Protein AF-A0AAV8XS12-F1 (afdb_monomer_lite)

InterPro domains:
  IPR008636 Hook, C-terminal [PF05622] (59-241)
  IPR008636 Hook, C-terminal [PF05622] (250-344)
  IPR008636 Hook, C-terminal [PF05622] (399-452)
  IPR036872 CH domain superfamily [G3DSA:1.10.418.10] (7-90)

Organism: NCBI:txid1265417

Foldseek 3Di:
DVLVVLVVVLVVVVVVLVVLQCCCCVVVVHHDDPVLRQPSVCCSPPNDVVSVVSVVVSVVVVVVVVVVVVVVVVVVVVVVVVVVVVVVVVVVVVVVVVVVVVVVVVVVVVVVVVVVVVVVVVVVVVVVVVVVVVVVVVVVVVVVVVVVVVVVVVVVVVVVVVVVVVVVVVVVVVVVVVVVVVVVVVVVVVVVVVVVVVVVVVVVVVVVVVVVVVVVVVVVVVVVVVVVVVVVVVVVVVVVVVVVVDPDDDDDDDDDDDDDDDDPVVVVVVVVVVVVVVVVVVVVVVVVVVVVVVVVVVVVVVVVVVVVVVVVVVVVVVVVVVVVVVVVVCCVVCVPDVVVVVVVVVVVVVVVVVVVVVVVVVVVVVVVVVVVVVVVVVVVVVVVVVPPPDDDDPDVVVVVVVVVVVVVVVVVVVVVVVVVVVVVVVVVVCVVVVDPDDDPVRVVPDDDPDPDPPDPPDD

Secondary structure (DSSP, 8-state):
-HHHHHHHHHHHHHHHHHHHHHIIIIIS--PPPGGGS--HHHHHHH--HHHHHHHHHHHHHHHHHHHHHHHHHHHHHHHHHHHHHHHHHHHHHHHHHHHHHHHHHHHHHHHHHHHHHHHHHHHHHHHHHHHHHHHHHHHHHHHHHHHHHHHHHHHHHHHHHHHHHHHHHHHHHHHHHHHHHHHHHHHHHHHHHHHHHHHHHHHHHHHHHHHHHHHHHHHHHHHHHHHHHHHHHHHHHHHHHHHHH-SS---------------HHHHHHHHHHHHHHHHHHHHHHHHHHHHHHHHHHHHHHHHHHHHHHHHHHHHHHHHHHHHHHHHHHHHHHHTTTHHHHHHHHHHHHHHHHHHHHHHHHHHHHHHHHHHHHHHHHHHHHHHHHTT-SS---HHHHHHHHHHHHHHHHHHHHHHHHHHHHHHHHHHHHHHHHTTTT--HHHHHTSPPPP---------

Radius of gyration: 84.13 Å; chains: 1; bounding box: 182×79×249 Å

Sequence (459 aa):
MLDLIGDLESAILKKIVEAVIEYYQDVLTLQILEIGRPDVNKIGENSDPTADTRVMKLVSDLEAANKAKDSLTQQVQNLEQQIQALIEEKPVLVAQTQAEVMRDDFKAKLIEQEKQMLTYQERIAELQIAANDSSRLKDEIDALTESAGKVVDLELALASYKKRLENYQDIKRSLQKLEEKNIEYLQKNLELEEELSKNHSWKTQCDTYKNQIVELQQRLDEETQKADKAQFNLEKLDAKRRLRELKLGPKNETGAAMSQELTPTEMKERLRFLEKENKSLRSSCQELEAKQAQLDSSLNRVEKLQQKNRTLNQTVLKLEAQLEELNQAQGEYQGTSSNSIVKEYKQKIVTLQEALTAKENELQIAQRKYNRNLEKAREVAQQFESKTNGGIDSSLRRSTMKELEERLLTTAFYKLGLTCQREAIDERLAVLSAGQGQSFLARQRQPTPRKQIQRFKSK

pLDDT: mean 80.41, std 17.88, range [27.81, 98.0]

Structure (mmCIF, N/CA/C/O backbone):
data_AF-A0AAV8XS12-F1
#
_entry.id   AF-A0AAV8XS12-F1
#
loop_
_atom_site.group_PDB
_atom_site.id
_atom_site.type_symbol
_atom_site.label_atom_id
_atom_site.label_alt_id
_atom_site.label_comp_id
_atom_site.label_asym_id
_atom_site.label_entity_id
_atom_site.label_seq_id
_atom_site.pdbx_PDB_ins_code
_atom_site.Cartn_x
_atom_site.Cartn_y
_atom_site.Cartn_z
_atom_site.occupancy
_atom_site.B_iso_or_equiv
_atom_site.auth_seq_id
_atom_site.auth_comp_id
_atom_site.auth_asym_id
_atom_site.auth_atom_id
_atom_site.pdbx_PDB_model_num
ATOM 1 N N . MET A 1 1 ? 78.964 11.087 -125.684 1.00 51.47 1 MET A N 1
ATOM 2 C CA . MET A 1 1 ? 78.490 10.297 -124.523 1.00 51.47 1 MET A CA 1
ATOM 3 C C . MET A 1 1 ? 78.782 11.018 -123.216 1.00 51.47 1 MET A C 1
ATOM 5 O O . MET A 1 1 ? 77.854 11.126 -122.440 1.00 51.47 1 MET A O 1
ATOM 9 N N . LEU A 1 2 ? 79.992 11.554 -123.001 1.00 54.09 2 LEU A N 1
ATOM 10 C CA . LEU A 1 2 ? 80.325 12.355 -121.810 1.00 54.09 2 LEU A CA 1
ATOM 11 C C . LEU A 1 2 ? 79.501 13.657 -121.689 1.00 54.09 2 LEU A C 1
ATOM 13 O O . LEU A 1 2 ? 78.910 13.874 -120.642 1.00 54.09 2 LEU A O 1
ATOM 17 N N . ASP A 1 3 ? 79.340 14.436 -122.765 1.00 59.09 3 ASP A N 1
ATOM 18 C CA . ASP A 1 3 ? 78.540 15.683 -122.710 1.00 59.09 3 ASP A CA 1
ATOM 19 C C . ASP A 1 3 ? 77.054 15.440 -122.396 1.00 59.09 3 ASP A C 1
ATOM 21 O O . ASP A 1 3 ? 76.447 16.147 -121.603 1.00 59.09 3 ASP A O 1
ATOM 25 N N . LEU A 1 4 ? 76.481 14.361 -122.943 1.00 59.78 4 LEU A N 1
ATOM 26 C CA . LEU A 1 4 ? 75.084 13.983 -122.694 1.00 59.78 4 LEU A CA 1
ATOM 27 C C . LEU A 1 4 ? 74.840 13.543 -121.237 1.00 59.78 4 LEU A C 1
ATOM 29 O O . LEU A 1 4 ? 73.711 13.601 -120.758 1.00 59.78 4 LEU A O 1
ATOM 33 N N . ILE A 1 5 ? 75.885 13.048 -120.566 1.00 60.81 5 ILE A N 1
ATOM 34 C CA . ILE A 1 5 ? 75.852 12.657 -119.153 1.00 60.81 5 ILE A CA 1
ATOM 35 C C . ILE A 1 5 ? 75.957 13.910 -118.273 1.00 60.81 5 ILE A C 1
ATOM 37 O O . ILE A 1 5 ? 75.150 14.050 -117.359 1.00 60.81 5 ILE A O 1
ATOM 41 N N . GLY A 1 6 ? 76.848 14.854 -118.602 1.00 65.56 6 GLY A N 1
ATOM 42 C CA . GLY A 1 6 ? 76.978 16.130 -117.884 1.00 65.56 6 GLY A CA 1
ATOM 43 C C . GLY A 1 6 ? 75.714 16.998 -117.948 1.00 65.56 6 GLY A C 1
ATOM 44 O O . GLY A 1 6 ? 75.272 17.530 -116.929 1.00 65.56 6 GLY A O 1
ATOM 45 N N . ASP A 1 7 ? 75.053 17.059 -119.107 1.00 65.88 7 ASP A N 1
ATOM 46 C CA . ASP A 1 7 ? 73.772 17.766 -119.260 1.00 65.88 7 ASP A CA 1
ATOM 47 C C . ASP A 1 7 ? 72.654 17.141 -118.408 1.00 65.88 7 ASP A C 1
ATOM 49 O O . ASP A 1 7 ? 71.822 17.843 -117.821 1.00 65.88 7 ASP A O 1
ATOM 53 N N . LEU A 1 8 ? 72.635 15.808 -118.310 1.00 71.25 8 LEU A N 1
ATOM 54 C CA . LEU A 1 8 ? 71.666 15.079 -117.495 1.00 71.25 8 LEU A CA 1
ATOM 55 C C . LEU A 1 8 ? 71.930 15.295 -115.997 1.00 71.25 8 LEU A C 1
ATOM 57 O O . LEU A 1 8 ? 70.991 15.543 -115.240 1.00 71.25 8 LEU A O 1
ATOM 61 N N . GLU A 1 9 ? 73.194 15.243 -115.577 1.00 69.00 9 GLU A N 1
ATOM 62 C CA . GLU A 1 9 ? 73.631 15.508 -114.203 1.00 69.00 9 GLU A CA 1
ATOM 63 C C . GLU A 1 9 ? 73.296 16.941 -113.776 1.00 69.00 9 GLU A C 1
ATOM 65 O O . GLU A 1 9 ? 72.703 17.138 -112.716 1.00 69.00 9 GLU A O 1
ATOM 70 N N . SER A 1 10 ? 73.556 17.930 -114.635 1.00 71.31 10 SER A N 1
ATOM 71 C CA . SER A 1 10 ? 73.189 19.337 -114.426 1.00 71.31 10 SER A CA 1
ATOM 72 C C . SER A 1 10 ? 71.678 19.527 -114.243 1.00 71.31 10 SER A C 1
ATOM 74 O O . SER A 1 10 ? 71.220 20.166 -113.289 1.00 71.31 10 SER A O 1
ATOM 76 N N . ALA A 1 11 ? 70.870 18.911 -115.113 1.00 74.94 11 ALA A N 1
ATOM 77 C CA . ALA A 1 11 ? 69.413 18.980 -115.030 1.00 74.94 11 ALA A CA 1
ATOM 78 C C . ALA A 1 11 ? 68.861 18.320 -113.752 1.00 74.94 11 ALA A C 1
ATOM 80 O O . ALA A 1 11 ? 67.887 18.810 -113.171 1.00 74.94 11 ALA A O 1
ATOM 81 N N . ILE A 1 12 ? 69.476 17.224 -113.300 1.00 78.38 12 ILE A N 1
ATOM 82 C CA . ILE A 1 12 ? 69.132 16.554 -112.040 1.00 78.38 12 ILE A CA 1
ATOM 83 C C . ILE A 1 12 ? 69.512 17.438 -110.851 1.00 78.38 12 ILE A C 1
ATOM 85 O O . ILE A 1 12 ? 68.689 17.651 -109.961 1.00 78.38 12 ILE A O 1
ATOM 89 N N . LEU A 1 13 ? 70.718 18.006 -110.853 1.00 75.50 13 LEU A N 1
ATOM 90 C CA . LEU A 1 13 ? 71.197 18.858 -109.772 1.00 75.50 13 LEU A CA 1
ATOM 91 C C . LEU A 1 13 ? 70.341 20.117 -109.618 1.00 75.50 13 LEU A C 1
ATOM 93 O O . LEU A 1 13 ? 70.049 20.534 -108.499 1.00 75.50 13 LEU A O 1
ATOM 97 N N . LYS A 1 14 ? 69.873 20.685 -110.736 1.00 76.56 14 LYS A N 1
ATOM 98 C CA . LYS A 1 14 ? 68.968 21.839 -110.734 1.00 76.56 14 LYS A CA 1
ATOM 99 C C . LYS A 1 14 ? 67.669 21.522 -110.013 1.00 76.56 14 LYS A C 1
ATOM 101 O O . LYS A 1 14 ? 67.272 22.274 -109.132 1.00 76.56 14 LYS A O 1
ATOM 106 N N . LYS A 1 15 ? 67.070 20.370 -110.325 1.00 81.44 15 LYS A N 1
ATOM 107 C CA . LYS A 1 15 ? 65.859 19.890 -109.648 1.00 81.44 15 LYS A CA 1
ATOM 108 C C . LYS A 1 15 ? 66.091 19.638 -108.161 1.00 81.44 15 LYS A C 1
ATOM 110 O O . LYS A 1 15 ? 65.220 19.951 -107.362 1.00 81.44 15 LYS A O 1
ATOM 115 N N . ILE A 1 16 ? 67.248 19.090 -107.785 1.00 81.19 16 ILE A N 1
ATOM 116 C CA . ILE A 1 16 ? 67.590 18.841 -106.377 1.00 81.19 16 ILE A CA 1
ATOM 117 C C . ILE A 1 16 ? 67.735 20.161 -105.615 1.00 81.19 16 ILE A C 1
ATOM 119 O O . ILE A 1 16 ? 67.152 20.313 -104.547 1.00 81.19 16 ILE A O 1
ATOM 123 N N . VAL A 1 17 ? 68.482 21.126 -106.156 1.00 78.75 17 VAL A N 1
ATOM 124 C CA . VAL A 1 17 ? 68.683 22.438 -105.521 1.00 78.75 17 VAL A CA 1
ATOM 125 C C . VAL A 1 17 ? 67.366 23.209 -105.424 1.00 78.75 17 VAL A C 1
ATOM 127 O O . VAL A 1 17 ? 67.089 23.797 -104.383 1.00 78.75 17 VAL A O 1
ATOM 130 N N . GLU A 1 18 ? 66.541 23.179 -106.470 1.00 81.69 18 GLU A N 1
ATOM 131 C CA . GLU A 1 18 ? 65.215 23.804 -106.484 1.00 81.69 18 GLU A CA 1
ATOM 132 C C . GLU A 1 18 ? 64.296 23.174 -105.426 1.00 81.69 18 GLU A C 1
ATOM 134 O O . GLU A 1 18 ? 63.780 23.897 -104.579 1.00 81.69 18 GLU A O 1
ATOM 139 N N . ALA A 1 19 ? 64.227 21.840 -105.351 1.00 82.75 19 ALA A N 1
ATOM 140 C CA . ALA A 1 19 ? 63.459 21.130 -104.325 1.00 82.75 19 ALA A CA 1
ATOM 141 C C . ALA A 1 19 ? 63.964 21.392 -102.893 1.00 82.75 19 ALA A C 1
ATOM 143 O O . ALA A 1 19 ? 63.173 21.492 -101.956 1.00 82.75 19 ALA A O 1
ATOM 144 N N . VAL A 1 20 ? 65.281 21.524 -102.699 1.00 81.19 20 VAL A N 1
ATOM 145 C CA . VAL A 1 20 ? 65.873 21.906 -101.407 1.00 81.19 20 VAL A CA 1
ATOM 146 C C . VAL A 1 20 ? 65.452 23.325 -101.029 1.00 81.19 20 VAL A C 1
ATOM 148 O O . VAL A 1 20 ? 65.036 23.553 -99.894 1.00 81.19 20 VAL A O 1
ATOM 151 N N . ILE A 1 21 ? 65.521 24.276 -101.964 1.00 77.56 21 ILE A N 1
ATOM 152 C CA . ILE A 1 21 ? 65.106 25.663 -101.727 1.00 77.56 21 ILE A CA 1
ATOM 153 C C . ILE A 1 21 ? 63.609 25.736 -101.399 1.00 77.56 21 ILE A C 1
ATOM 155 O O . ILE A 1 21 ? 63.247 26.408 -100.433 1.00 77.56 21 ILE A O 1
ATOM 159 N N . GLU A 1 22 ? 62.768 25.023 -102.149 1.00 83.12 22 GLU A N 1
ATOM 160 C CA . GLU A 1 22 ? 61.329 24.903 -101.886 1.00 83.12 22 GLU A CA 1
ATOM 161 C C . GLU A 1 22 ? 61.068 24.307 -100.496 1.00 83.12 22 GLU A C 1
ATOM 163 O O . GLU A 1 22 ? 60.290 24.865 -99.732 1.00 83.12 22 GLU A O 1
ATOM 168 N N . TYR A 1 23 ? 61.783 23.253 -100.082 1.00 82.50 23 TYR A N 1
ATOM 169 C CA . TYR A 1 23 ? 61.638 22.684 -98.735 1.00 82.50 23 TYR A CA 1
ATOM 170 C C . TYR A 1 23 ? 61.994 23.687 -97.624 1.00 82.50 23 TYR A C 1
ATOM 172 O O . TYR A 1 23 ? 61.287 23.784 -96.617 1.00 82.50 23 TYR A O 1
ATOM 180 N N . TYR A 1 24 ? 63.062 24.472 -97.796 1.00 80.19 24 TYR A N 1
ATOM 181 C CA . TYR A 1 24 ? 63.401 25.530 -96.841 1.00 80.19 24 TYR A CA 1
ATOM 182 C C . TYR A 1 24 ? 62.302 26.595 -96.746 1.00 80.19 24 TYR A C 1
ATOM 184 O O . TYR A 1 24 ? 61.979 27.024 -95.641 1.00 80.19 24 TYR A O 1
ATOM 192 N N . GLN A 1 25 ? 61.716 27.004 -97.871 1.00 81.62 25 GLN A N 1
ATOM 193 C CA . GLN A 1 25 ? 60.709 28.066 -97.903 1.00 81.62 25 GLN A CA 1
ATOM 194 C C . GLN A 1 25 ? 59.329 27.587 -97.450 1.00 81.62 25 GLN A C 1
ATOM 196 O O . GLN A 1 25 ? 58.725 28.211 -96.580 1.00 81.62 25 GLN A O 1
ATOM 201 N N . ASP A 1 26 ? 58.853 26.473 -97.991 1.00 82.94 26 ASP A N 1
ATOM 202 C CA . ASP A 1 26 ? 57.473 26.026 -97.817 1.00 82.94 26 ASP A CA 1
ATOM 203 C C . ASP A 1 26 ? 57.291 25.195 -96.545 1.00 82.94 26 ASP A C 1
ATOM 205 O O . ASP A 1 26 ? 56.252 25.281 -95.891 1.00 82.94 26 ASP A O 1
ATOM 209 N N . VAL A 1 27 ? 58.299 24.397 -96.169 1.00 79.12 27 VAL A N 1
ATOM 210 C CA . VAL A 1 27 ? 58.213 23.493 -95.009 1.00 79.12 27 VAL A CA 1
ATOM 211 C C . VAL A 1 27 ? 58.879 24.095 -93.780 1.00 79.12 27 VAL A C 1
ATOM 213 O O . VAL A 1 27 ? 58.311 24.048 -92.691 1.00 79.12 27 VAL A O 1
ATOM 216 N N . LEU A 1 28 ? 60.083 24.654 -93.932 1.00 76.19 28 LEU A N 1
ATOM 217 C CA . LEU A 1 28 ? 60.813 25.249 -92.808 1.00 76.19 28 LEU A CA 1
ATOM 218 C C . LEU A 1 28 ? 60.505 26.737 -92.613 1.00 76.19 28 LEU A C 1
ATOM 220 O O . LEU A 1 28 ? 60.858 27.284 -91.569 1.00 76.19 28 LEU A O 1
ATOM 224 N N . THR A 1 29 ? 59.835 27.402 -93.562 1.00 81.19 29 THR A N 1
ATOM 225 C CA . THR A 1 29 ? 59.570 28.856 -93.533 1.00 81.19 29 THR A CA 1
ATOM 226 C C . THR A 1 29 ? 60.834 29.709 -93.350 1.00 81.19 29 THR A C 1
ATOM 228 O O . THR A 1 29 ? 60.816 30.769 -92.727 1.00 81.19 29 THR A O 1
ATOM 231 N N . LEU A 1 30 ? 61.956 29.247 -93.907 1.00 77.81 30 LEU A N 1
ATOM 232 C CA . LEU A 1 30 ? 63.265 29.895 -93.869 1.00 77.81 30 LEU A CA 1
ATOM 233 C C . LEU A 1 30 ? 63.676 30.373 -95.267 1.00 77.81 30 LEU A C 1
ATOM 235 O O . LEU A 1 30 ? 63.510 29.678 -96.268 1.00 77.81 30 LEU A O 1
ATOM 239 N N . GLN A 1 31 ? 64.270 31.565 -95.342 1.00 77.44 31 GLN A N 1
ATOM 240 C CA . GLN A 1 31 ? 64.721 32.159 -96.600 1.00 77.44 31 GLN A CA 1
ATOM 241 C C . GLN A 1 31 ? 66.222 31.912 -96.803 1.00 77.44 31 GLN A C 1
ATOM 243 O O . GLN A 1 31 ? 67.045 32.326 -95.987 1.00 77.44 31 GLN A O 1
ATOM 248 N N . ILE A 1 32 ? 66.596 31.258 -97.904 1.00 76.25 32 ILE A N 1
ATOM 249 C CA . ILE A 1 32 ? 68.006 31.096 -98.279 1.00 76.25 32 ILE A CA 1
ATOM 250 C C . ILE A 1 32 ? 68.492 32.406 -98.905 1.00 76.25 32 ILE A C 1
ATOM 252 O O . ILE A 1 32 ? 67.971 32.841 -99.932 1.00 76.25 32 ILE A O 1
ATOM 256 N N . LEU A 1 33 ? 69.501 33.025 -98.290 1.00 76.88 33 LEU A N 1
ATOM 257 C CA . LEU A 1 33 ? 70.148 34.232 -98.809 1.00 76.88 33 LEU A CA 1
ATOM 258 C C . LEU A 1 33 ? 70.771 33.965 -100.190 1.00 76.88 33 LEU A C 1
ATOM 260 O O . LEU A 1 33 ? 71.363 32.908 -100.405 1.00 76.88 33 LEU A O 1
ATOM 264 N N . GLU A 1 34 ? 70.716 34.941 -101.105 1.00 68.19 34 GLU A N 1
ATOM 265 C CA . GLU A 1 34 ? 71.254 34.813 -102.476 1.00 68.19 34 GLU A CA 1
ATOM 266 C C . GLU A 1 34 ? 72.732 34.389 -102.515 1.00 68.19 34 GLU A C 1
ATOM 268 O O . GLU A 1 34 ? 73.130 33.615 -103.379 1.00 68.19 34 GLU A O 1
ATOM 273 N N . ILE A 1 35 ? 73.534 34.811 -101.531 1.00 64.69 35 ILE A N 1
ATOM 274 C CA . ILE A 1 35 ? 74.952 34.428 -101.381 1.00 64.69 35 ILE A CA 1
ATOM 275 C C . ILE A 1 35 ? 75.132 32.919 -101.130 1.00 64.69 35 ILE A C 1
ATOM 277 O O . ILE A 1 35 ? 76.151 32.341 -101.510 1.00 64.69 35 ILE A O 1
ATOM 281 N N . GLY A 1 36 ? 74.156 32.278 -100.485 1.00 66.31 36 GLY A N 1
ATOM 282 C CA . GLY A 1 36 ? 74.159 30.849 -100.177 1.00 66.31 36 GLY A CA 1
ATOM 283 C C . GLY A 1 36 ? 73.524 29.976 -101.260 1.00 66.31 36 GLY A C 1
ATOM 284 O O . GLY A 1 36 ? 73.630 28.755 -101.166 1.00 66.31 36 GLY A O 1
ATOM 285 N N . ARG A 1 37 ? 72.886 30.565 -102.286 1.00 74.50 37 ARG A N 1
ATOM 286 C CA . ARG A 1 37 ? 72.276 29.803 -103.384 1.00 74.50 37 ARG A CA 1
ATOM 287 C C . ARG A 1 37 ? 73.364 29.175 -104.276 1.00 74.50 37 ARG A C 1
ATOM 289 O O . ARG A 1 37 ? 74.273 29.887 -104.719 1.00 74.50 37 ARG A O 1
ATOM 296 N N . PRO A 1 38 ? 73.308 27.858 -104.538 1.00 74.69 38 PRO A N 1
ATOM 297 C CA . PRO A 1 38 ? 74.198 27.205 -105.491 1.00 74.69 38 PRO A CA 1
ATOM 298 C C . PRO A 1 38 ? 73.886 27.643 -106.925 1.00 74.69 38 PRO A C 1
ATOM 300 O O . PRO A 1 38 ? 72.723 27.691 -107.323 1.00 74.69 38 PRO A O 1
ATOM 303 N N . ASP A 1 39 ? 74.919 27.950 -107.709 1.00 72.19 39 ASP A N 1
ATOM 304 C CA . ASP A 1 39 ? 74.780 28.293 -109.127 1.00 72.19 39 ASP A CA 1
ATOM 305 C C . ASP A 1 39 ? 74.849 27.013 -109.967 1.00 72.19 39 ASP A C 1
ATOM 307 O O . ASP A 1 39 ? 75.928 26.506 -110.270 1.00 72.19 39 ASP A O 1
ATOM 311 N N . VAL A 1 40 ? 73.681 26.455 -110.290 1.00 66.00 40 VAL A N 1
ATOM 312 C CA . VAL A 1 40 ? 73.572 25.102 -110.856 1.00 66.00 40 VAL A CA 1
ATOM 313 C C . VAL A 1 40 ? 74.155 24.996 -112.271 1.00 66.00 40 VAL A C 1
ATOM 315 O O . VAL A 1 40 ? 74.640 23.937 -112.659 1.00 66.00 40 VAL A O 1
ATOM 318 N N . ASN A 1 41 ? 74.201 26.107 -113.013 1.00 65.56 41 ASN A N 1
ATOM 319 C CA . ASN A 1 41 ? 74.786 26.139 -114.356 1.00 65.56 41 ASN A CA 1
ATOM 320 C C . ASN A 1 41 ? 76.320 25.973 -114.312 1.00 65.56 41 ASN A C 1
ATOM 322 O O . ASN A 1 41 ? 76.902 25.358 -115.197 1.00 65.56 41 ASN A O 1
ATOM 326 N N . LYS A 1 42 ? 76.981 26.458 -113.248 1.00 64.25 42 LYS A N 1
ATOM 327 C CA . LYS A 1 42 ? 78.444 26.346 -113.069 1.00 64.25 42 LYS A CA 1
ATOM 328 C C . LYS A 1 42 ? 78.909 24.976 -112.577 1.00 64.25 42 LYS A C 1
ATOM 330 O O . LYS A 1 42 ? 80.092 24.659 -112.692 1.00 64.25 42 LYS A O 1
ATOM 335 N N . ILE A 1 43 ? 77.993 24.171 -112.043 1.00 61.53 43 ILE A N 1
ATOM 336 C CA . ILE A 1 43 ? 78.292 22.824 -111.549 1.00 61.53 43 ILE A CA 1
ATOM 337 C C . ILE A 1 43 ? 78.339 21.826 -112.713 1.00 61.53 43 ILE A C 1
ATOM 339 O O . ILE A 1 43 ? 79.277 21.039 -112.802 1.00 61.53 43 ILE A O 1
ATOM 343 N N . GLY A 1 44 ? 77.377 21.912 -113.640 1.00 60.22 44 GLY A N 1
ATOM 344 C CA . GLY A 1 44 ? 77.268 21.006 -114.789 1.00 60.22 44 GLY A CA 1
ATOM 345 C C . GLY A 1 44 ? 78.299 21.221 -115.902 1.00 60.22 44 GLY A C 1
ATOM 346 O O . GLY A 1 44 ? 78.666 20.265 -116.573 1.00 60.22 44 GLY A O 1
ATOM 347 N N . GLU A 1 45 ? 78.782 22.455 -116.093 1.00 59.97 45 GLU A N 1
ATOM 348 C CA . GLU A 1 45 ? 79.676 22.794 -117.215 1.00 59.97 45 GLU A CA 1
ATOM 349 C C . GLU A 1 45 ? 81.177 22.753 -116.858 1.00 59.97 45 GLU A C 1
ATOM 351 O O . GLU A 1 45 ? 81.992 22.535 -117.749 1.00 59.97 45 GLU A O 1
ATOM 356 N N . ASN A 1 46 ? 81.566 22.957 -115.585 1.00 59.34 46 ASN A N 1
ATOM 357 C CA . ASN A 1 46 ? 82.976 23.154 -115.185 1.00 59.34 46 ASN A CA 1
ATOM 358 C C . ASN A 1 46 ? 83.398 22.533 -113.833 1.00 59.34 46 ASN A C 1
ATOM 360 O O . ASN A 1 46 ? 84.530 22.767 -113.407 1.00 59.34 46 ASN A O 1
ATOM 364 N N . SER A 1 47 ? 82.535 21.778 -113.139 1.00 60.25 47 SER A N 1
ATOM 365 C CA . SER A 1 47 ? 82.814 21.261 -111.782 1.00 60.25 47 SER A CA 1
ATOM 366 C C . SER A 1 47 ? 83.339 22.348 -110.820 1.00 60.25 47 SER A C 1
ATOM 368 O O . SER A 1 47 ? 84.408 22.197 -110.227 1.00 60.25 47 SER A O 1
ATOM 370 N N . ASP A 1 48 ? 82.623 23.479 -110.695 1.00 69.62 48 ASP A N 1
ATOM 371 C CA . ASP A 1 48 ? 83.008 24.565 -109.778 1.00 69.62 48 ASP A CA 1
ATOM 372 C C . ASP A 1 48 ? 82.947 24.100 -108.305 1.00 69.62 48 ASP A C 1
ATOM 374 O O . ASP A 1 48 ? 81.851 23.939 -107.747 1.00 69.62 48 ASP A O 1
ATOM 378 N N . PRO A 1 49 ? 84.100 23.971 -107.617 1.00 72.44 49 PRO A N 1
ATOM 379 C CA . PRO A 1 49 ? 84.159 23.451 -106.252 1.00 72.44 49 PRO A CA 1
ATOM 380 C C . PRO A 1 49 ? 83.432 24.349 -105.242 1.00 72.44 49 PRO A C 1
ATOM 382 O O . PRO A 1 49 ? 83.023 23.895 -104.170 1.00 72.44 49 PRO A O 1
ATOM 385 N N . THR A 1 50 ? 83.242 25.633 -105.561 1.00 75.06 50 THR A N 1
ATOM 386 C CA . THR A 1 50 ? 82.551 26.589 -104.686 1.00 75.06 50 THR A CA 1
ATOM 387 C C . THR A 1 50 ? 81.051 26.320 -104.647 1.00 75.06 50 THR A C 1
ATOM 389 O O . THR A 1 50 ? 80.426 26.423 -103.589 1.00 75.06 50 THR A O 1
ATOM 392 N N . ALA A 1 51 ? 80.469 25.990 -105.799 1.00 71.31 51 ALA A N 1
ATOM 393 C CA . ALA A 1 51 ? 79.050 25.713 -105.935 1.00 71.31 51 ALA A CA 1
ATOM 394 C C . ALA A 1 51 ? 78.703 24.342 -105.324 1.00 71.31 51 ALA A C 1
ATOM 396 O O . ALA A 1 51 ? 77.749 24.263 -104.547 1.00 71.31 51 ALA A O 1
ATOM 397 N N . ASP A 1 52 ? 79.556 23.328 -105.517 1.00 73.62 52 ASP A N 1
ATOM 398 C CA . ASP A 1 52 ? 79.448 22.021 -104.846 1.00 73.62 52 ASP A CA 1
ATOM 399 C C . ASP A 1 52 ? 79.530 22.137 -103.317 1.00 73.62 52 ASP A C 1
ATOM 401 O O . ASP A 1 52 ? 78.717 21.559 -102.593 1.00 73.62 52 ASP A O 1
ATOM 405 N N . THR A 1 53 ? 80.449 22.960 -102.799 1.00 80.06 53 THR A N 1
ATOM 406 C CA . THR A 1 53 ? 80.576 23.202 -101.349 1.00 80.06 53 THR A CA 1
ATOM 407 C C . THR A 1 53 ? 79.302 23.822 -100.759 1.00 80.06 53 THR A C 1
ATOM 409 O O . THR A 1 53 ? 78.922 23.511 -99.628 1.00 80.06 53 THR A O 1
ATOM 412 N N . ARG A 1 54 ? 78.604 24.684 -101.513 1.00 81.81 54 ARG A N 1
ATOM 413 C CA . ARG A 1 54 ? 77.329 25.283 -101.078 1.00 81.81 54 ARG A CA 1
ATOM 414 C C . ARG A 1 54 ? 76.187 24.271 -101.081 1.00 81.81 54 ARG A C 1
ATOM 416 O O . ARG A 1 54 ? 75.414 24.267 -100.126 1.00 81.81 54 ARG A O 1
ATOM 423 N N . VAL A 1 55 ? 76.101 23.405 -102.097 1.00 80.00 55 VAL A N 1
ATOM 424 C CA . VAL A 1 55 ? 75.126 22.297 -102.122 1.00 80.00 55 VAL A CA 1
ATOM 425 C C . VAL A 1 55 ? 75.354 21.375 -100.925 1.00 80.00 55 VAL A C 1
ATOM 427 O O . VAL A 1 55 ? 74.424 21.125 -100.164 1.00 80.00 55 VAL A O 1
ATOM 430 N N . MET A 1 56 ? 76.599 20.945 -100.693 1.00 82.12 56 MET A N 1
ATOM 431 C CA . MET A 1 56 ? 76.951 20.080 -99.560 1.00 82.12 56 MET A CA 1
ATOM 432 C C . MET A 1 56 ? 76.625 20.720 -98.208 1.00 82.12 56 MET A C 1
ATOM 434 O O . MET A 1 56 ? 76.144 20.039 -97.304 1.00 82.12 56 MET A O 1
ATOM 438 N N . LYS A 1 57 ? 76.835 22.034 -98.067 1.00 83.88 57 LYS A N 1
ATOM 439 C CA . LYS A 1 57 ? 76.467 22.763 -96.850 1.00 83.88 57 LYS A CA 1
ATOM 440 C C . LYS A 1 57 ? 74.954 22.790 -96.629 1.00 83.88 57 LYS A C 1
ATOM 442 O O . LYS A 1 57 ? 74.518 22.495 -95.525 1.00 83.88 57 LYS A O 1
ATOM 447 N N . LEU A 1 58 ? 74.161 23.084 -97.664 1.00 81.81 58 LEU A N 1
ATOM 448 C CA . LEU A 1 58 ? 72.696 23.058 -97.570 1.00 81.81 58 LEU A CA 1
ATOM 449 C C . LEU A 1 58 ? 72.175 21.662 -97.211 1.00 81.81 58 LEU A C 1
ATOM 451 O O . LEU A 1 58 ? 71.289 21.542 -96.373 1.00 81.81 58 LEU A O 1
ATOM 455 N N . VAL A 1 59 ? 72.753 20.603 -97.785 1.00 82.75 59 VAL A N 1
ATOM 456 C CA . VAL A 1 59 ? 72.405 19.217 -97.434 1.00 82.75 59 VAL A CA 1
ATOM 457 C C . VAL A 1 59 ? 72.768 18.906 -95.976 1.00 82.75 59 VAL A C 1
ATOM 459 O O . VAL A 1 59 ? 71.938 18.372 -95.246 1.00 82.75 59 VAL A O 1
ATOM 462 N N . SER A 1 60 ? 73.957 19.298 -95.510 1.00 86.12 60 SER A N 1
ATOM 463 C CA . SER A 1 60 ? 74.371 19.103 -94.111 1.00 86.12 60 SER A CA 1
ATOM 464 C C . SER A 1 60 ? 73.495 19.879 -93.119 1.00 86.12 60 SER A C 1
ATOM 466 O O . SER A 1 60 ? 73.151 19.355 -92.057 1.00 86.12 60 SER A O 1
ATOM 468 N N . ASP A 1 61 ? 73.135 21.122 -93.440 1.00 84.50 61 ASP A N 1
ATOM 469 C CA . ASP A 1 61 ? 72.259 21.951 -92.609 1.00 84.50 61 ASP A CA 1
ATOM 470 C C . ASP A 1 61 ? 70.834 21.362 -92.570 1.00 84.50 61 ASP A C 1
ATOM 472 O O . ASP A 1 61 ? 70.212 21.332 -91.505 1.00 84.50 61 ASP A O 1
ATOM 476 N N . LEU A 1 62 ? 70.340 20.811 -93.690 1.00 83.56 62 LEU A N 1
ATOM 477 C CA . LEU A 1 62 ? 69.083 20.054 -93.744 1.00 83.56 62 LEU A CA 1
ATOM 478 C C . LEU A 1 62 ? 69.124 18.790 -92.887 1.00 83.56 62 LEU A C 1
ATOM 480 O O . LEU A 1 62 ? 68.171 18.514 -92.161 1.00 83.56 62 LEU A O 1
ATOM 484 N N . GLU A 1 63 ? 70.209 18.018 -92.946 1.00 86.12 63 GLU A N 1
ATOM 485 C CA . GLU A 1 63 ? 70.372 16.822 -92.117 1.00 86.12 63 GLU A CA 1
ATOM 486 C C . GLU A 1 63 ? 70.378 17.164 -90.621 1.00 86.12 63 GLU A C 1
ATOM 488 O O . GLU A 1 63 ? 69.733 16.477 -89.824 1.00 86.12 63 GLU A O 1
ATOM 493 N N . ALA A 1 64 ? 71.071 18.237 -90.227 1.00 86.94 64 ALA A N 1
ATOM 494 C CA . ALA A 1 64 ? 71.080 18.720 -88.848 1.00 86.94 64 ALA A CA 1
ATOM 495 C C . ALA A 1 64 ? 69.690 19.209 -88.402 1.00 86.94 64 ALA A C 1
ATOM 497 O O . ALA A 1 64 ? 69.239 18.866 -87.306 1.00 86.94 64 ALA A O 1
ATOM 498 N N . ALA A 1 65 ? 68.987 19.950 -89.264 1.00 84.75 65 ALA A N 1
ATOM 499 C CA . ALA A 1 65 ? 67.626 20.414 -89.009 1.00 84.75 65 ALA A CA 1
ATOM 500 C C . ALA A 1 65 ? 66.629 19.248 -88.882 1.00 84.75 65 ALA A C 1
ATOM 502 O O . ALA A 1 65 ? 65.799 19.253 -87.974 1.00 84.75 65 ALA A O 1
ATOM 503 N N . ASN A 1 66 ? 66.741 18.219 -89.727 1.00 85.19 66 ASN A N 1
ATOM 504 C CA . ASN A 1 66 ? 65.898 17.024 -89.652 1.00 85.19 66 ASN A CA 1
ATOM 505 C C . ASN A 1 66 ? 66.150 16.234 -88.358 1.00 85.19 66 ASN A C 1
ATOM 507 O O . ASN A 1 66 ? 65.194 15.888 -87.673 1.00 85.19 66 ASN A O 1
ATOM 511 N N . LYS A 1 67 ? 67.410 16.050 -87.937 1.00 89.94 67 LYS A N 1
ATOM 512 C CA . LYS A 1 67 ? 67.724 15.420 -86.637 1.00 89.94 67 LYS A CA 1
ATOM 513 C C . LYS A 1 67 ? 67.147 16.203 -85.452 1.00 89.94 67 LYS A C 1
ATOM 515 O O . LYS A 1 67 ? 66.634 15.606 -84.506 1.00 89.94 67 LYS A O 1
ATOM 520 N N . ALA A 1 68 ? 67.220 17.535 -85.492 1.00 88.12 68 ALA A N 1
ATOM 521 C CA . ALA A 1 68 ? 66.623 18.387 -84.465 1.00 88.12 68 ALA A CA 1
ATOM 522 C C . ALA A 1 68 ? 65.089 18.271 -84.453 1.00 88.12 68 ALA A C 1
ATOM 524 O O . ALA A 1 68 ? 64.494 18.140 -83.384 1.00 88.12 68 ALA A O 1
ATOM 525 N N . LYS A 1 69 ? 64.454 18.251 -85.631 1.00 87.75 69 LYS A N 1
ATOM 526 C CA . LYS A 1 69 ? 63.012 18.023 -85.794 1.00 87.75 69 LYS A CA 1
ATOM 527 C C . LYS A 1 69 ? 62.581 16.660 -85.251 1.00 87.75 69 LYS A C 1
ATOM 529 O O . LYS A 1 69 ? 61.574 16.598 -84.550 1.00 87.75 69 LYS A O 1
ATOM 534 N N . ASP A 1 70 ? 63.329 15.595 -85.524 1.00 90.56 70 ASP A N 1
ATOM 535 C CA . ASP A 1 70 ? 63.021 14.250 -85.026 1.00 90.56 70 ASP A CA 1
ATOM 536 C C . ASP A 1 70 ? 63.109 14.195 -83.494 1.00 90.56 70 ASP A C 1
ATOM 538 O O . ASP A 1 70 ? 62.202 13.686 -82.834 1.00 90.56 70 ASP A O 1
ATOM 542 N N . SER A 1 71 ? 64.148 14.808 -82.913 1.00 92.81 71 SER A N 1
ATOM 543 C CA . SER A 1 71 ? 64.298 14.944 -81.458 1.00 92.81 71 SER A CA 1
ATOM 544 C C . SER A 1 71 ? 63.127 15.710 -80.826 1.00 92.81 71 SER A C 1
ATOM 546 O O . SER A 1 71 ? 62.530 15.250 -79.850 1.00 92.81 71 SER A O 1
ATOM 548 N N . LEU A 1 72 ? 62.735 16.843 -81.422 1.00 92.75 72 LEU A N 1
ATOM 549 C CA . LEU A 1 72 ? 61.578 17.623 -80.974 1.00 92.75 72 LEU A CA 1
ATOM 550 C C . LEU A 1 72 ? 60.270 16.838 -81.115 1.00 92.75 72 LEU A C 1
ATOM 552 O O . LEU A 1 72 ? 59.444 16.870 -80.210 1.00 92.75 72 LEU A O 1
ATOM 556 N N . THR A 1 73 ? 60.091 16.092 -82.204 1.00 91.56 73 THR A N 1
ATOM 557 C CA . THR A 1 73 ? 58.905 15.252 -82.425 1.00 91.56 73 THR A CA 1
ATOM 558 C C . THR A 1 73 ? 58.802 14.170 -81.352 1.00 91.56 73 THR A C 1
ATOM 560 O O . THR A 1 73 ? 57.731 13.963 -80.784 1.00 91.56 73 THR A O 1
ATOM 563 N N . GLN A 1 74 ? 59.920 13.530 -81.001 1.00 95.50 74 GLN A N 1
ATOM 564 C CA . GLN A 1 74 ? 59.956 12.538 -79.928 1.00 95.50 74 GLN A CA 1
ATOM 565 C C . GLN A 1 74 ? 59.649 13.156 -78.557 1.00 95.50 74 GLN A C 1
ATOM 567 O O . GLN A 1 74 ? 58.965 12.536 -77.737 1.00 95.50 74 GLN A O 1
ATOM 572 N N . GLN A 1 75 ? 60.133 14.376 -78.305 1.00 96.38 75 GLN A N 1
ATOM 573 C CA . GLN A 1 75 ? 59.825 15.118 -77.086 1.00 96.38 75 GLN A CA 1
ATOM 574 C C . GLN A 1 75 ? 58.337 15.482 -77.012 1.00 96.38 75 GLN A C 1
ATOM 576 O O . GLN A 1 75 ? 57.729 15.300 -75.959 1.00 96.38 75 GLN A O 1
ATOM 581 N N . VAL A 1 76 ? 57.741 15.934 -78.121 1.00 95.69 76 VAL A N 1
ATOM 582 C CA . VAL A 1 76 ? 56.300 16.215 -78.219 1.00 95.69 76 VAL A CA 1
ATOM 583 C C . VAL A 1 76 ? 55.490 14.952 -77.941 1.00 95.69 76 VAL A C 1
ATOM 585 O O . VAL A 1 76 ? 54.633 14.987 -77.068 1.00 95.69 76 VAL A O 1
ATOM 588 N N . GLN A 1 77 ? 55.823 13.817 -78.564 1.00 96.12 77 GLN A N 1
ATOM 589 C CA . GLN A 1 77 ? 55.136 12.544 -78.309 1.00 96.12 77 GLN A CA 1
ATOM 590 C C . GLN A 1 77 ? 55.218 12.107 -76.839 1.00 96.12 77 GLN A C 1
ATOM 592 O O . GLN A 1 77 ? 54.241 11.615 -76.278 1.00 96.12 77 GLN A O 1
ATOM 597 N N . ASN A 1 78 ? 56.372 12.287 -76.189 1.00 96.44 78 ASN A N 1
ATOM 598 C CA . ASN A 1 78 ? 56.521 11.964 -74.769 1.00 96.44 78 ASN A CA 1
ATOM 599 C C . ASN A 1 78 ? 55.661 12.893 -73.891 1.00 96.44 78 ASN A C 1
ATOM 601 O O . ASN A 1 78 ? 54.973 12.432 -72.982 1.00 96.44 78 ASN A O 1
ATOM 605 N N . LEU A 1 79 ? 55.640 14.196 -74.190 1.00 96.62 79 LEU A N 1
ATOM 606 C CA . LEU A 1 79 ? 54.778 15.150 -73.488 1.00 96.62 79 LEU A CA 1
ATOM 607 C C . LEU A 1 79 ? 53.289 14.850 -73.708 1.00 96.62 79 LEU A C 1
ATOM 609 O O . LEU A 1 79 ? 52.516 14.917 -72.757 1.00 96.62 79 LEU A O 1
ATOM 613 N N . GLU A 1 80 ? 52.885 14.465 -74.918 1.00 95.62 80 GLU A N 1
ATOM 614 C CA . GLU A 1 80 ? 51.516 14.036 -75.226 1.00 95.62 80 GLU A CA 1
ATOM 615 C C . GLU A 1 80 ? 51.113 12.806 -74.402 1.00 95.62 80 GLU A C 1
ATOM 617 O O . GLU A 1 80 ? 50.029 12.790 -73.819 1.00 95.62 80 GLU A O 1
ATOM 622 N N . GLN A 1 81 ? 51.997 11.809 -74.274 1.00 96.06 81 GLN A N 1
ATOM 623 C CA . GLN A 1 81 ? 51.757 10.633 -73.428 1.00 96.06 81 GLN A CA 1
ATOM 624 C C . GLN A 1 81 ? 51.625 11.001 -71.944 1.00 96.06 81 GLN A C 1
ATOM 626 O O . GLN A 1 81 ? 50.725 10.503 -71.267 1.00 96.06 81 GLN A O 1
ATOM 631 N N . GLN A 1 82 ? 52.477 11.897 -71.435 1.00 96.44 82 GLN A N 1
ATOM 632 C CA . GLN A 1 82 ? 52.382 12.380 -70.052 1.00 96.44 82 GLN A CA 1
ATOM 633 C C . GLN A 1 82 ? 51.079 13.147 -69.804 1.00 96.44 82 GLN A C 1
ATOM 635 O O . GLN A 1 82 ? 50.422 12.933 -68.786 1.00 96.44 82 GLN A O 1
ATOM 640 N N . ILE A 1 83 ? 50.671 14.009 -70.740 1.00 96.62 83 ILE A N 1
ATOM 641 C CA . ILE A 1 83 ? 49.400 14.737 -70.659 1.00 96.62 83 ILE A CA 1
ATOM 642 C C . ILE A 1 83 ? 48.225 13.757 -70.665 1.00 96.62 83 ILE A C 1
ATOM 644 O O . ILE A 1 83 ? 47.321 13.905 -69.846 1.00 96.62 83 ILE A O 1
ATOM 648 N N . GLN A 1 84 ? 48.244 12.744 -71.533 1.00 93.81 84 GLN A N 1
ATOM 649 C CA . GLN A 1 84 ? 47.181 11.743 -71.597 1.00 93.81 84 GLN A CA 1
ATOM 650 C C . GLN A 1 84 ? 47.060 10.956 -70.283 1.00 93.81 84 GLN A C 1
ATOM 652 O O . GLN A 1 84 ? 45.955 10.804 -69.764 1.00 93.81 84 GLN A O 1
ATOM 657 N N . ALA A 1 85 ? 48.185 10.547 -69.688 1.00 95.50 85 ALA A N 1
ATOM 658 C CA . ALA A 1 85 ? 48.192 9.895 -68.378 1.00 95.50 85 ALA A CA 1
ATOM 659 C C . ALA A 1 85 ? 47.598 10.799 -67.280 1.00 95.50 85 ALA A C 1
ATOM 661 O O . ALA A 1 85 ? 46.763 10.355 -66.494 1.00 95.50 85 ALA A O 1
ATOM 662 N N . LEU A 1 86 ? 47.952 12.091 -67.267 1.00 95.62 86 LEU A N 1
ATOM 663 C CA . LEU A 1 86 ? 47.396 13.062 -66.316 1.00 95.62 86 LEU A CA 1
ATOM 664 C C . LEU A 1 86 ? 45.894 13.316 -66.532 1.00 95.62 86 LEU A C 1
ATOM 666 O O . LEU A 1 86 ? 45.154 13.519 -65.564 1.00 95.62 86 LEU A O 1
ATOM 670 N N . ILE A 1 87 ? 45.427 13.307 -67.786 1.00 95.06 87 ILE A N 1
ATOM 671 C CA . ILE A 1 87 ? 44.002 13.422 -68.129 1.00 95.06 87 ILE A CA 1
ATOM 672 C C . ILE A 1 87 ? 43.215 12.239 -67.557 1.00 95.06 87 ILE A C 1
ATOM 674 O O . ILE A 1 87 ? 42.108 12.442 -67.057 1.00 95.06 87 ILE A O 1
ATOM 678 N N . GLU A 1 88 ? 43.779 11.032 -67.596 1.00 94.62 88 GLU A N 1
ATOM 679 C CA . GLU A 1 88 ? 43.154 9.814 -67.070 1.00 94.62 88 GLU A CA 1
ATOM 680 C C . GLU A 1 88 ? 43.225 9.720 -65.537 1.00 94.62 88 GLU A C 1
ATOM 682 O O . GLU A 1 88 ? 42.261 9.289 -64.902 1.00 94.62 88 GLU A O 1
ATOM 687 N N . GLU A 1 89 ? 44.312 10.183 -64.916 1.00 95.62 89 GLU A N 1
ATOM 688 C CA . GLU A 1 89 ? 44.499 10.147 -63.459 1.00 95.62 89 GLU A CA 1
ATOM 689 C C . GLU A 1 89 ? 43.590 11.146 -62.718 1.00 95.62 89 GLU A C 1
ATOM 691 O O . GLU A 1 89 ? 42.992 10.825 -61.685 1.00 95.62 89 GLU A O 1
ATOM 696 N N . LYS A 1 90 ? 43.421 12.359 -63.262 1.00 95.25 90 LYS A N 1
ATOM 697 C CA . LYS A 1 90 ? 42.632 13.434 -62.637 1.00 95.25 90 LYS A CA 1
ATOM 698 C C . LYS A 1 90 ? 41.203 13.025 -62.222 1.00 95.25 90 LYS A C 1
ATOM 700 O O . LYS A 1 90 ? 40.843 13.290 -61.072 1.00 95.25 90 LYS A O 1
ATOM 705 N N . PRO A 1 91 ? 40.345 12.439 -63.086 1.00 94.69 91 PRO A N 1
ATOM 706 C CA . PRO A 1 91 ? 38.980 12.079 -62.700 1.00 94.69 91 PRO A CA 1
ATOM 707 C C . PRO A 1 91 ? 38.943 10.994 -61.619 1.00 94.69 91 PRO A C 1
ATOM 709 O O . PRO A 1 91 ? 38.054 11.026 -60.768 1.00 94.69 91 PRO A O 1
ATOM 712 N N . VAL A 1 92 ? 39.920 10.080 -61.607 1.00 95.38 92 VAL A N 1
ATOM 713 C CA . VAL A 1 92 ? 40.037 9.037 -60.578 1.00 95.38 92 VAL A CA 1
ATOM 714 C C . VAL A 1 92 ? 40.332 9.667 -59.218 1.00 95.38 92 VAL A C 1
ATOM 716 O O . VAL A 1 92 ? 39.632 9.377 -58.246 1.00 95.38 92 VAL A O 1
ATOM 719 N N . LEU A 1 93 ? 41.291 10.596 -59.157 1.00 95.25 93 LEU A N 1
ATOM 720 C CA . LEU A 1 93 ? 41.637 11.304 -57.921 1.00 95.25 93 LEU A CA 1
ATOM 721 C C . LEU A 1 93 ? 40.455 12.140 -57.388 1.00 95.25 93 LEU A C 1
ATOM 723 O O . LEU A 1 93 ? 40.175 12.161 -56.186 1.00 95.25 93 LEU A O 1
ATOM 727 N N . VAL A 1 94 ? 39.707 12.800 -58.280 1.00 95.62 94 VAL A N 1
ATOM 728 C CA . VAL A 1 94 ? 38.504 13.566 -57.905 1.00 95.62 94 VAL A CA 1
ATOM 729 C C . VAL A 1 94 ? 37.411 12.648 -57.351 1.00 95.62 94 VAL A C 1
ATOM 731 O O . VAL A 1 94 ? 36.820 12.956 -56.318 1.00 95.62 94 VAL A O 1
ATOM 734 N N . ALA A 1 95 ? 37.155 11.503 -57.985 1.00 95.44 95 ALA A N 1
ATOM 735 C CA . ALA A 1 95 ? 36.176 10.540 -57.484 1.00 95.44 95 ALA A CA 1
ATOM 736 C C . ALA A 1 95 ? 36.585 9.965 -56.116 1.00 95.44 95 ALA A C 1
ATOM 738 O O . ALA A 1 95 ? 35.742 9.818 -55.228 1.00 95.44 95 ALA A O 1
ATOM 739 N N . GLN A 1 96 ? 37.878 9.690 -55.917 1.00 94.31 96 GLN A N 1
ATOM 740 C CA . GLN A 1 96 ? 38.397 9.189 -54.647 1.00 94.31 96 GLN A CA 1
ATOM 741 C C . GLN A 1 96 ? 38.225 10.208 -53.516 1.00 94.31 96 GLN A C 1
ATOM 743 O O . GLN A 1 96 ? 37.699 9.860 -52.460 1.00 94.31 96 GLN A O 1
ATOM 748 N N . THR A 1 97 ? 38.603 11.468 -53.740 1.00 95.56 97 THR A N 1
ATOM 749 C CA . THR A 1 97 ? 38.451 12.529 -52.728 1.00 95.56 97 THR A CA 1
ATOM 750 C C . THR A 1 97 ? 36.982 12.777 -52.375 1.00 95.56 97 THR A C 1
ATOM 752 O O . THR A 1 97 ? 36.642 12.922 -51.203 1.00 95.56 97 THR A O 1
ATOM 755 N N . GLN A 1 98 ? 36.074 12.736 -53.355 1.00 96.00 98 GLN A N 1
ATOM 756 C CA . GLN A 1 98 ? 34.633 12.814 -53.092 1.00 96.00 98 GLN A CA 1
ATOM 757 C C . GLN A 1 98 ? 34.128 11.631 -52.255 1.00 96.00 98 GLN A C 1
ATOM 759 O O . GLN A 1 98 ? 33.359 11.824 -51.310 1.00 96.00 98 GLN A O 1
ATOM 764 N N . ALA A 1 99 ? 34.570 10.408 -52.565 1.00 94.81 99 ALA A N 1
ATOM 765 C CA . ALA A 1 99 ? 34.219 9.228 -51.782 1.00 94.81 99 ALA A CA 1
ATOM 766 C C . ALA A 1 99 ? 34.774 9.307 -50.348 1.00 94.81 99 ALA A C 1
ATOM 768 O O . ALA A 1 99 ? 34.097 8.898 -49.405 1.00 94.81 99 ALA A O 1
ATOM 769 N N . GLU A 1 100 ? 35.976 9.855 -50.165 1.00 94.75 100 GLU A N 1
ATOM 770 C CA . GLU A 1 100 ? 36.581 10.098 -48.853 1.00 94.75 100 GLU A CA 1
ATOM 771 C C . GLU A 1 100 ? 35.738 11.049 -48.003 1.00 94.75 100 GLU A C 1
ATOM 773 O O . GLU A 1 100 ? 35.372 10.676 -46.887 1.00 94.75 100 GLU A O 1
ATOM 778 N N . VAL A 1 101 ? 35.320 12.188 -48.564 1.00 96.44 101 VAL A N 1
ATOM 779 C CA . VAL A 1 101 ? 34.426 13.145 -47.887 1.00 96.44 101 VAL A CA 1
ATOM 780 C C . VAL A 1 101 ? 33.114 12.476 -47.471 1.00 96.44 101 VAL A C 1
ATOM 782 O O . VAL A 1 101 ? 32.702 12.584 -46.318 1.00 96.44 101 VAL A O 1
ATOM 785 N N . MET A 1 102 ? 32.482 11.710 -48.368 1.00 95.44 102 MET A N 1
ATOM 786 C CA . MET A 1 102 ? 31.239 11.006 -48.030 1.00 95.44 102 MET A CA 1
ATOM 787 C C . MET A 1 102 ? 31.436 9.969 -46.918 1.00 95.44 102 MET A C 1
ATOM 789 O O . MET A 1 102 ? 30.588 9.848 -46.033 1.00 95.44 102 MET A O 1
ATOM 793 N N . ARG A 1 103 ? 32.541 9.210 -46.934 1.00 96.19 103 ARG A N 1
ATOM 794 C CA . ARG A 1 103 ? 32.844 8.254 -45.855 1.00 96.19 103 ARG A CA 1
ATOM 795 C C . ARG A 1 103 ? 32.996 8.963 -44.518 1.00 96.19 103 ARG A C 1
ATOM 797 O O . ARG A 1 103 ? 32.502 8.444 -43.520 1.00 96.19 103 ARG A O 1
ATOM 804 N N . ASP A 1 104 ? 33.659 10.111 -44.488 1.00 96.50 104 ASP A N 1
ATOM 805 C CA . ASP A 1 104 ? 33.881 10.852 -43.250 1.00 96.50 104 ASP A CA 1
ATOM 806 C C . ASP A 1 104 ? 32.581 11.474 -42.713 1.00 96.50 104 ASP A C 1
ATOM 808 O O . ASP A 1 104 ? 32.310 11.363 -41.515 1.00 96.50 104 ASP A O 1
ATOM 812 N N . ASP A 1 105 ? 31.694 11.958 -43.588 1.00 96.31 105 ASP A N 1
ATOM 813 C CA . ASP A 1 105 ? 30.337 12.382 -43.213 1.00 96.31 105 ASP A CA 1
ATOM 814 C C . ASP A 1 105 ? 29.512 11.237 -42.603 1.00 96.31 105 ASP A C 1
ATOM 816 O O . ASP A 1 105 ? 28.785 11.422 -41.619 1.00 96.31 105 ASP A O 1
ATOM 820 N N . PHE A 1 106 ? 29.600 10.031 -43.175 1.00 95.19 106 PHE A N 1
ATOM 821 C CA . PHE A 1 106 ? 28.905 8.863 -42.632 1.00 95.19 106 PHE A CA 1
ATOM 822 C C . PHE A 1 106 ? 29.501 8.400 -41.303 1.00 95.19 106 PHE A C 1
ATOM 824 O O . PHE A 1 106 ? 28.737 8.077 -40.393 1.00 95.19 106 PHE A O 1
ATOM 831 N N . LYS A 1 107 ? 30.831 8.419 -41.147 1.00 97.81 107 LYS A N 1
ATOM 832 C CA . LYS A 1 107 ? 31.485 8.134 -39.859 1.00 97.81 107 LYS A CA 1
ATOM 833 C C . LYS A 1 107 ? 31.036 9.117 -38.781 1.00 97.81 107 LYS A C 1
ATOM 835 O O . LYS A 1 107 ? 30.698 8.687 -37.684 1.00 97.81 107 LYS A O 1
ATOM 840 N N . ALA A 1 108 ? 30.972 10.413 -39.092 1.00 96.94 108 ALA A N 1
ATOM 841 C CA . ALA A 1 108 ? 30.509 11.429 -38.148 1.00 96.94 108 ALA A CA 1
ATOM 842 C C . ALA A 1 108 ? 29.059 11.173 -37.698 1.00 96.94 108 ALA A C 1
ATOM 844 O O . ALA A 1 108 ? 28.759 11.227 -36.505 1.00 96.94 108 ALA A O 1
ATOM 845 N N . LYS A 1 109 ? 28.167 10.817 -38.634 1.00 97.50 109 LYS A N 1
ATOM 846 C CA . LYS A 1 109 ? 26.776 10.441 -38.318 1.00 97.50 109 LYS A CA 1
ATOM 847 C C . LYS A 1 109 ? 26.686 9.175 -37.470 1.00 97.50 109 LYS A C 1
ATOM 849 O O . LYS A 1 109 ? 25.833 9.108 -36.591 1.00 97.50 109 LYS A O 1
ATOM 854 N N . LEU A 1 110 ? 27.542 8.190 -37.729 1.00 95.31 110 LEU A N 1
ATOM 855 C CA . LEU A 1 110 ? 27.573 6.938 -36.979 1.00 95.31 110 LEU A CA 1
ATOM 856 C C . LEU A 1 110 ? 27.999 7.185 -35.525 1.00 95.31 110 LEU A C 1
ATOM 858 O O . LEU A 1 110 ? 27.293 6.758 -34.618 1.00 95.31 110 LEU A O 1
ATOM 862 N N . ILE A 1 111 ? 29.055 7.976 -35.304 1.00 97.31 111 ILE A N 1
ATOM 863 C CA . ILE A 1 111 ? 29.506 8.377 -33.959 1.00 97.31 111 ILE A CA 1
ATOM 864 C C . ILE A 1 111 ? 28.397 9.123 -33.201 1.00 97.31 111 ILE A C 1
ATOM 866 O O . ILE A 1 111 ? 28.183 8.892 -32.012 1.00 97.31 111 ILE A O 1
ATOM 870 N N . GLU A 1 112 ? 27.672 10.020 -33.870 1.00 96.75 112 GLU A N 1
ATOM 871 C CA . GLU A 1 112 ? 26.565 10.752 -33.245 1.00 96.75 112 GLU A CA 1
ATOM 872 C C . GLU A 1 112 ? 25.396 9.824 -32.874 1.00 96.75 112 GLU A C 1
ATOM 874 O O . GLU A 1 112 ? 24.838 9.923 -31.781 1.00 96.75 112 GLU A O 1
ATOM 879 N N . GLN A 1 113 ? 25.053 8.869 -33.742 1.00 96.06 113 GLN A N 1
ATOM 880 C CA . GLN A 1 113 ? 24.033 7.862 -33.442 1.00 96.06 113 GLN A CA 1
ATOM 881 C C . GLN A 1 113 ? 24.448 6.937 -32.293 1.00 96.06 113 GLN A C 1
ATOM 883 O O . GLN A 1 113 ? 23.612 6.611 -31.453 1.00 96.06 113 GLN A O 1
ATOM 888 N N . GLU A 1 114 ? 25.719 6.544 -32.212 1.00 96.50 114 GLU A N 1
ATOM 889 C CA . GLU A 1 114 ? 26.251 5.755 -31.096 1.00 96.50 114 GLU A CA 1
ATOM 890 C C . GLU A 1 114 ? 26.143 6.510 -29.767 1.00 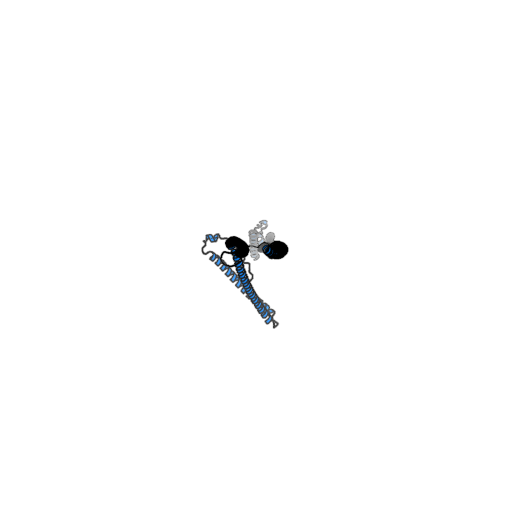96.50 114 GLU A C 1
ATOM 892 O O . GLU A 1 114 ? 25.681 5.941 -28.776 1.00 96.50 114 GLU A O 1
ATOM 897 N N . LYS A 1 115 ? 26.468 7.811 -29.749 1.00 97.81 115 LYS A N 1
ATOM 898 C CA . LYS A 1 115 ? 26.271 8.666 -28.565 1.00 97.81 115 LYS A CA 1
ATOM 899 C C . LYS A 1 115 ? 24.804 8.736 -28.149 1.00 97.81 115 LYS A C 1
ATOM 901 O O . LYS A 1 115 ? 24.495 8.618 -26.966 1.00 97.81 115 LYS A O 1
ATOM 906 N N . GLN A 1 116 ? 23.890 8.897 -29.103 1.00 97.25 116 GLN A N 1
ATOM 907 C CA . GLN A 1 116 ? 22.452 8.899 -28.818 1.00 97.25 116 GLN A CA 1
ATOM 908 C C . GLN A 1 116 ? 21.971 7.541 -28.296 1.00 97.25 116 GLN A C 1
ATOM 910 O O . GLN A 1 116 ? 21.161 7.487 -27.375 1.00 97.25 116 GLN A O 1
ATOM 915 N N . MET A 1 117 ? 22.484 6.430 -28.831 1.00 95.31 117 MET A N 1
ATOM 916 C CA . MET A 1 117 ? 22.162 5.108 -28.293 1.00 95.31 117 MET A CA 1
ATOM 917 C C . MET A 1 117 ? 22.625 4.954 -26.844 1.00 95.31 117 MET A C 1
ATOM 919 O O . MET A 1 117 ? 21.862 4.424 -26.038 1.00 95.31 117 MET A O 1
ATOM 923 N N . LEU A 1 118 ? 23.823 5.439 -26.505 1.00 97.69 118 LEU A N 1
ATOM 924 C CA . LEU A 1 118 ? 24.341 5.375 -25.139 1.00 97.69 118 LEU A CA 1
ATOM 925 C C . LEU A 1 118 ? 23.472 6.188 -24.168 1.00 97.69 118 LEU A C 1
ATOM 927 O O . LEU A 1 118 ? 23.054 5.663 -23.141 1.00 97.69 118 LEU A O 1
ATOM 931 N N . THR A 1 119 ? 23.098 7.420 -24.531 1.00 97.19 119 THR A N 1
ATOM 932 C CA . THR A 1 119 ? 22.231 8.253 -23.675 1.00 97.19 119 THR A CA 1
ATOM 933 C C . THR A 1 119 ? 20.838 7.649 -23.499 1.00 97.19 119 THR A C 1
ATOM 935 O O . THR A 1 119 ? 20.270 7.692 -22.406 1.00 97.19 119 THR A O 1
ATOM 938 N N . TYR A 1 120 ? 20.275 7.019 -24.536 1.00 96.81 120 TYR A N 1
ATOM 939 C CA . TYR A 1 120 ? 19.014 6.289 -24.394 1.00 96.81 120 TYR A CA 1
ATOM 940 C C . TYR A 1 120 ? 19.147 5.045 -23.509 1.00 96.81 120 TYR A C 1
ATOM 942 O O . TYR A 1 120 ? 18.211 4.739 -22.771 1.00 96.81 120 TYR A O 1
ATOM 950 N N . GLN A 1 121 ? 20.277 4.336 -23.547 1.00 97.44 121 GLN A N 1
ATOM 951 C CA . GLN A 1 121 ? 20.534 3.199 -22.657 1.00 97.44 121 GLN A CA 1
ATOM 952 C C . GLN A 1 121 ? 20.642 3.637 -21.192 1.00 97.44 121 GLN A C 1
ATOM 954 O O . GLN A 1 121 ? 19.995 3.032 -20.337 1.00 97.44 121 GLN A O 1
ATOM 959 N N . GLU A 1 122 ? 21.378 4.716 -20.912 1.00 97.75 122 GLU A N 1
ATOM 960 C CA . GLU A 1 122 ? 21.458 5.325 -19.577 1.00 97.75 122 GLU A CA 1
ATOM 961 C C . GLU A 1 122 ? 20.067 5.734 -19.082 1.00 97.75 122 GLU A C 1
ATOM 963 O O . GLU A 1 122 ? 19.658 5.371 -17.978 1.00 97.75 122 GLU A O 1
ATOM 968 N N . ARG A 1 123 ? 19.274 6.381 -19.945 1.00 97.69 123 ARG A N 1
ATOM 969 C CA . ARG A 1 123 ? 17.912 6.791 -19.597 1.00 97.69 123 ARG A CA 1
ATOM 970 C C . ARG A 1 123 ? 16.989 5.611 -19.295 1.00 97.69 123 ARG A C 1
ATOM 972 O O . ARG A 1 123 ? 16.145 5.704 -18.406 1.00 97.69 123 ARG A O 1
ATOM 979 N N . ILE A 1 124 ? 17.122 4.506 -20.027 1.00 95.12 124 ILE A N 1
ATOM 980 C CA . ILE A 1 124 ? 16.366 3.277 -19.754 1.00 95.12 124 ILE A CA 1
ATOM 981 C C . ILE A 1 124 ? 16.773 2.692 -18.398 1.00 95.12 124 ILE A C 1
ATOM 983 O O . ILE A 1 124 ? 15.896 2.292 -17.635 1.00 95.12 124 ILE A O 1
ATOM 987 N N . ALA A 1 125 ? 18.069 2.672 -18.073 1.00 97.19 125 ALA A N 1
ATOM 988 C CA . ALA A 1 125 ? 18.553 2.171 -16.789 1.00 97.19 125 ALA A CA 1
ATOM 989 C C . ALA A 1 125 ? 18.018 3.001 -15.608 1.00 97.19 125 ALA A C 1
ATOM 991 O O . ALA A 1 125 ? 17.512 2.429 -14.643 1.00 97.19 125 ALA A O 1
ATOM 992 N N . GLU A 1 126 ? 18.041 4.333 -15.708 1.00 97.81 126 GLU A N 1
ATOM 993 C CA . GLU A 1 126 ? 17.447 5.230 -14.704 1.00 97.81 126 GLU A CA 1
ATOM 994 C C . GLU A 1 126 ? 15.952 4.967 -14.502 1.00 97.81 126 GLU A C 1
ATOM 996 O O . GLU A 1 126 ? 15.478 4.852 -13.371 1.00 97.81 126 GLU A O 1
ATOM 1001 N N . LEU A 1 127 ? 15.198 4.850 -15.601 1.00 96.88 127 LEU A N 1
ATOM 1002 C CA . LEU A 1 127 ? 13.763 4.575 -15.545 1.00 96.88 127 LEU A CA 1
ATOM 1003 C C . LEU A 1 127 ? 13.471 3.202 -14.932 1.00 96.88 127 LEU A C 1
ATOM 1005 O O . LEU A 1 127 ? 12.488 3.061 -14.208 1.00 96.88 127 LEU A O 1
ATOM 1009 N N . GLN A 1 128 ? 14.328 2.208 -15.174 1.00 97.31 128 GLN A N 1
ATOM 1010 C CA . GLN A 1 128 ? 14.206 0.886 -14.566 1.00 97.31 128 GLN A CA 1
ATOM 1011 C C . GLN A 1 128 ? 14.435 0.939 -13.048 1.00 97.31 128 GLN A C 1
ATOM 1013 O O . GLN A 1 128 ? 13.683 0.316 -12.300 1.00 97.31 128 GLN A O 1
ATOM 1018 N N . ILE A 1 129 ? 15.433 1.702 -12.586 1.00 97.38 129 ILE A N 1
ATOM 1019 C CA . ILE A 1 129 ? 15.684 1.920 -11.151 1.00 97.38 129 ILE A CA 1
ATOM 1020 C C . ILE A 1 129 ? 14.475 2.609 -10.510 1.00 97.38 129 ILE A C 1
ATOM 1022 O O . ILE A 1 129 ? 13.932 2.100 -9.532 1.00 97.38 129 ILE A O 1
ATOM 1026 N N . ALA A 1 130 ? 13.984 3.695 -11.111 1.00 96.25 130 ALA A N 1
ATOM 1027 C CA . ALA A 1 130 ? 12.817 4.418 -10.610 1.00 96.25 130 ALA A CA 1
ATOM 1028 C C . ALA A 1 130 ? 11.547 3.544 -10.570 1.00 96.25 130 ALA A C 1
ATOM 1030 O O . ALA A 1 130 ? 10.754 3.641 -9.633 1.00 96.25 130 ALA A O 1
ATOM 1031 N N . ALA A 1 131 ? 11.351 2.664 -11.559 1.00 96.25 131 ALA A N 1
ATOM 1032 C CA . ALA A 1 131 ? 10.237 1.718 -11.573 1.00 96.25 131 ALA A CA 1
ATOM 1033 C C . ALA A 1 131 ? 10.337 0.691 -10.432 1.00 96.25 131 ALA A C 1
ATOM 1035 O O . ALA A 1 131 ? 9.338 0.415 -9.766 1.00 96.25 131 ALA A O 1
ATOM 1036 N N . ASN A 1 132 ? 11.538 0.164 -10.173 1.00 96.06 132 ASN A N 1
ATOM 1037 C CA . ASN A 1 132 ? 11.778 -0.760 -9.065 1.00 96.06 132 ASN A CA 1
ATOM 1038 C C . ASN A 1 132 ? 11.542 -0.081 -7.707 1.00 96.06 132 ASN A C 1
ATOM 1040 O O . ASN A 1 132 ? 10.862 -0.651 -6.853 1.00 96.06 132 ASN A O 1
ATOM 1044 N N . ASP A 1 133 ? 12.032 1.148 -7.524 1.00 96.94 133 ASP A N 1
ATOM 1045 C CA . ASP A 1 133 ? 11.808 1.927 -6.301 1.00 96.94 133 ASP A CA 1
ATOM 1046 C C . ASP A 1 133 ? 10.322 2.242 -6.096 1.00 96.94 133 ASP A C 1
ATOM 1048 O O . ASP A 1 133 ? 9.807 2.100 -4.988 1.00 96.94 133 ASP A O 1
ATOM 1052 N N . SER A 1 134 ? 9.598 2.595 -7.163 1.00 96.25 134 SER A N 1
ATOM 1053 C CA . SER A 1 134 ? 8.149 2.802 -7.095 1.00 96.25 134 SER A CA 1
ATOM 1054 C C . SER A 1 134 ? 7.396 1.524 -6.722 1.00 96.25 134 SER A C 1
ATOM 1056 O O . SER A 1 134 ? 6.389 1.614 -6.021 1.00 96.25 134 SER A O 1
ATOM 1058 N N . SER A 1 135 ? 7.851 0.351 -7.177 1.00 96.38 135 SER A N 1
ATOM 1059 C CA . SER A 1 135 ? 7.270 -0.931 -6.764 1.00 96.38 135 SER A CA 1
ATOM 1060 C C . SER A 1 135 ? 7.535 -1.197 -5.283 1.00 96.38 135 SER A C 1
ATOM 1062 O O . SER A 1 135 ? 6.605 -1.514 -4.552 1.00 96.38 135 SER A O 1
ATOM 1064 N N . ARG A 1 136 ? 8.773 -0.985 -4.817 1.00 97.00 136 ARG A N 1
ATOM 1065 C CA . ARG A 1 136 ? 9.146 -1.185 -3.409 1.00 97.00 136 ARG A CA 1
ATOM 1066 C C . ARG A 1 136 ? 8.369 -0.263 -2.468 1.00 97.00 136 ARG A C 1
ATOM 1068 O O . ARG A 1 136 ? 7.882 -0.713 -1.439 1.00 97.00 136 ARG A O 1
ATOM 1075 N N . LEU A 1 137 ? 8.241 1.016 -2.824 1.00 96.94 137 LEU A N 1
ATOM 1076 C CA . LEU A 1 137 ? 7.461 1.984 -2.047 1.00 96.94 137 LEU A CA 1
ATOM 1077 C C . LEU A 1 137 ? 5.977 1.618 -2.011 1.00 96.94 137 LEU A C 1
ATOM 1079 O O . LEU A 1 137 ? 5.316 1.846 -1.004 1.00 96.94 137 LEU A O 1
ATOM 1083 N N . LYS A 1 138 ? 5.444 1.041 -3.092 1.00 97.94 138 LYS A N 1
ATOM 1084 C CA . LYS A 1 138 ? 4.067 0.553 -3.107 1.00 97.94 138 LYS A CA 1
ATOM 1085 C C . LYS A 1 138 ? 3.877 -0.611 -2.130 1.00 97.94 138 LYS A C 1
ATOM 1087 O O . LYS A 1 138 ? 2.931 -0.570 -1.353 1.00 97.94 138 LYS A O 1
ATOM 1092 N N . ASP A 1 139 ? 4.795 -1.576 -2.115 1.00 97.19 139 ASP A N 1
ATOM 1093 C CA . ASP A 1 139 ? 4.753 -2.694 -1.162 1.00 97.19 139 ASP A CA 1
ATOM 1094 C C . ASP A 1 139 ? 4.846 -2.196 0.296 1.00 97.19 139 ASP A C 1
ATOM 1096 O O . ASP A 1 139 ? 4.149 -2.695 1.180 1.00 97.19 139 ASP A O 1
ATOM 1100 N N . GLU A 1 140 ? 5.664 -1.168 0.553 1.00 97.94 140 GLU A N 1
ATOM 1101 C CA . GLU A 1 140 ? 5.762 -0.520 1.867 1.00 97.94 140 GLU A CA 1
ATOM 1102 C C . GLU A 1 140 ? 4.457 0.192 2.262 1.00 97.94 140 GLU A C 1
ATOM 1104 O O . GLU A 1 140 ? 3.998 0.053 3.397 1.00 97.94 140 GLU A O 1
ATOM 1109 N N . ILE A 1 141 ? 3.815 0.902 1.328 1.00 97.31 141 ILE A N 1
ATOM 1110 C CA . ILE A 1 141 ? 2.503 1.529 1.549 1.00 97.31 141 ILE A CA 1
ATOM 1111 C C . ILE A 1 141 ? 1.437 0.471 1.853 1.00 97.31 141 ILE A C 1
ATOM 1113 O O . ILE A 1 141 ? 0.633 0.674 2.766 1.00 97.31 141 ILE A O 1
ATOM 1117 N N . ASP A 1 142 ? 1.428 -0.652 1.135 1.00 97.62 142 ASP A N 1
ATOM 1118 C CA . ASP A 1 142 ? 0.466 -1.735 1.358 1.00 97.62 142 ASP A CA 1
ATOM 1119 C C . ASP A 1 142 ? 0.660 -2.356 2.757 1.00 97.62 142 ASP A C 1
ATOM 1121 O O . ASP A 1 142 ? -0.309 -2.517 3.507 1.00 97.62 142 ASP A O 1
ATOM 1125 N N . ALA A 1 143 ? 1.910 -2.595 3.174 1.00 97.69 143 ALA A N 1
ATOM 1126 C CA . ALA A 1 143 ? 2.232 -3.086 4.517 1.00 97.69 143 ALA A CA 1
ATOM 1127 C C . ALA A 1 143 ? 1.826 -2.097 5.628 1.00 97.69 143 ALA A C 1
ATOM 1129 O O . ALA A 1 143 ? 1.235 -2.487 6.642 1.00 97.69 143 ALA A O 1
ATOM 1130 N N . LEU A 1 144 ? 2.105 -0.802 5.439 1.00 97.06 144 LEU A N 1
ATOM 1131 C CA . LEU A 1 144 ? 1.694 0.246 6.375 1.00 97.06 144 LEU A CA 1
ATOM 1132 C C . LEU A 1 144 ? 0.169 0.361 6.454 1.00 97.06 144 LEU A C 1
ATOM 1134 O O . LEU A 1 144 ? -0.371 0.492 7.553 1.00 97.06 144 LEU A O 1
ATOM 1138 N N . THR A 1 145 ? -0.533 0.241 5.329 1.00 97.69 145 THR A N 1
ATOM 1139 C CA . THR A 1 145 ? -2.002 0.257 5.280 1.00 97.69 145 THR A CA 1
ATOM 1140 C C . THR A 1 145 ? -2.600 -0.916 6.061 1.00 97.69 145 THR A C 1
ATOM 1142 O O . THR A 1 145 ? -3.538 -0.718 6.835 1.00 97.69 145 THR A O 1
ATOM 1145 N N . GLU A 1 146 ? -2.031 -2.121 5.947 1.00 97.31 146 GLU A N 1
ATOM 1146 C CA . GLU A 1 146 ? -2.454 -3.272 6.757 1.00 97.31 146 GLU A CA 1
ATOM 1147 C C . GLU A 1 146 ? -2.233 -3.011 8.258 1.00 97.31 146 GLU A C 1
ATOM 1149 O O . GLU A 1 146 ? -3.109 -3.282 9.084 1.00 97.31 146 GLU A O 1
ATOM 1154 N N . SER A 1 147 ? -1.078 -2.443 8.626 1.00 96.38 147 SER A N 1
ATOM 1155 C CA . SER A 1 147 ? -0.787 -2.092 10.021 1.00 96.38 147 SER A CA 1
ATOM 1156 C C . SER A 1 147 ? -1.747 -1.036 10.577 1.00 96.38 147 SER A C 1
ATOM 1158 O O . SER A 1 147 ? -2.209 -1.167 11.710 1.00 96.38 147 SER A O 1
ATOM 1160 N N . ALA A 1 148 ? -2.114 -0.039 9.769 1.00 96.06 148 ALA A N 1
ATOM 1161 C CA . ALA A 1 148 ? -3.079 0.986 10.139 1.00 96.06 148 ALA A CA 1
ATOM 1162 C C . ALA A 1 148 ? -4.475 0.378 10.346 1.00 96.06 148 ALA A C 1
ATOM 1164 O O . ALA A 1 148 ? -5.151 0.717 11.314 1.00 96.06 148 ALA A O 1
ATOM 1165 N N . GLY A 1 149 ? -4.869 -0.589 9.509 1.00 96.88 149 GLY A N 1
ATOM 1166 C CA . GLY A 1 149 ? -6.094 -1.369 9.705 1.00 96.88 149 GLY A CA 1
ATOM 1167 C C . GLY A 1 149 ? -6.125 -2.084 11.061 1.00 96.88 149 GLY A C 1
ATOM 1168 O O . GLY A 1 149 ? -7.100 -1.964 11.799 1.00 96.88 149 GLY A O 1
ATOM 1169 N N . LYS A 1 150 ? -5.018 -2.731 11.454 1.00 97.81 150 LYS A N 1
ATOM 1170 C CA . LYS A 1 150 ? -4.897 -3.378 12.776 1.00 97.81 150 LYS A CA 1
ATOM 1171 C C . LYS A 1 150 ? -5.035 -2.385 13.932 1.00 97.81 150 LYS A C 1
ATOM 1173 O O . LYS A 1 150 ? -5.598 -2.733 14.967 1.00 97.81 150 LYS A O 1
ATOM 1178 N N . VAL A 1 151 ? -4.532 -1.158 13.778 1.00 97.44 151 VAL A N 1
ATOM 1179 C CA . VAL A 1 151 ? -4.698 -0.103 14.792 1.00 97.44 151 VAL A CA 1
ATOM 1180 C C . VAL A 1 151 ? -6.173 0.261 14.952 1.00 97.44 151 VAL A C 1
ATOM 1182 O O . VAL A 1 151 ? -6.646 0.316 16.083 1.00 97.44 151 VAL A O 1
ATOM 1185 N N . VAL A 1 152 ? -6.918 0.416 13.854 1.00 98.00 152 VAL A N 1
ATOM 1186 C CA . VAL A 1 152 ? -8.363 0.700 13.904 1.00 98.00 152 VAL A CA 1
ATOM 1187 C C . VAL A 1 152 ? -9.127 -0.417 14.625 1.00 98.00 152 VAL A C 1
ATOM 1189 O O . VAL A 1 152 ? -9.960 -0.139 15.490 1.00 98.00 152 VAL A O 1
ATOM 1192 N N . ASP A 1 153 ? -8.813 -1.685 14.348 1.00 97.69 153 ASP A N 1
ATOM 1193 C CA . ASP A 1 153 ? -9.434 -2.821 15.045 1.00 97.69 153 ASP A CA 1
ATOM 1194 C C . ASP A 1 153 ? -9.143 -2.800 16.556 1.00 97.69 153 ASP A C 1
ATOM 1196 O O . ASP A 1 153 ? -10.033 -3.038 17.382 1.00 97.69 153 ASP A O 1
ATOM 1200 N N . LEU A 1 154 ? -7.904 -2.471 16.940 1.00 97.38 154 LEU A N 1
ATOM 1201 C CA . LEU A 1 154 ? -7.513 -2.313 18.342 1.00 97.38 154 LEU A CA 1
ATOM 1202 C C . LEU A 1 154 ? -8.222 -1.126 19.009 1.00 97.38 154 LEU A C 1
ATOM 1204 O O . LEU A 1 154 ? -8.637 -1.237 20.164 1.00 97.38 154 LEU A O 1
ATOM 1208 N N . GLU A 1 155 ? -8.413 -0.014 18.302 1.00 97.25 155 GLU A N 1
ATOM 1209 C CA . GLU A 1 155 ? -9.169 1.144 18.792 1.00 97.25 155 GLU A CA 1
ATOM 1210 C C . GLU A 1 155 ? -10.641 0.795 19.046 1.00 97.25 155 GLU A C 1
ATOM 1212 O O . GLU A 1 155 ? -11.184 1.137 20.104 1.00 97.25 155 GLU A O 1
ATOM 1217 N N . LEU A 1 156 ? -11.274 0.046 18.138 1.00 97.31 156 LEU A N 1
ATOM 1218 C CA . LEU A 1 156 ? -12.639 -0.458 18.317 1.00 97.31 156 LEU A CA 1
ATOM 1219 C C . LEU A 1 156 ? -12.738 -1.408 19.517 1.00 97.31 156 LEU A C 1
ATOM 1221 O O . LEU A 1 156 ? -13.659 -1.293 20.338 1.00 97.31 156 LEU A O 1
ATOM 1225 N N . ALA A 1 157 ? -11.768 -2.312 19.673 1.00 97.56 157 ALA A N 1
ATOM 1226 C CA . ALA A 1 157 ? -11.699 -3.197 20.830 1.00 97.56 157 ALA A CA 1
ATOM 1227 C C . ALA A 1 157 ? -11.565 -2.397 22.138 1.00 97.56 157 ALA A C 1
ATOM 1229 O O . ALA A 1 157 ? -12.319 -2.637 23.086 1.00 97.56 157 ALA A O 1
ATOM 1230 N N . LEU A 1 158 ? -10.678 -1.398 22.185 1.00 97.50 158 LEU A N 1
ATOM 1231 C CA . LEU A 1 158 ? -10.507 -0.511 23.339 1.00 97.50 158 LEU A CA 1
ATOM 1232 C C . LEU A 1 158 ? -11.780 0.275 23.668 1.00 97.50 158 LEU A C 1
ATOM 1234 O O . LEU A 1 158 ? -12.135 0.386 24.844 1.00 97.50 158 LEU A O 1
ATOM 1238 N N . ALA A 1 159 ? -12.499 0.781 22.665 1.00 97.19 159 ALA A N 1
ATOM 1239 C CA . ALA A 1 159 ? -13.784 1.447 22.871 1.00 97.19 159 ALA A CA 1
ATOM 1240 C C . ALA A 1 159 ? -14.815 0.499 23.511 1.00 97.19 159 ALA A C 1
ATOM 1242 O O . ALA A 1 159 ? -15.509 0.874 24.461 1.00 97.19 159 ALA A O 1
ATOM 1243 N N . SER A 1 160 ? -14.864 -0.761 23.062 1.00 96.75 160 SER A N 1
ATOM 1244 C CA . SER A 1 160 ? -15.744 -1.777 23.652 1.00 96.75 160 SER A CA 1
ATOM 1245 C C . SER A 1 160 ? -15.390 -2.082 25.116 1.00 96.75 160 SER A C 1
ATOM 1247 O O . SER A 1 160 ? -16.284 -2.193 25.961 1.00 96.75 160 SER A O 1
ATOM 1249 N N . TYR A 1 161 ? -14.096 -2.152 25.449 1.00 97.00 161 TYR A N 1
ATOM 1250 C CA . TYR A 1 161 ? -13.632 -2.367 26.820 1.00 97.00 161 TYR A CA 1
ATOM 1251 C C . TYR A 1 161 ? -13.932 -1.173 27.726 1.00 97.00 161 TYR A C 1
ATOM 1253 O O . TYR A 1 161 ? -14.375 -1.379 28.857 1.00 97.00 161 TYR A O 1
ATOM 1261 N N . LYS A 1 162 ? -13.780 0.063 27.233 1.00 97.69 162 LYS A N 1
ATOM 1262 C CA . LYS A 1 162 ? -14.174 1.274 27.972 1.00 97.69 162 LYS A CA 1
ATOM 1263 C C . LYS A 1 162 ? -15.659 1.253 28.332 1.00 97.69 162 LYS A C 1
ATOM 1265 O O . LYS A 1 162 ? -15.996 1.409 29.502 1.00 97.69 162 LYS A O 1
ATOM 1270 N N . LYS A 1 163 ? -16.534 0.931 27.374 1.00 97.25 163 LYS A N 1
ATOM 1271 C CA . LYS A 1 163 ? -17.979 0.810 27.626 1.00 97.25 163 LYS A CA 1
ATOM 1272 C C . LYS A 1 163 ? -18.309 -0.278 28.655 1.00 97.25 163 LYS A C 1
ATOM 1274 O O . LYS A 1 163 ? -19.169 -0.095 29.513 1.00 97.25 163 LYS A O 1
ATOM 1279 N N . ARG A 1 164 ? -17.618 -1.425 28.608 1.00 96.25 164 ARG A N 1
ATOM 1280 C CA . ARG A 1 164 ? -17.774 -2.479 29.629 1.00 96.25 164 ARG A CA 1
ATOM 1281 C C . ARG A 1 164 ? -17.346 -2.000 31.017 1.00 96.25 164 ARG A C 1
ATOM 1283 O O . ARG A 1 164 ? -18.002 -2.346 31.996 1.00 96.25 164 ARG A O 1
ATOM 1290 N N . LEU A 1 165 ? -16.276 -1.211 31.104 1.00 96.12 165 LEU A N 1
ATOM 1291 C CA . LEU A 1 165 ? -15.802 -0.650 32.366 1.00 96.12 165 LEU A CA 1
ATOM 1292 C C . LEU A 1 165 ? -16.806 0.352 32.953 1.00 96.12 165 LEU A C 1
ATOM 1294 O O . LEU A 1 165 ? -17.060 0.312 34.153 1.00 96.12 165 LEU A O 1
ATOM 1298 N N . GLU A 1 166 ? -17.411 1.200 32.121 1.00 95.81 166 GLU A N 1
ATOM 1299 C CA . GLU A 1 166 ? -18.493 2.107 32.533 1.00 95.81 166 GLU A CA 1
ATOM 1300 C C . GLU A 1 166 ? -19.686 1.327 33.104 1.00 95.81 166 GLU A C 1
ATOM 1302 O O . GLU A 1 166 ? -20.098 1.578 34.237 1.00 95.81 166 GLU A O 1
ATOM 1307 N N . ASN A 1 167 ? -20.152 0.293 32.393 1.00 95.81 167 ASN A N 1
ATOM 1308 C CA . ASN A 1 167 ? -21.228 -0.580 32.876 1.00 95.81 167 ASN A CA 1
ATOM 1309 C C . ASN A 1 167 ? -20.885 -1.238 34.223 1.00 95.81 167 ASN A C 1
ATOM 1311 O O . ASN A 1 167 ? -21.741 -1.351 35.100 1.00 95.81 167 ASN A O 1
ATOM 1315 N N . TYR A 1 168 ? -19.634 -1.671 34.410 1.00 96.19 168 TYR A N 1
ATOM 1316 C CA . TYR A 1 168 ? -19.178 -2.228 35.683 1.00 96.19 168 TYR A CA 1
ATOM 1317 C C . TYR A 1 168 ? -19.260 -1.200 36.822 1.00 96.19 168 TYR A C 1
ATOM 1319 O O . TYR A 1 168 ? -19.698 -1.543 37.921 1.00 96.19 168 TYR A O 1
ATOM 1327 N N . GLN A 1 169 ? -18.890 0.061 36.573 1.00 96.06 169 GLN A N 1
ATOM 1328 C CA . GLN A 1 169 ? -19.013 1.123 37.578 1.00 96.06 169 GLN A CA 1
ATOM 1329 C C . GLN A 1 169 ? -20.474 1.388 37.956 1.00 96.06 169 GLN A C 1
ATOM 1331 O O . GLN A 1 169 ? -20.774 1.579 39.135 1.00 96.06 169 GLN A O 1
ATOM 1336 N N . ASP A 1 170 ? -21.395 1.346 36.994 1.00 96.44 170 ASP A N 1
ATOM 1337 C CA . ASP A 1 170 ? -22.823 1.517 37.271 1.00 96.44 170 ASP A CA 1
ATOM 1338 C C . ASP A 1 170 ? -23.406 0.352 38.078 1.00 96.44 170 ASP A C 1
ATOM 1340 O O . ASP A 1 170 ? -24.127 0.579 39.055 1.00 96.44 170 ASP A O 1
ATOM 1344 N N . ILE A 1 171 ? -23.031 -0.890 37.746 1.00 96.50 171 ILE A N 1
ATOM 1345 C CA . ILE A 1 171 ? -23.392 -2.073 38.541 1.00 96.50 171 ILE A CA 1
ATOM 1346 C C . ILE A 1 171 ? -22.842 -1.939 39.963 1.00 96.50 171 ILE A C 1
ATOM 1348 O O . ILE A 1 171 ? -23.580 -2.150 40.924 1.00 96.50 171 ILE A O 1
ATOM 1352 N N . LYS A 1 172 ? -21.579 -1.526 40.119 1.00 97.75 172 LYS A N 1
ATOM 1353 C CA . LYS A 1 172 ? -20.948 -1.326 41.430 1.00 97.75 172 LYS A CA 1
ATOM 1354 C C . LYS A 1 172 ? -21.692 -0.287 42.277 1.00 97.75 172 LYS A C 1
ATOM 1356 O O . LYS A 1 172 ? -21.958 -0.539 43.448 1.00 97.75 172 LYS A O 1
ATOM 1361 N N . ARG A 1 173 ? -22.084 0.852 41.695 1.00 97.50 173 ARG A N 1
ATOM 1362 C CA . ARG A 1 173 ? -22.902 1.868 42.388 1.00 97.50 173 ARG A CA 1
ATOM 1363 C C . ARG A 1 173 ? -24.281 1.330 42.767 1.00 97.50 173 ARG A C 1
ATOM 1365 O O . ARG A 1 173 ? -24.793 1.647 43.836 1.00 97.50 173 ARG A O 1
ATOM 1372 N N . SER A 1 174 ? -24.904 0.538 41.894 1.00 96.06 174 SER A N 1
ATOM 1373 C CA . SER A 1 174 ? -26.188 -0.102 42.196 1.00 96.06 174 SER A CA 1
ATOM 1374 C C . SER A 1 174 ? -26.067 -1.111 43.339 1.00 96.06 174 SER A C 1
ATOM 1376 O O . SER A 1 174 ? -26.982 -1.200 44.155 1.00 96.06 174 SER A O 1
ATOM 1378 N N . LEU A 1 175 ? -24.959 -1.855 43.401 1.00 97.12 175 LEU A N 1
ATOM 1379 C CA . LEU A 1 175 ? -24.678 -2.807 44.471 1.00 97.12 175 LEU A CA 1
ATOM 1380 C C . LEU A 1 175 ? -24.531 -2.090 45.818 1.00 97.12 175 LEU A C 1
ATOM 1382 O O . LEU A 1 175 ? -25.221 -2.460 46.757 1.00 97.12 175 LEU A O 1
ATOM 1386 N N . GLN A 1 176 ? -23.753 -1.004 45.879 1.00 97.69 176 GLN A N 1
ATOM 1387 C CA . GLN A 1 176 ? -23.602 -0.200 47.102 1.00 97.69 176 GLN A CA 1
ATOM 1388 C C . GLN A 1 176 ? -24.947 0.307 47.638 1.00 97.69 176 GLN A C 1
ATOM 1390 O O . GLN A 1 176 ? -25.241 0.163 48.818 1.00 97.69 176 GLN A O 1
ATOM 1395 N N . LYS A 1 177 ? -25.827 0.808 46.760 1.00 97.12 177 LYS A N 1
ATOM 1396 C CA . LYS A 1 177 ? -27.180 1.236 47.162 1.00 97.12 177 LYS A CA 1
ATOM 1397 C C . LYS A 1 177 ? -28.042 0.093 47.699 1.00 97.12 177 LYS A C 1
ATOM 1399 O O . LYS A 1 177 ? -28.949 0.328 48.493 1.00 97.12 177 LYS A O 1
ATOM 1404 N N . LEU A 1 178 ? -27.850 -1.131 47.203 1.00 95.50 178 LEU A N 1
ATOM 1405 C CA . LEU A 1 178 ? -28.554 -2.307 47.717 1.00 95.50 178 LEU A CA 1
ATOM 1406 C C . LEU A 1 178 ? -27.982 -2.750 49.066 1.00 95.50 178 LEU A C 1
ATOM 1408 O O . LEU A 1 178 ? -28.757 -3.131 49.937 1.00 95.50 178 LEU A O 1
ATOM 1412 N N . GLU A 1 179 ? -26.666 -2.664 49.249 1.00 96.69 179 GLU A N 1
ATOM 1413 C CA . GLU A 1 179 ? -25.995 -2.932 50.524 1.00 96.69 179 GLU A CA 1
ATOM 1414 C C . GLU A 1 179 ? -26.442 -1.943 51.608 1.00 96.69 179 GLU A C 1
ATOM 1416 O O . GLU A 1 179 ? -26.843 -2.378 52.684 1.00 96.69 179 GLU A O 1
ATOM 1421 N N . GLU A 1 180 ? -26.484 -0.641 51.305 1.00 97.62 180 GLU A N 1
ATOM 1422 C CA . GLU A 1 180 ? -27.012 0.404 52.199 1.00 97.62 180 GLU A CA 1
ATOM 1423 C C . GLU A 1 180 ? -28.451 0.094 52.635 1.00 97.62 180 GLU A C 1
ATOM 1425 O O . GLU A 1 180 ? -28.748 0.053 53.827 1.00 97.62 180 GLU A O 1
ATOM 1430 N N . LYS A 1 181 ? -29.334 -0.238 51.683 1.00 97.56 181 LYS A N 1
ATOM 1431 C CA . LYS A 1 181 ? -30.717 -0.640 51.993 1.00 97.56 181 LYS A CA 1
ATOM 1432 C C . LYS A 1 181 ? -30.799 -1.903 52.839 1.00 97.56 181 LYS A C 1
ATOM 1434 O O . LYS A 1 181 ? -31.698 -2.030 53.662 1.00 97.56 181 LYS A O 1
ATOM 1439 N N . ASN A 1 182 ? -29.906 -2.863 52.618 1.00 96.75 182 ASN A N 1
ATOM 1440 C CA . ASN A 1 182 ? -29.883 -4.089 53.407 1.00 96.75 182 ASN A CA 1
ATOM 1441 C C . ASN A 1 182 ? -29.489 -3.789 54.860 1.00 96.75 182 ASN A C 1
ATOM 1443 O O . ASN A 1 182 ? -30.112 -4.309 55.781 1.00 96.75 182 ASN A O 1
ATOM 1447 N N . ILE A 1 183 ? -28.523 -2.887 55.065 1.00 97.69 183 ILE A N 1
ATOM 1448 C CA . ILE A 1 183 ? -28.154 -2.389 56.396 1.00 97.69 183 ILE A CA 1
ATOM 1449 C C . ILE A 1 183 ? -29.343 -1.673 57.052 1.00 97.69 183 ILE A C 1
ATOM 1451 O O . ILE A 1 183 ? -29.656 -1.971 58.203 1.00 97.69 183 ILE A O 1
ATOM 1455 N N . GLU A 1 184 ? -30.049 -0.799 56.327 1.00 97.38 184 GLU A N 1
ATOM 1456 C CA . GLU A 1 184 ? -31.262 -0.131 56.828 1.00 97.38 184 GLU A CA 1
ATOM 1457 C C . GLU A 1 184 ? -32.351 -1.138 57.235 1.00 97.38 184 GLU A C 1
ATOM 1459 O O . GLU A 1 184 ? -32.964 -1.007 58.295 1.00 97.38 184 GLU A O 1
ATOM 1464 N N . TYR A 1 185 ? -32.591 -2.178 56.426 1.00 97.31 185 TYR A N 1
ATOM 1465 C CA . TYR A 1 185 ? -33.544 -3.235 56.776 1.00 97.31 185 TYR A CA 1
ATOM 1466 C C . TYR A 1 185 ? -33.124 -4.008 58.025 1.00 97.31 185 TYR A C 1
ATOM 1468 O O . TYR A 1 185 ? -33.975 -4.358 58.840 1.00 97.31 185 TYR A O 1
ATOM 1476 N N . LEU A 1 186 ? -31.827 -4.258 58.191 1.00 97.25 186 LEU A N 1
ATOM 1477 C CA . LEU A 1 186 ? -31.293 -4.979 59.339 1.00 97.25 186 LEU A CA 1
ATOM 1478 C C . LEU A 1 186 ? -31.423 -4.150 60.626 1.00 97.25 186 LEU A C 1
ATOM 1480 O O . LEU A 1 186 ? -31.859 -4.682 61.644 1.00 97.25 186 LEU A O 1
ATOM 1484 N N . GLN A 1 187 ? -31.153 -2.843 60.558 1.00 96.62 187 GLN A N 1
ATOM 1485 C CA . GLN A 1 187 ? -31.409 -1.902 61.657 1.00 96.62 187 GLN A CA 1
ATOM 1486 C C . GLN A 1 187 ? -32.892 -1.868 62.030 1.00 96.62 187 GLN A C 1
ATOM 1488 O O . GLN A 1 187 ? -33.238 -2.008 63.199 1.00 96.62 187 GLN A O 1
ATOM 1493 N N . LYS A 1 188 ? -33.779 -1.775 61.035 1.00 97.50 188 LYS A N 1
ATOM 1494 C CA . LYS A 1 188 ? -35.224 -1.772 61.274 1.00 97.50 188 LYS A CA 1
ATOM 1495 C C . LYS A 1 188 ? -35.722 -3.077 61.900 1.00 97.50 188 LYS A C 1
ATOM 1497 O O . LYS A 1 188 ? -36.605 -3.046 62.750 1.00 97.50 188 LYS A O 1
ATOM 1502 N N . ASN A 1 189 ? -35.178 -4.223 61.494 1.00 94.69 189 ASN A N 1
ATOM 1503 C CA . ASN A 1 189 ? -35.503 -5.500 62.131 1.00 94.69 189 ASN A CA 1
ATOM 1504 C C . ASN A 1 189 ? -35.048 -5.529 63.592 1.00 94.69 189 ASN A C 1
ATOM 1506 O O . ASN A 1 189 ? -35.819 -5.970 64.437 1.00 94.69 189 ASN A O 1
ATOM 1510 N N . LEU A 1 190 ? -33.853 -5.013 63.891 1.00 96.62 190 LEU A N 1
ATOM 1511 C CA . LEU A 1 190 ? -33.361 -4.920 65.264 1.00 96.62 190 LEU A CA 1
ATOM 1512 C C . LEU A 1 190 ? -34.275 -4.038 66.132 1.00 96.62 190 LEU A C 1
ATOM 1514 O O . LEU A 1 190 ? -34.668 -4.450 67.217 1.00 96.62 190 LEU A O 1
ATOM 1518 N N . GLU A 1 191 ? -34.694 -2.873 65.629 1.00 96.50 191 GLU A N 1
ATOM 1519 C CA . GLU A 1 191 ? -35.663 -2.002 66.315 1.00 96.50 191 GLU A CA 1
ATOM 1520 C C . GLU A 1 191 ? -36.992 -2.727 66.583 1.00 96.50 191 GLU A C 1
ATOM 1522 O O . GLU A 1 191 ? -37.551 -2.644 67.677 1.00 96.50 191 GLU A O 1
ATOM 1527 N N . LEU A 1 192 ? -37.501 -3.476 65.599 1.00 95.00 192 LEU A N 1
ATOM 1528 C CA . LEU A 1 192 ? -38.727 -4.261 65.759 1.00 95.00 192 LEU A CA 1
ATOM 1529 C C . LEU A 1 192 ? -38.564 -5.394 66.783 1.00 95.00 192 LEU A C 1
ATOM 1531 O O . LEU A 1 192 ? -39.503 -5.669 67.531 1.00 95.00 192 LEU A O 1
ATOM 1535 N N . GLU A 1 193 ? -37.401 -6.042 66.846 1.00 95.69 193 GLU A N 1
ATOM 1536 C CA . GLU A 1 193 ? -37.081 -7.048 67.866 1.00 95.69 193 GLU A CA 1
ATOM 1537 C C . GLU A 1 193 ? -37.013 -6.434 69.273 1.00 95.69 193 GLU A C 1
ATOM 1539 O O . GLU A 1 193 ? -37.556 -7.004 70.226 1.00 95.69 193 GLU A O 1
ATOM 1544 N N . GLU A 1 194 ? -36.425 -5.244 69.414 1.00 95.94 194 GLU A N 1
ATOM 1545 C CA . GLU A 1 194 ? -36.413 -4.497 70.676 1.00 95.94 194 GLU A CA 1
ATOM 1546 C C . GLU A 1 194 ? -37.833 -4.121 71.126 1.00 95.94 194 GLU A C 1
ATOM 1548 O O . GLU A 1 194 ? -38.193 -4.324 72.291 1.00 95.94 194 GLU A O 1
ATOM 1553 N N . GLU A 1 195 ? -38.672 -3.628 70.212 1.00 95.25 195 GLU A N 1
ATOM 1554 C CA . GLU A 1 195 ? -40.082 -3.331 70.492 1.00 95.25 195 GLU A CA 1
ATOM 1555 C C . GLU A 1 195 ? -40.887 -4.592 70.836 1.00 95.25 195 GLU A C 1
ATOM 1557 O O . GLU A 1 195 ? -41.746 -4.566 71.723 1.00 95.25 195 GLU A O 1
ATOM 1562 N N . LEU A 1 196 ? -40.597 -5.732 70.202 1.00 94.75 196 LEU A N 1
ATOM 1563 C CA . LEU A 1 196 ? -41.193 -7.019 70.568 1.00 94.75 196 LEU A CA 1
ATOM 1564 C C . LEU A 1 196 ? -40.800 -7.450 71.986 1.00 94.75 196 LEU A C 1
ATOM 1566 O O . LEU A 1 196 ? -41.660 -7.919 72.735 1.00 94.75 196 LEU A O 1
ATOM 1570 N N . SER A 1 197 ? -39.543 -7.250 72.385 1.00 96.00 197 SER A N 1
ATOM 1571 C CA . SER A 1 197 ? -39.069 -7.536 73.745 1.00 96.00 197 SER A CA 1
ATOM 1572 C C . SER A 1 197 ? -39.764 -6.653 74.790 1.00 96.00 197 SER A C 1
ATOM 1574 O O . SER A 1 197 ? -40.258 -7.155 75.805 1.00 96.00 197 SER A O 1
ATOM 1576 N N . LYS A 1 198 ? -39.916 -5.350 74.507 1.00 95.94 198 LYS A N 1
ATOM 1577 C CA . LYS A 1 198 ? -40.705 -4.429 75.347 1.00 95.94 198 LYS A CA 1
ATOM 1578 C C . LYS A 1 198 ? -42.165 -4.869 75.433 1.00 95.94 198 LYS A C 1
ATOM 1580 O O . LYS A 1 198 ? -42.732 -4.936 76.516 1.00 95.94 198 LYS A O 1
ATOM 1585 N N . ASN A 1 199 ? -42.789 -5.230 74.313 1.00 93.69 199 ASN A N 1
ATOM 1586 C CA . ASN A 1 199 ? -44.155 -5.757 74.324 1.00 93.69 199 ASN A CA 1
ATOM 1587 C C . ASN A 1 199 ? -44.277 -7.034 75.163 1.00 93.69 199 ASN A C 1
ATOM 1589 O O . ASN A 1 199 ? -45.272 -7.218 75.866 1.00 93.69 199 ASN A O 1
ATOM 1593 N N . HIS A 1 200 ? -43.270 -7.908 75.131 1.00 95.38 200 HIS A N 1
ATOM 1594 C CA . HIS A 1 200 ? -43.240 -9.104 75.964 1.00 95.38 200 HIS A CA 1
ATOM 1595 C C . HIS A 1 200 ? -43.154 -8.772 77.464 1.00 95.38 200 HIS A C 1
ATOM 1597 O O . HIS A 1 200 ? -43.859 -9.391 78.269 1.00 95.38 200 HIS A O 1
ATOM 1603 N N . SER A 1 201 ? -42.359 -7.768 77.853 1.00 95.19 201 SER A N 1
ATOM 1604 C CA . SER A 1 201 ? -42.282 -7.323 79.250 1.00 95.19 201 SER A CA 1
ATOM 1605 C C . SER A 1 201 ? -43.588 -6.672 79.716 1.00 95.19 201 SER A C 1
ATOM 1607 O O . SER A 1 201 ? -44.104 -7.052 80.768 1.00 95.19 201 SER A O 1
ATOM 1609 N N . TRP A 1 202 ? -44.197 -5.800 78.901 1.00 94.25 202 TRP A N 1
ATOM 1610 C CA . TRP A 1 202 ? -45.515 -5.220 79.182 1.00 94.25 202 TRP A CA 1
ATOM 1611 C C . TRP A 1 202 ? -46.592 -6.287 79.321 1.00 94.25 202 TRP A C 1
ATOM 1613 O O . TRP A 1 202 ? -47.407 -6.222 80.237 1.00 94.25 202 TRP A O 1
ATOM 1623 N N . LYS A 1 203 ? -46.578 -7.306 78.457 1.00 96.62 203 LYS A N 1
ATOM 1624 C CA . LYS A 1 203 ? -47.497 -8.442 78.552 1.00 96.62 203 LYS A CA 1
ATOM 1625 C C . LYS A 1 203 ? -47.329 -9.192 79.870 1.00 96.62 203 LYS A C 1
ATOM 1627 O O . LYS A 1 203 ? -48.317 -9.411 80.564 1.00 96.62 203 LYS A O 1
ATOM 1632 N N . THR A 1 204 ? -46.091 -9.515 80.238 1.00 95.75 204 THR A N 1
ATOM 1633 C CA . THR A 1 204 ? -45.778 -10.164 81.520 1.00 95.75 204 THR A CA 1
ATOM 1634 C C . THR A 1 204 ? -46.278 -9.321 82.696 1.00 95.75 204 THR A C 1
ATOM 1636 O O . THR A 1 204 ? -46.883 -9.846 83.627 1.00 95.75 204 THR A O 1
ATOM 1639 N N . GLN A 1 205 ? -46.099 -8.000 82.635 1.00 95.69 205 GLN A N 1
ATOM 1640 C CA . GLN A 1 205 ? -46.574 -7.076 83.662 1.00 95.69 205 GLN A CA 1
ATOM 1641 C C . GLN A 1 205 ? -48.110 -6.959 83.697 1.00 95.69 205 GLN A C 1
ATOM 1643 O O . GLN A 1 205 ? -48.711 -6.889 84.766 1.00 95.69 205 GLN A O 1
ATOM 1648 N N . CYS A 1 206 ? -48.785 -6.991 82.548 1.00 93.25 206 CYS A N 1
ATOM 1649 C CA . CYS A 1 206 ? -50.243 -7.075 82.500 1.00 93.25 206 CYS A CA 1
ATOM 1650 C C . CYS A 1 206 ? -50.758 -8.383 83.116 1.00 93.25 206 CYS A C 1
ATOM 1652 O O . CYS A 1 206 ? -51.761 -8.355 83.828 1.00 93.25 206 CYS A O 1
ATOM 1654 N N . ASP A 1 207 ? -50.084 -9.510 82.874 1.00 95.44 207 ASP A N 1
ATOM 1655 C CA . ASP A 1 207 ? -50.459 -10.807 83.442 1.00 95.44 207 ASP A CA 1
ATOM 1656 C C . ASP A 1 207 ? -50.274 -10.833 84.971 1.00 95.44 207 ASP A C 1
ATOM 1658 O O . ASP A 1 207 ? -51.135 -11.359 85.680 1.00 95.44 207 ASP A O 1
ATOM 1662 N N . THR A 1 208 ? -49.230 -10.191 85.514 1.00 95.75 208 THR A N 1
ATOM 1663 C CA . THR A 1 208 ? -49.076 -10.054 86.975 1.00 95.75 208 THR A CA 1
ATOM 1664 C C . THR A 1 208 ? -50.161 -9.174 87.588 1.00 95.75 208 THR A C 1
ATOM 1666 O O . THR A 1 208 ? -50.769 -9.582 88.578 1.00 95.75 208 THR A O 1
ATOM 1669 N N . TYR A 1 209 ? -50.478 -8.017 86.994 1.00 94.94 209 TYR A N 1
ATOM 1670 C CA . TYR A 1 209 ? -51.594 -7.184 87.462 1.00 94.94 209 TYR A CA 1
ATOM 1671 C C . TYR A 1 209 ? -52.934 -7.916 87.371 1.00 94.94 209 TYR A C 1
ATOM 1673 O O . TYR A 1 209 ? -53.762 -7.809 88.272 1.00 94.94 209 TYR A O 1
ATOM 1681 N N . LYS A 1 210 ? -53.146 -8.708 86.317 1.00 96.69 210 LYS A N 1
ATOM 1682 C CA . LYS A 1 210 ? -54.342 -9.541 86.174 1.00 96.69 210 LYS A CA 1
ATOM 1683 C C . LYS A 1 210 ? -54.445 -10.577 87.296 1.00 96.69 210 LYS A C 1
ATOM 1685 O O . LYS A 1 210 ? -55.527 -10.733 87.854 1.00 96.69 210 LYS A O 1
ATOM 1690 N N . ASN A 1 211 ? -53.343 -11.231 87.666 1.00 95.38 211 ASN A N 1
ATOM 1691 C CA . ASN A 1 211 ? -53.315 -12.163 88.797 1.00 95.38 211 ASN A CA 1
ATOM 1692 C C . ASN A 1 211 ? -53.581 -11.450 90.132 1.00 95.38 211 ASN A C 1
ATOM 1694 O O . ASN A 1 211 ? -54.392 -11.931 90.917 1.00 95.38 211 ASN A O 1
ATOM 1698 N N . GLN A 1 212 ? -52.994 -10.268 90.357 1.00 95.75 212 GLN A N 1
ATOM 1699 C CA . GLN A 1 212 ? -53.270 -9.452 91.549 1.00 95.75 212 GLN A CA 1
ATOM 1700 C C . GLN A 1 212 ? -54.750 -9.061 91.657 1.00 95.75 212 GLN A C 1
ATOM 1702 O O . GLN A 1 212 ? -55.322 -9.102 92.743 1.00 95.75 212 GLN A O 1
ATOM 1707 N N . ILE A 1 213 ? -55.389 -8.701 90.538 1.00 93.56 213 ILE A N 1
ATOM 1708 C CA . ILE A 1 213 ? -56.828 -8.403 90.499 1.00 93.56 213 ILE A CA 1
ATOM 1709 C C . ILE A 1 213 ? -57.644 -9.633 90.909 1.00 93.56 213 ILE A C 1
ATOM 1711 O O . ILE A 1 213 ? -58.557 -9.499 91.722 1.00 93.56 213 ILE A O 1
ATOM 1715 N N . VAL A 1 214 ? -57.299 -10.818 90.392 1.00 95.06 214 VAL A N 1
ATOM 1716 C CA . VAL A 1 214 ? -57.975 -12.077 90.746 1.00 95.06 214 VAL A CA 1
ATOM 1717 C C . VAL A 1 214 ? -57.802 -12.401 92.233 1.00 95.06 214 VAL A C 1
ATOM 1719 O O . VAL A 1 214 ? -58.782 -12.736 92.892 1.00 95.06 214 VAL A O 1
ATOM 1722 N N . GLU A 1 215 ? -56.600 -12.246 92.793 1.00 94.62 215 GLU A N 1
ATOM 1723 C CA . GLU A 1 215 ? -56.349 -12.453 94.227 1.00 94.62 215 GLU A CA 1
ATOM 1724 C C . GLU A 1 215 ? -57.142 -11.478 95.106 1.00 94.62 215 GLU A C 1
ATOM 1726 O O . GLU A 1 215 ? -57.726 -11.875 96.115 1.00 94.62 215 GLU A O 1
ATOM 1731 N N . LEU A 1 216 ? -57.185 -10.195 94.733 1.00 92.94 216 LEU A N 1
ATOM 1732 C CA . LEU A 1 216 ? -57.974 -9.192 95.448 1.00 92.94 216 LEU A CA 1
ATOM 1733 C C . LEU A 1 216 ? -59.473 -9.481 95.356 1.00 92.94 216 LEU A C 1
ATOM 1735 O O . LEU A 1 216 ? -60.174 -9.303 96.348 1.00 92.94 216 LEU A O 1
ATOM 1739 N N . GLN A 1 217 ? -59.957 -9.951 94.205 1.00 93.75 217 GLN A N 1
ATOM 1740 C CA . GLN A 1 217 ? -61.337 -10.410 94.049 1.00 93.75 217 GLN A CA 1
ATOM 1741 C C . GLN A 1 217 ? -61.631 -11.612 94.941 1.00 93.75 217 GLN A C 1
ATOM 1743 O O . GLN A 1 217 ? -62.628 -11.590 95.650 1.00 93.75 217 GLN A O 1
ATOM 1748 N N . GLN A 1 218 ? -60.731 -12.593 95.014 1.00 94.50 218 GLN A N 1
ATOM 1749 C CA . GLN A 1 218 ? -60.894 -13.733 95.913 1.00 94.50 218 GLN A CA 1
ATOM 1750 C C . GLN A 1 218 ? -60.927 -13.304 97.389 1.00 94.50 218 GLN A C 1
ATOM 1752 O O . GLN A 1 218 ? -61.787 -13.755 98.140 1.00 94.50 218 GLN A O 1
ATOM 1757 N N . ARG A 1 219 ? -60.046 -12.385 97.813 1.00 93.69 219 ARG A N 1
ATOM 1758 C CA . ARG A 1 219 ? -60.083 -11.818 99.175 1.00 93.69 219 ARG A CA 1
ATOM 1759 C C . ARG A 1 219 ? -61.369 -11.046 99.447 1.00 93.69 219 ARG A C 1
ATOM 1761 O O . ARG A 1 219 ? -61.910 -11.133 100.546 1.00 93.69 219 ARG A O 1
ATOM 1768 N N . LEU A 1 220 ? -61.841 -10.279 98.466 1.00 90.94 220 LEU A N 1
ATOM 1769 C CA . LEU A 1 220 ? -63.109 -9.568 98.565 1.00 90.94 220 LEU A CA 1
ATOM 1770 C C . LEU A 1 220 ? -64.269 -10.556 98.719 1.00 90.94 220 LEU A C 1
ATOM 1772 O O . LEU A 1 220 ? -65.114 -10.342 99.581 1.00 90.94 220 LEU A O 1
ATOM 1776 N N . ASP A 1 221 ? -64.288 -11.645 97.953 1.00 91.88 221 ASP A N 1
ATOM 1777 C CA . ASP A 1 221 ? -65.298 -12.701 98.062 1.00 91.88 221 ASP A CA 1
ATOM 1778 C C . ASP A 1 221 ? -65.237 -13.397 99.432 1.00 91.88 221 ASP A C 1
ATOM 1780 O O . ASP A 1 221 ? -66.273 -13.657 100.039 1.00 91.88 221 ASP A O 1
ATOM 1784 N N . GLU A 1 222 ? -64.042 -13.654 99.971 1.00 93.56 222 GLU A N 1
ATOM 1785 C CA . GLU A 1 222 ? -63.860 -14.213 101.317 1.00 93.56 222 GLU A CA 1
ATOM 1786 C C . GLU A 1 222 ? -64.374 -13.277 102.418 1.00 93.56 222 GLU A C 1
ATOM 1788 O O . GLU A 1 222 ? -65.077 -13.725 103.326 1.00 93.56 222 GLU A O 1
ATOM 1793 N N . GLU A 1 223 ? -64.042 -11.984 102.359 1.00 86.62 223 GLU A N 1
ATOM 1794 C CA . GLU A 1 223 ? -64.562 -10.987 103.302 1.00 86.62 223 GLU A CA 1
ATOM 1795 C C . GLU A 1 223 ? -66.068 -10.791 103.140 1.00 86.62 223 GLU A C 1
ATOM 1797 O O . GLU A 1 223 ? -66.771 -10.681 104.141 1.00 86.62 223 GLU A O 1
ATOM 1802 N N . THR A 1 224 ? -66.583 -10.840 101.911 1.00 89.81 224 THR A N 1
ATOM 1803 C CA . THR A 1 224 ? -68.027 -10.823 101.643 1.00 89.81 224 THR A CA 1
ATOM 1804 C C . THR A 1 224 ? -68.691 -12.035 102.293 1.00 89.81 224 THR A C 1
ATOM 1806 O O . THR A 1 224 ? -69.607 -11.869 103.085 1.00 89.81 224 THR A O 1
ATOM 1809 N N . GLN A 1 225 ? -68.153 -13.246 102.116 1.00 91.38 225 GLN A N 1
ATOM 1810 C CA . GLN A 1 225 ? -68.663 -14.446 102.789 1.00 91.38 225 GLN A CA 1
ATOM 1811 C C . GLN A 1 225 ? -68.569 -14.368 104.320 1.00 91.38 225 GLN A C 1
ATOM 1813 O O . GLN A 1 225 ? -69.434 -14.899 105.023 1.00 91.38 225 GLN A O 1
ATOM 1818 N N . LYS A 1 226 ? -67.512 -13.765 104.879 1.00 91.38 226 LYS A N 1
ATOM 1819 C CA . LYS A 1 226 ? -67.405 -13.531 106.330 1.00 91.38 226 LYS A CA 1
ATOM 1820 C C . LYS A 1 226 ? -68.449 -12.525 106.800 1.00 91.38 226 LYS A C 1
ATOM 1822 O O . LYS A 1 226 ? -69.072 -12.768 107.833 1.00 91.38 226 LYS A O 1
ATOM 1827 N N . ALA A 1 227 ? -68.645 -11.438 106.058 1.00 86.25 227 ALA A N 1
ATOM 1828 C CA . ALA A 1 227 ? -69.667 -10.438 106.324 1.00 86.25 227 ALA A CA 1
ATOM 1829 C C . ALA A 1 227 ? -71.064 -11.063 106.260 1.00 86.25 227 ALA A C 1
ATOM 1831 O O . ALA A 1 227 ? -71.824 -10.888 107.204 1.00 86.25 227 ALA A O 1
ATOM 1832 N N . ASP A 1 228 ? -71.358 -11.885 105.253 1.00 88.12 228 ASP A N 1
ATOM 1833 C CA . ASP A 1 228 ? -72.616 -12.626 105.120 1.00 88.12 228 ASP A CA 1
ATOM 1834 C C . ASP A 1 228 ? -72.825 -13.595 106.294 1.00 88.12 228 ASP A C 1
ATOM 1836 O O . ASP A 1 228 ? -73.897 -13.644 106.895 1.00 88.12 228 ASP A O 1
ATOM 1840 N N . LYS A 1 229 ? -71.786 -14.337 106.706 1.00 90.56 229 LYS A N 1
ATOM 1841 C CA . LYS A 1 229 ? -71.837 -15.191 107.911 1.00 90.56 229 LYS A CA 1
ATOM 1842 C C . LYS A 1 229 ? -72.085 -14.375 109.179 1.00 90.56 229 LYS A C 1
ATOM 1844 O O . LYS A 1 229 ? -72.821 -14.817 110.062 1.00 90.56 229 LYS A O 1
ATOM 1849 N N . ALA A 1 230 ? -71.444 -13.216 109.310 1.00 82.12 230 ALA A N 1
ATOM 1850 C CA . ALA A 1 230 ? -71.626 -12.322 110.444 1.00 82.12 230 ALA A CA 1
ATOM 1851 C C . ALA A 1 230 ? -73.038 -11.728 110.454 1.00 82.12 230 ALA A C 1
ATOM 1853 O O . ALA A 1 230 ? -73.672 -11.756 111.505 1.00 82.12 230 ALA A O 1
ATOM 1854 N N . GLN A 1 231 ? -73.549 -11.283 109.303 1.00 85.38 231 GLN A N 1
ATOM 1855 C CA . GLN A 1 231 ? -74.928 -10.838 109.112 1.00 85.38 231 GLN A CA 1
ATOM 1856 C C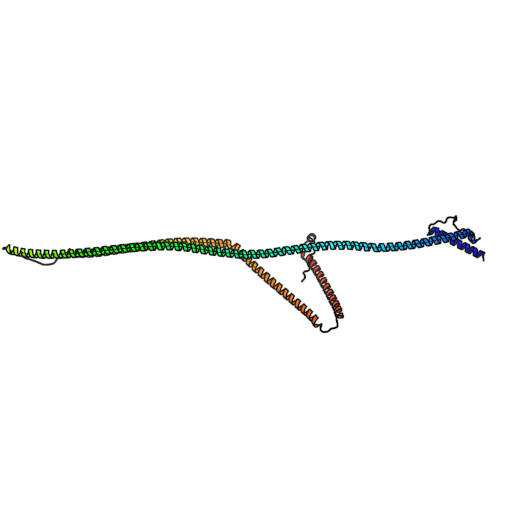 . GLN A 1 231 ? -75.910 -11.941 109.486 1.00 85.38 231 GLN A C 1
ATOM 1858 O O . GLN A 1 231 ? -76.775 -11.696 110.312 1.00 85.38 231 GLN A O 1
ATOM 1863 N N . PHE A 1 232 ? -75.727 -13.170 109.003 1.00 84.81 232 PHE A N 1
ATOM 1864 C CA . PHE A 1 232 ? -76.566 -14.308 109.382 1.00 84.81 232 PHE A CA 1
ATOM 1865 C C . PHE A 1 232 ? -76.544 -14.576 110.895 1.00 84.81 232 PHE A C 1
ATOM 1867 O O . PHE A 1 232 ? -77.571 -14.855 111.514 1.00 84.81 232 PHE A O 1
ATOM 1874 N N . ASN A 1 233 ? -75.375 -14.477 111.534 1.00 81.56 233 ASN A N 1
ATOM 1875 C CA . ASN A 1 233 ? -75.269 -14.603 112.987 1.00 81.56 233 ASN A CA 1
ATOM 1876 C C . ASN A 1 233 ? -75.954 -13.443 113.726 1.00 81.56 233 ASN A C 1
ATOM 1878 O O . ASN A 1 233 ? -76.550 -13.678 114.779 1.00 81.56 233 ASN A O 1
ATOM 1882 N N . LEU A 1 234 ? -75.883 -12.224 113.186 1.00 76.31 234 LEU A N 1
ATOM 1883 C CA . LEU A 1 234 ? -76.577 -11.038 113.686 1.00 76.31 234 LEU A CA 1
ATOM 1884 C C . LEU A 1 234 ? -78.085 -11.200 113.533 1.00 76.31 234 LEU A C 1
ATOM 1886 O O . LEU A 1 234 ? -78.775 -11.082 114.529 1.00 76.31 234 LEU A O 1
ATOM 1890 N N . GLU A 1 235 ? -78.585 -11.605 112.367 1.00 80.19 235 GLU A N 1
ATOM 1891 C CA . GLU A 1 235 ? -79.991 -11.951 112.136 1.00 80.19 235 GLU A CA 1
ATOM 1892 C C . GLU A 1 235 ? -80.458 -13.068 113.069 1.00 80.19 235 GLU A C 1
ATOM 1894 O O . GLU A 1 235 ? -81.555 -13.003 113.610 1.00 80.19 235 GLU A O 1
ATOM 1899 N N . LYS A 1 236 ? -79.626 -14.080 113.337 1.00 79.38 236 LYS A N 1
ATOM 1900 C CA . LYS A 1 236 ? -79.925 -15.147 114.303 1.00 79.38 236 LYS A CA 1
ATOM 1901 C C . LYS A 1 236 ? -79.960 -14.637 115.746 1.00 79.38 236 LYS A C 1
ATOM 1903 O O . LYS A 1 236 ? -80.758 -15.119 116.554 1.00 79.38 236 LYS A O 1
ATOM 1908 N N . LEU A 1 237 ? -79.081 -13.704 116.108 1.00 71.56 237 LEU A N 1
ATOM 1909 C CA . LEU A 1 237 ? -79.060 -13.061 117.423 1.00 71.56 237 LEU A CA 1
ATOM 1910 C C . LEU A 1 237 ? -80.208 -12.067 117.582 1.00 71.56 237 LEU A C 1
ATOM 1912 O O . LEU A 1 237 ? -80.826 -12.072 118.637 1.00 71.56 237 LEU A O 1
ATOM 1916 N N . ASP A 1 238 ? -80.540 -11.301 116.550 1.00 72.75 238 ASP A N 1
ATOM 1917 C CA . ASP A 1 238 ? -81.717 -10.445 116.452 1.00 72.75 238 ASP A CA 1
ATOM 1918 C C . ASP A 1 238 ? -82.991 -11.279 116.442 1.00 72.75 238 ASP A C 1
ATOM 1920 O O . ASP A 1 238 ? -83.955 -10.891 117.079 1.00 72.75 238 ASP A O 1
ATOM 1924 N N . ALA A 1 239 ? -83.007 -12.475 115.851 1.00 67.94 239 ALA A N 1
ATOM 1925 C CA . ALA A 1 239 ? -84.101 -13.430 115.998 1.00 67.94 239 ALA A CA 1
ATOM 1926 C C . ALA A 1 239 ? -84.209 -13.932 117.449 1.00 67.94 239 ALA A C 1
ATOM 1928 O O . ALA A 1 239 ? -85.310 -14.018 117.984 1.00 67.94 239 ALA A O 1
ATOM 1929 N N . LYS A 1 240 ? -83.086 -14.186 118.142 1.00 65.75 240 LYS A N 1
ATOM 1930 C CA . LYS A 1 240 ? -83.063 -14.494 119.590 1.00 65.75 240 LYS A CA 1
ATOM 1931 C C . LYS A 1 240 ? -83.426 -13.290 120.474 1.00 65.75 240 LYS A C 1
ATOM 1933 O O . LYS A 1 240 ? -83.974 -13.490 121.557 1.00 65.75 240 LYS A O 1
ATOM 1938 N N . ARG A 1 241 ? -83.118 -12.061 120.050 1.00 55.59 241 ARG A N 1
ATOM 1939 C CA . ARG A 1 241 ? -83.489 -10.805 120.718 1.00 55.59 241 ARG A CA 1
ATOM 1940 C C . ARG A 1 241 ? -84.963 -10.502 120.500 1.00 55.59 241 ARG A C 1
ATOM 1942 O O . ARG A 1 241 ? -85.646 -10.289 121.483 1.00 55.59 241 ARG A O 1
ATOM 1949 N N . ARG A 1 242 ? -85.489 -10.657 119.284 1.00 56.41 242 ARG A N 1
ATOM 1950 C CA . ARG A 1 242 ? -86.924 -10.676 118.953 1.00 56.41 242 ARG A CA 1
ATOM 1951 C C . ARG A 1 242 ? -87.674 -11.760 119.732 1.00 56.41 242 ARG A C 1
ATOM 1953 O O . ARG A 1 242 ? -88.769 -11.495 120.207 1.00 56.41 242 ARG A O 1
ATOM 1960 N N . LEU A 1 243 ? -87.061 -12.927 119.967 1.00 51.25 243 LEU A N 1
ATOM 1961 C CA . LEU A 1 243 ? -87.598 -13.972 120.856 1.00 51.25 243 LEU A CA 1
ATOM 1962 C C . LEU A 1 243 ? -87.637 -13.537 122.339 1.00 51.25 243 LEU A C 1
ATOM 1964 O O . LEU A 1 243 ? -88.419 -14.081 123.114 1.00 51.25 243 LEU A O 1
ATOM 1968 N N . ARG A 1 244 ? -86.817 -12.556 122.750 1.00 44.56 244 ARG A N 1
ATOM 1969 C CA . ARG A 1 244 ? -86.883 -11.900 124.072 1.00 44.56 244 ARG A CA 1
ATOM 1970 C C . ARG A 1 244 ? -87.737 -10.623 124.085 1.00 44.56 244 ARG A C 1
ATOM 1972 O O . ARG A 1 244 ? -88.244 -10.276 125.146 1.00 44.56 244 ARG A O 1
ATOM 1979 N N . GLU A 1 245 ? -87.910 -9.947 122.953 1.00 38.66 245 GLU A N 1
ATOM 1980 C CA . GLU A 1 245 ? -88.578 -8.643 122.831 1.00 38.66 245 GLU A CA 1
ATOM 1981 C C . GLU A 1 245 ? -90.054 -8.723 122.403 1.00 38.66 245 GLU A C 1
ATOM 1983 O O . GLU A 1 245 ? -90.738 -7.710 122.459 1.00 38.66 245 GLU A O 1
ATOM 1988 N N . LEU A 1 246 ? -90.605 -9.900 122.079 1.00 35.78 246 LEU A N 1
ATOM 1989 C CA . LEU A 1 246 ? -92.051 -10.100 121.881 1.00 35.78 246 LEU A CA 1
ATOM 1990 C C . LEU A 1 246 ? -92.455 -11.521 122.349 1.00 35.78 246 LEU A C 1
ATOM 1992 O O . LEU A 1 246 ? -91.932 -12.491 121.821 1.00 35.78 246 LEU A O 1
ATOM 1996 N N . LYS A 1 247 ? -93.396 -11.827 123.264 1.00 38.12 247 LYS A N 1
ATOM 1997 C CA . LYS A 1 247 ? -94.446 -11.091 124.007 1.00 38.12 247 LYS A CA 1
ATOM 1998 C C . LYS A 1 247 ? -95.114 -9.921 123.268 1.00 38.12 247 LYS A C 1
ATOM 2000 O O . LYS A 1 247 ? -95.304 -8.869 123.855 1.00 38.12 247 LYS A O 1
ATOM 2005 N N . LEU A 1 248 ? -95.499 -10.151 122.004 1.00 2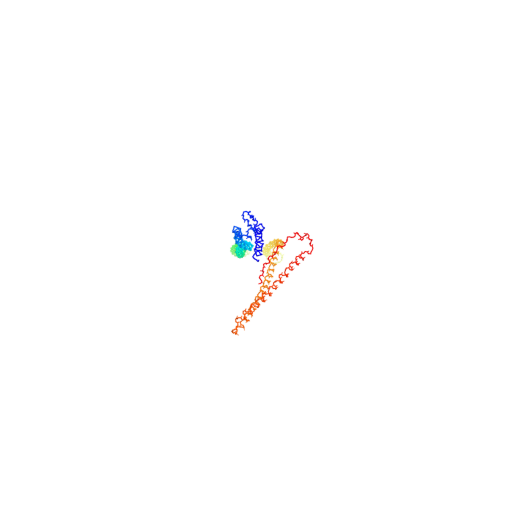9.17 248 LEU A N 1
ATOM 2006 C CA . LEU A 1 248 ? -96.809 -9.820 121.394 1.00 29.17 248 LEU A CA 1
ATOM 2007 C C . LEU A 1 248 ? -96.760 -9.876 119.850 1.00 29.17 248 LEU A C 1
ATOM 2009 O O . LEU A 1 248 ? -96.447 -8.891 119.206 1.00 29.17 248 LEU A O 1
ATOM 2013 N N . GLY A 1 249 ? -97.217 -10.984 119.256 1.00 27.81 249 GLY A N 1
ATOM 2014 C CA . GLY A 1 249 ? -97.895 -10.946 117.944 1.00 27.81 249 GLY A CA 1
ATOM 2015 C C . GLY A 1 249 ? -97.032 -11.129 116.670 1.00 27.81 249 GLY A C 1
ATOM 2016 O O . GLY A 1 249 ? -96.109 -10.351 116.462 1.00 27.81 249 GLY A O 1
ATOM 2017 N N . PRO A 1 250 ? -97.339 -12.109 115.782 1.00 40.47 250 PRO A N 1
ATOM 2018 C CA . PRO A 1 250 ? -96.535 -12.467 114.596 1.00 40.47 250 PRO A CA 1
ATOM 2019 C C . PRO A 1 250 ? -97.203 -12.140 113.234 1.00 40.47 250 PRO A C 1
ATOM 2021 O O . PRO A 1 250 ? -98.410 -11.892 113.204 1.00 40.47 250 PRO A O 1
ATOM 2024 N N . LYS A 1 251 ? -96.445 -12.235 112.114 1.00 28.25 251 LYS A N 1
ATOM 2025 C CA . LYS A 1 251 ? -96.771 -13.021 110.881 1.00 28.25 251 LYS A CA 1
ATOM 2026 C C . LYS A 1 251 ? -95.736 -12.882 109.721 1.00 28.25 251 LYS A C 1
ATOM 2028 O O . LYS A 1 251 ? -95.538 -11.783 109.223 1.00 28.25 251 LYS A O 1
ATOM 2033 N N . ASN A 1 252 ? -95.155 -14.039 109.341 1.00 29.33 252 ASN A N 1
ATOM 2034 C CA . ASN A 1 252 ? -94.836 -14.673 108.025 1.00 29.33 252 ASN A CA 1
ATOM 2035 C C . ASN A 1 252 ? -94.248 -13.842 106.845 1.00 29.33 252 ASN A C 1
ATOM 2037 O O . ASN A 1 252 ? -94.835 -12.833 106.482 1.00 29.33 252 ASN A O 1
ATOM 2041 N N . GLU A 1 253 ? -93.103 -14.142 106.192 1.00 30.05 253 GLU A N 1
ATOM 2042 C CA . GLU A 1 253 ? -92.618 -15.347 105.440 1.00 30.05 253 GLU A CA 1
ATOM 2043 C C . GLU A 1 253 ? -93.576 -15.839 104.332 1.00 30.05 253 GLU A C 1
ATOM 2045 O O . GLU A 1 253 ? -94.763 -15.977 104.589 1.00 30.05 253 GLU A O 1
ATOM 2050 N N . THR A 1 254 ? -93.209 -16.221 103.103 1.00 33.06 254 THR A N 1
ATOM 2051 C CA . THR A 1 254 ? -92.082 -16.046 102.160 1.00 33.06 254 THR A CA 1
ATOM 2052 C C . THR A 1 254 ? -92.592 -16.633 100.828 1.00 33.06 254 THR A C 1
ATOM 2054 O O . THR A 1 254 ? -93.355 -17.593 100.837 1.00 33.06 254 THR A O 1
ATOM 2057 N N . GLY A 1 255 ? -92.107 -16.117 99.692 1.00 32.78 255 GLY A N 1
ATOM 2058 C CA . GLY A 1 255 ? -91.963 -16.882 98.442 1.00 32.78 255 GLY A CA 1
ATOM 2059 C C . GLY A 1 255 ? -93.165 -16.986 97.489 1.00 32.78 255 GLY A C 1
ATOM 2060 O O . GLY A 1 255 ? -94.177 -17.592 97.811 1.00 32.78 255 GLY A O 1
ATOM 2061 N N . ALA A 1 256 ? -92.987 -16.487 96.259 1.00 27.84 256 ALA A N 1
ATOM 2062 C CA . ALA A 1 256 ? -92.927 -17.302 95.032 1.00 27.84 256 ALA A CA 1
ATOM 2063 C C . ALA A 1 256 ? -93.058 -16.435 93.760 1.00 27.84 256 ALA A C 1
ATOM 2065 O O . ALA A 1 256 ? -94.069 -15.783 93.539 1.00 27.84 256 ALA A O 1
ATOM 2066 N N . ALA A 1 257 ? -91.993 -16.486 92.955 1.00 37.16 257 ALA A N 1
ATOM 2067 C CA . ALA A 1 257 ? -91.922 -16.562 91.493 1.00 37.16 257 ALA A CA 1
ATOM 2068 C C . ALA A 1 257 ? -92.879 -15.771 90.565 1.00 37.16 257 ALA A C 1
ATOM 2070 O O . ALA A 1 257 ? -94.096 -15.906 90.599 1.00 37.16 257 ALA A O 1
ATOM 2071 N N . MET A 1 258 ? -92.213 -15.203 89.547 1.00 34.97 258 MET A N 1
ATOM 2072 C CA . MET A 1 258 ? -92.630 -15.057 88.144 1.00 34.97 258 MET A CA 1
ATOM 2073 C C . MET A 1 258 ? -93.285 -13.729 87.738 1.00 34.97 258 MET A C 1
ATOM 2075 O O . MET A 1 258 ? -94.459 -13.502 88.003 1.00 34.97 258 MET A O 1
ATOM 2079 N N . SER A 1 259 ? -92.499 -12.898 87.034 1.00 30.81 259 SER A N 1
ATOM 2080 C CA . SER A 1 259 ? -92.844 -11.972 85.926 1.00 30.81 259 SER A CA 1
ATOM 2081 C C . SER A 1 259 ? -91.567 -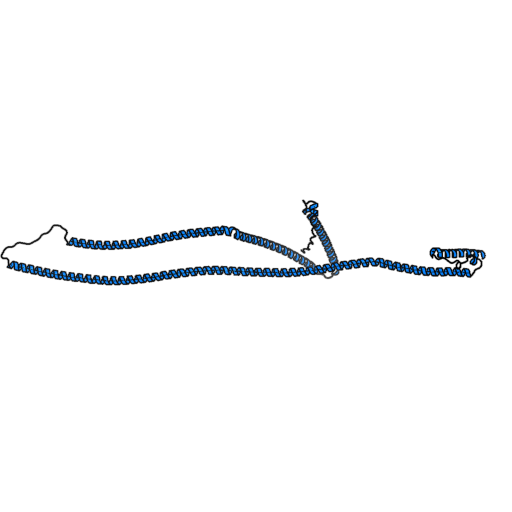11.164 85.611 1.00 30.81 259 SER A C 1
ATOM 2083 O O . SER A 1 259 ? -91.159 -10.326 86.400 1.00 30.81 259 SER A O 1
ATOM 2085 N N . GLN A 1 260 ? -90.714 -11.621 84.692 1.00 45.34 260 GLN A N 1
ATOM 2086 C CA . GLN A 1 260 ? -90.698 -11.179 83.293 1.00 45.34 260 GLN A CA 1
ATOM 2087 C C . GLN A 1 260 ? -90.340 -9.690 83.144 1.00 45.34 260 GLN A C 1
ATOM 2089 O O . GLN A 1 260 ? -91.200 -8.884 82.840 1.00 45.34 260 GLN A O 1
ATOM 2094 N N . GLU A 1 261 ? -89.061 -9.354 83.336 1.00 44.19 261 GLU A N 1
ATOM 2095 C CA . GLU A 1 261 ? -88.398 -8.154 82.803 1.00 44.19 261 GLU A CA 1
ATOM 2096 C C . GLU A 1 261 ? -86.873 -8.357 82.930 1.00 44.19 261 GLU A C 1
ATOM 2098 O O . GLU A 1 261 ? -86.408 -8.899 83.934 1.00 44.19 261 GLU A O 1
ATOM 2103 N N . LEU A 1 262 ? -86.112 -8.034 81.873 1.00 45.66 262 LEU A N 1
ATOM 2104 C CA . LEU A 1 262 ? -84.667 -8.303 81.731 1.00 45.66 262 LEU A CA 1
ATOM 2105 C C . LEU A 1 262 ? -83.882 -7.997 83.020 1.00 45.66 262 LEU A C 1
ATOM 2107 O O . LEU A 1 262 ? -83.882 -6.859 83.491 1.00 45.66 262 LEU A O 1
ATOM 2111 N N . THR A 1 263 ? -83.146 -8.976 83.555 1.00 51.88 263 THR A N 1
ATOM 2112 C CA . THR A 1 263 ? -82.347 -8.750 84.767 1.00 51.88 263 THR A CA 1
ATOM 2113 C C . THR A 1 263 ? -81.074 -7.935 84.457 1.00 51.88 263 THR A C 1
ATOM 2115 O O . THR A 1 263 ? -80.449 -8.128 83.407 1.00 51.88 263 THR A O 1
ATOM 2118 N N . PRO A 1 264 ? -80.611 -7.042 85.361 1.00 58.72 264 PRO A N 1
ATOM 2119 C CA . PRO A 1 264 ? -79.386 -6.251 85.164 1.00 58.72 264 PRO A CA 1
ATOM 2120 C C . PRO A 1 264 ? -78.126 -7.099 84.925 1.00 58.72 264 PRO A C 1
ATOM 2122 O O . PRO A 1 264 ? -77.147 -6.628 84.347 1.00 58.72 264 PRO A O 1
ATOM 2125 N N . THR A 1 265 ? -78.136 -8.349 85.380 1.00 60.25 265 THR A N 1
ATOM 2126 C CA . THR A 1 265 ? -77.079 -9.347 85.192 1.00 60.25 265 THR A CA 1
ATOM 2127 C C . THR A 1 265 ? -77.012 -9.859 83.753 1.00 60.25 265 THR A C 1
ATOM 2129 O O . THR A 1 265 ? -75.928 -9.860 83.173 1.00 60.25 265 THR A O 1
ATOM 2132 N N . GLU A 1 266 ? -78.148 -10.174 83.127 1.00 62.22 266 GLU A N 1
ATOM 2133 C CA . GLU A 1 266 ? -78.205 -10.605 81.720 1.00 62.22 266 GLU A CA 1
ATOM 2134 C C . GLU A 1 266 ? -77.867 -9.453 80.757 1.00 62.22 266 GLU A C 1
ATOM 2136 O O . GLU A 1 266 ? -77.177 -9.657 79.756 1.00 62.22 266 GLU A O 1
ATOM 2141 N N . MET A 1 267 ? -78.255 -8.211 81.087 1.00 64.06 267 MET A N 1
ATOM 2142 C CA . MET A 1 267 ? -77.804 -7.021 80.347 1.00 64.06 267 MET A CA 1
ATOM 2143 C C . MET A 1 267 ? -76.288 -6.817 80.441 1.00 64.06 267 MET A C 1
ATOM 2145 O O . MET A 1 267 ? -75.663 -6.472 79.440 1.00 64.06 267 MET A O 1
ATOM 2149 N N . LYS A 1 268 ? -75.677 -7.047 81.612 1.00 72.50 268 LYS A N 1
ATOM 2150 C CA . LYS A 1 268 ? -74.218 -6.948 81.798 1.00 72.50 268 LYS A CA 1
ATOM 2151 C C . LYS A 1 268 ? -73.462 -8.022 81.021 1.00 72.50 268 LYS A C 1
ATOM 2153 O O . LYS A 1 268 ? -72.413 -7.729 80.449 1.00 72.50 268 LYS A O 1
ATOM 2158 N N . GLU A 1 269 ? -73.977 -9.246 80.969 1.00 76.50 269 GLU A N 1
ATOM 2159 C CA . GLU A 1 269 ? -73.379 -10.314 80.164 1.00 76.50 269 GLU A CA 1
ATOM 2160 C C . GLU A 1 269 ? -73.518 -10.036 78.666 1.00 76.50 269 GLU A C 1
ATOM 2162 O O . GLU A 1 269 ? -72.532 -10.137 77.932 1.00 76.50 269 GLU A O 1
ATOM 2167 N N . ARG A 1 270 ? -74.695 -9.582 78.212 1.00 75.94 270 ARG A N 1
ATOM 2168 C CA . ARG A 1 270 ? -74.903 -9.155 76.821 1.00 75.94 270 ARG A CA 1
ATOM 2169 C C . ARG A 1 270 ? -73.997 -7.980 76.445 1.00 75.94 270 ARG A C 1
ATOM 2171 O O . ARG A 1 270 ? -73.425 -8.001 75.359 1.00 75.94 270 ARG A O 1
ATOM 2178 N N . LEU A 1 271 ? -73.802 -7.011 77.344 1.00 77.31 271 LEU A N 1
ATOM 2179 C CA . LEU A 1 271 ? -72.842 -5.914 77.178 1.00 77.31 271 LEU A CA 1
ATOM 2180 C C . LEU A 1 271 ? -71.409 -6.427 77.046 1.00 77.31 271 LEU A C 1
ATOM 2182 O O . LEU A 1 271 ? -70.724 -6.028 76.115 1.00 77.31 271 LEU A O 1
ATOM 2186 N N . ARG A 1 272 ? -70.965 -7.370 77.889 1.00 79.44 272 ARG A N 1
ATOM 2187 C CA . ARG A 1 272 ? -69.618 -7.960 77.768 1.00 79.44 272 ARG A CA 1
ATOM 2188 C C . ARG A 1 272 ? -69.416 -8.722 76.459 1.00 79.44 272 ARG A C 1
ATOM 2190 O O . ARG A 1 272 ? -68.322 -8.679 75.895 1.00 79.44 272 ARG A O 1
ATOM 2197 N N . PHE A 1 273 ? -70.433 -9.438 75.978 1.00 82.25 273 PHE A N 1
ATOM 2198 C CA . PHE A 1 273 ? -70.373 -10.095 74.670 1.00 82.25 273 PHE A CA 1
ATOM 2199 C C . PHE A 1 273 ? -70.300 -9.072 73.535 1.00 82.25 273 PHE A C 1
ATOM 2201 O O . PHE A 1 273 ? -69.408 -9.179 72.697 1.00 82.25 273 PHE A O 1
ATOM 2208 N N . LEU A 1 274 ? -71.150 -8.043 73.561 1.00 81.44 274 LEU A N 1
ATOM 2209 C CA . LEU A 1 274 ? -71.141 -6.955 72.579 1.00 81.44 274 LEU A CA 1
ATOM 2210 C C . LEU A 1 274 ? -69.856 -6.117 72.627 1.00 81.44 274 LEU A C 1
ATOM 2212 O O . LEU A 1 274 ? -69.418 -5.622 71.594 1.00 81.44 274 LEU A O 1
ATOM 2216 N N . GLU A 1 275 ? -69.221 -5.959 73.787 1.00 80.62 275 GLU A N 1
ATOM 2217 C CA . GLU A 1 275 ? -67.922 -5.292 73.936 1.00 80.62 275 GLU A CA 1
ATOM 2218 C C . GLU A 1 275 ? -66.785 -6.125 73.341 1.00 80.62 275 GLU A C 1
ATOM 2220 O O . GLU A 1 275 ? -65.921 -5.585 72.647 1.00 80.62 275 GLU A O 1
ATOM 2225 N N . LYS A 1 276 ? -66.783 -7.446 73.566 1.00 85.38 276 LYS A N 1
ATOM 2226 C CA . LYS A 1 276 ? -65.821 -8.360 72.930 1.00 85.38 276 LYS A CA 1
ATOM 2227 C C . LYS A 1 276 ? -66.011 -8.407 71.418 1.00 85.38 276 LYS A C 1
ATOM 2229 O O . LYS A 1 276 ? -65.026 -8.355 70.687 1.00 85.38 276 LYS A O 1
ATOM 2234 N N . GLU A 1 277 ? -67.256 -8.464 70.962 1.00 86.25 277 GLU A N 1
ATOM 2235 C CA . GLU A 1 277 ? -67.609 -8.416 69.546 1.00 86.25 277 GLU A CA 1
ATOM 2236 C C . GLU A 1 277 ? -67.191 -7.081 68.919 1.00 86.25 277 GLU A C 1
ATOM 2238 O O . GLU A 1 277 ? -66.471 -7.083 67.927 1.00 86.25 277 GLU A O 1
ATOM 2243 N N . ASN A 1 278 ? -67.498 -5.941 69.549 1.00 83.50 278 ASN A N 1
ATOM 2244 C CA . ASN A 1 278 ? -67.029 -4.628 69.094 1.00 83.50 278 ASN A CA 1
ATOM 2245 C C . ASN A 1 278 ? -65.504 -4.530 69.052 1.00 83.50 278 ASN A C 1
ATOM 2247 O O . ASN A 1 278 ? -64.946 -3.918 68.142 1.00 83.50 278 ASN A O 1
ATOM 2251 N N . LYS A 1 279 ? -64.810 -5.124 70.025 1.00 90.75 279 LYS A N 1
ATOM 2252 C CA . LYS A 1 279 ? -63.347 -5.155 70.033 1.00 90.75 279 LYS A CA 1
ATOM 2253 C C . LYS A 1 279 ? -62.813 -5.983 68.864 1.00 90.75 279 LYS A C 1
ATOM 2255 O O . LYS A 1 279 ? -61.901 -5.531 68.179 1.00 90.75 279 LYS A O 1
ATOM 2260 N N . SER A 1 280 ? -63.415 -7.141 68.601 1.00 88.81 280 SER A N 1
ATOM 2261 C CA . SER A 1 280 ? -63.067 -7.991 67.459 1.00 88.81 280 SER A CA 1
ATOM 2262 C C . SER A 1 280 ? -63.334 -7.291 66.123 1.00 88.81 280 SER A C 1
ATOM 2264 O O . SER A 1 280 ? -62.497 -7.340 65.224 1.00 88.81 280 SER A O 1
ATOM 2266 N N . LEU A 1 281 ? -64.465 -6.589 66.003 1.00 88.31 281 LEU A N 1
ATOM 2267 C CA . LEU A 1 281 ? -64.822 -5.810 64.817 1.00 88.31 281 LEU A CA 1
ATOM 2268 C C . LEU A 1 281 ? -63.853 -4.643 64.587 1.00 88.31 281 LEU A C 1
ATOM 2270 O O . LEU A 1 281 ? -63.441 -4.418 63.454 1.00 88.31 281 LEU A O 1
ATOM 2274 N N . ARG A 1 282 ? -63.415 -3.945 65.644 1.00 89.75 282 ARG A N 1
ATOM 2275 C CA . ARG A 1 282 ? -62.403 -2.878 65.534 1.00 89.75 282 ARG A CA 1
ATOM 2276 C C . ARG A 1 282 ? -61.059 -3.402 65.035 1.00 89.75 282 ARG A C 1
ATOM 2278 O O . ARG A 1 282 ? -60.467 -2.777 64.163 1.00 89.75 282 ARG A O 1
ATOM 2285 N N . SER A 1 283 ? -60.599 -4.546 65.544 1.00 85.88 283 SER A N 1
ATOM 2286 C CA . SER A 1 283 ? -59.366 -5.179 65.057 1.00 85.88 283 SER A CA 1
ATOM 2287 C C . SER A 1 283 ? -59.487 -5.613 63.595 1.00 85.88 283 SER A C 1
ATOM 2289 O O . SER A 1 283 ? -58.587 -5.347 62.806 1.00 85.88 283 SER A O 1
ATOM 2291 N N . SER A 1 284 ? -60.625 -6.191 63.200 1.00 87.31 284 SER A N 1
ATOM 2292 C CA . SER A 1 284 ? -60.878 -6.551 61.799 1.00 87.31 284 SER A CA 1
ATOM 2293 C C . SER A 1 284 ? -60.932 -5.322 60.876 1.00 87.31 284 SER A C 1
ATOM 2295 O O . SER A 1 284 ? -60.413 -5.367 59.763 1.00 87.31 284 SER A O 1
ATOM 2297 N N . CYS A 1 285 ? -61.485 -4.201 61.351 1.00 89.88 285 CYS A N 1
ATOM 2298 C CA . CYS A 1 285 ? -61.508 -2.935 60.617 1.00 89.88 285 CYS A CA 1
ATOM 2299 C C . CYS A 1 285 ? -60.093 -2.357 60.424 1.00 89.88 285 CYS A C 1
ATOM 2301 O O . CYS A 1 285 ? -59.752 -1.942 59.321 1.00 89.88 285 CYS A O 1
ATOM 2303 N N . GLN A 1 286 ? -59.238 -2.416 61.453 1.00 89.31 286 GLN A N 1
ATOM 2304 C CA . GLN A 1 286 ? -57.830 -2.004 61.355 1.00 89.31 286 GLN A CA 1
ATOM 2305 C C . GLN A 1 286 ? -57.023 -2.882 60.384 1.00 89.31 286 GLN A C 1
ATOM 2307 O O . GLN A 1 286 ? -56.201 -2.372 59.624 1.00 89.31 286 GLN A O 1
ATOM 2312 N N . GLU A 1 287 ? -57.261 -4.197 60.366 1.00 90.62 287 GLU A N 1
ATOM 2313 C CA . GLU A 1 287 ? -56.633 -5.095 59.387 1.00 90.62 287 GLU A CA 1
ATOM 2314 C C . GLU A 1 287 ? -57.081 -4.798 57.950 1.00 90.62 287 GLU A C 1
ATOM 2316 O O . GLU A 1 287 ? -56.267 -4.849 57.025 1.00 90.62 287 GLU A O 1
ATOM 2321 N N . LEU A 1 288 ? -58.363 -4.475 57.753 1.00 90.75 288 LEU A N 1
ATOM 2322 C CA . LEU A 1 288 ? -58.891 -4.043 56.459 1.00 90.75 288 LEU A CA 1
ATOM 2323 C C . LEU A 1 288 ? -58.257 -2.727 56.000 1.00 90.75 288 LEU A C 1
ATOM 2325 O O . LEU A 1 288 ? -57.831 -2.645 54.852 1.00 90.75 288 LEU A O 1
ATOM 2329 N N . GLU A 1 289 ? -58.119 -1.740 56.886 1.00 91.75 289 GLU A N 1
ATOM 2330 C CA . GLU A 1 289 ? -57.435 -0.473 56.589 1.00 91.75 289 GLU A CA 1
ATOM 2331 C C . GLU A 1 289 ? -55.961 -0.688 56.216 1.00 91.75 289 GLU A C 1
ATOM 2333 O O . GLU A 1 289 ? -55.479 -0.122 55.234 1.00 91.75 289 GLU A O 1
ATOM 2338 N N . ALA A 1 290 ? -55.246 -1.561 56.934 1.00 90.94 290 ALA A N 1
ATOM 2339 C CA . ALA A 1 290 ? -53.858 -1.894 56.617 1.00 90.94 290 ALA A CA 1
ATOM 2340 C C . ALA A 1 290 ? -53.725 -2.575 55.242 1.00 90.94 290 ALA A C 1
ATOM 2342 O O . ALA A 1 290 ? -52.832 -2.237 54.459 1.00 90.94 290 ALA A O 1
ATOM 2343 N N . LYS A 1 291 ? -54.634 -3.505 54.915 1.00 89.44 291 LYS A N 1
ATOM 2344 C CA . LYS A 1 291 ? -54.685 -4.142 53.590 1.00 89.44 291 LYS A CA 1
ATOM 2345 C C . LYS A 1 291 ? -55.059 -3.150 52.492 1.00 89.44 291 LYS A C 1
ATOM 2347 O O . LYS A 1 291 ? -54.472 -3.211 51.413 1.00 89.44 291 LYS A O 1
ATOM 2352 N N . GLN A 1 292 ? -55.971 -2.218 52.765 1.00 89.38 292 GLN A N 1
ATOM 2353 C CA . GLN A 1 292 ? -56.341 -1.158 51.831 1.00 89.38 292 GLN A CA 1
ATOM 2354 C C . GLN A 1 292 ? -55.144 -0.242 51.539 1.00 89.38 292 GLN A C 1
ATOM 2356 O O . GLN A 1 292 ? -54.822 -0.016 50.378 1.00 89.38 292 GLN A O 1
ATOM 2361 N N . ALA A 1 293 ? -54.390 0.169 52.562 1.00 91.56 293 ALA A N 1
ATOM 2362 C CA . ALA A 1 293 ? -53.175 0.965 52.383 1.00 91.56 293 ALA A CA 1
ATOM 2363 C C . ALA A 1 293 ? -52.086 0.225 51.574 1.00 91.56 293 ALA A C 1
ATOM 2365 O O . ALA A 1 293 ? -51.387 0.824 50.751 1.00 91.56 293 ALA A O 1
ATOM 2366 N N . GLN A 1 294 ? -51.940 -1.092 51.769 1.00 92.06 294 GLN A N 1
ATOM 2367 C CA . GLN A 1 294 ? -51.033 -1.917 50.960 1.00 92.06 294 GLN A CA 1
ATOM 2368 C C . GLN A 1 294 ? -51.490 -2.038 49.500 1.00 92.06 294 GLN A C 1
ATOM 2370 O O . GLN A 1 294 ? -50.653 -1.994 48.589 1.00 92.06 294 GLN A O 1
ATOM 2375 N N . LEU A 1 295 ? -52.798 -2.168 49.267 1.00 90.31 295 LEU A N 1
ATOM 2376 C CA . LEU A 1 295 ? -53.381 -2.180 47.929 1.00 90.31 295 LEU A CA 1
ATOM 2377 C C . LEU A 1 295 ? -53.142 -0.840 47.224 1.00 90.31 295 LEU A C 1
ATOM 2379 O O . LEU A 1 295 ? -52.638 -0.832 46.103 1.00 90.31 295 LEU A O 1
ATOM 2383 N N . ASP A 1 296 ? -53.384 0.279 47.905 1.00 93.25 296 ASP A N 1
ATOM 2384 C CA . ASP A 1 296 ? -53.181 1.626 47.364 1.00 93.25 296 ASP A CA 1
ATOM 2385 C C . ASP A 1 296 ? -51.700 1.892 47.034 1.00 93.25 296 ASP A C 1
ATOM 2387 O O . ASP A 1 296 ? -51.372 2.475 45.997 1.00 93.25 296 ASP A O 1
ATOM 2391 N N . SER A 1 297 ? -50.771 1.410 47.866 1.00 92.00 297 SER A N 1
ATOM 2392 C CA . SER A 1 297 ? -49.326 1.469 47.591 1.00 92.00 297 SER A CA 1
ATOM 2393 C C . SER A 1 297 ? -48.935 0.632 46.363 1.00 92.00 297 SER A C 1
ATOM 2395 O O . SER A 1 297 ? -48.143 1.067 45.517 1.00 92.00 297 SER A O 1
ATOM 2397 N N . SER A 1 298 ? -49.537 -0.551 46.215 1.00 86.50 298 SER A N 1
ATOM 2398 C CA . SER A 1 298 ? -49.320 -1.436 45.066 1.00 86.50 298 SER A CA 1
ATOM 2399 C C . SER A 1 298 ? -49.876 -0.835 43.773 1.00 86.50 298 SER A C 1
ATOM 2401 O O . SER A 1 298 ? -49.186 -0.846 42.753 1.00 86.50 298 SER A O 1
ATOM 2403 N N . LEU A 1 299 ? -51.072 -0.241 43.818 1.00 91.50 299 LEU A N 1
ATOM 2404 C CA . LEU A 1 299 ? -51.686 0.462 42.690 1.00 91.50 299 LEU A CA 1
ATOM 2405 C C . LEU A 1 299 ? -50.845 1.669 42.257 1.00 91.50 299 LEU A C 1
ATOM 2407 O O . LEU A 1 299 ? -50.520 1.786 41.076 1.00 91.50 299 LEU A O 1
ATOM 2411 N N . ASN A 1 300 ? -50.369 2.484 43.203 1.00 93.00 300 ASN A N 1
ATOM 2412 C CA . ASN A 1 300 ? -49.448 3.590 42.920 1.00 93.00 300 ASN A CA 1
ATOM 2413 C C . ASN A 1 300 ? -48.143 3.118 42.254 1.00 93.00 300 ASN A C 1
ATOM 2415 O O . ASN A 1 300 ? -47.595 3.782 41.370 1.00 93.00 300 ASN A O 1
ATOM 2419 N N . ARG A 1 301 ? -47.606 1.963 42.669 1.00 91.44 301 ARG A N 1
ATOM 2420 C CA . ARG A 1 301 ? -46.419 1.370 42.035 1.00 91.44 301 ARG A CA 1
ATOM 2421 C C . ARG A 1 301 ? -46.712 0.927 40.601 1.00 91.44 301 ARG A C 1
ATOM 2423 O O . ARG A 1 301 ? -45.875 1.156 39.727 1.00 91.44 301 ARG A O 1
ATOM 2430 N N . VAL A 1 302 ? -47.866 0.308 40.358 1.00 89.00 302 VAL A N 1
ATOM 2431 C CA . VAL A 1 302 ? -48.300 -0.095 39.012 1.00 89.00 302 VAL A CA 1
ATOM 2432 C C . VAL A 1 302 ? -48.471 1.127 38.115 1.00 89.00 302 VAL A C 1
ATOM 2434 O O . VAL A 1 302 ? -47.951 1.125 37.002 1.00 89.00 302 VAL A O 1
ATOM 2437 N N . GLU A 1 303 ? -49.101 2.193 38.603 1.00 92.25 303 GLU A N 1
ATOM 2438 C CA . GLU A 1 303 ? -49.286 3.434 37.848 1.00 92.25 303 GLU A CA 1
ATOM 2439 C C . GLU A 1 303 ? -47.942 4.077 37.467 1.00 92.25 303 GLU A C 1
ATOM 2441 O O . GLU A 1 303 ? -47.711 4.397 36.299 1.00 92.25 303 GLU A O 1
ATOM 2446 N N . LYS A 1 304 ? -46.988 4.153 38.406 1.00 92.12 304 LYS A N 1
ATOM 2447 C CA . LYS A 1 304 ? -45.619 4.627 38.125 1.00 92.12 304 LYS A CA 1
ATOM 2448 C C . LYS A 1 304 ? -44.908 3.773 37.075 1.00 92.12 304 LYS A C 1
ATOM 2450 O O . LYS A 1 304 ? -44.219 4.307 36.204 1.00 92.12 304 LYS A O 1
ATOM 2455 N N . LEU A 1 305 ? -45.055 2.448 37.144 1.00 89.19 305 LEU A N 1
ATOM 2456 C CA . LEU A 1 305 ? -44.474 1.537 36.155 1.00 89.19 305 LEU A CA 1
ATOM 2457 C C . LEU A 1 305 ? -45.135 1.695 34.783 1.00 89.19 305 LEU A C 1
ATOM 2459 O O . LEU A 1 305 ? -44.424 1.710 33.781 1.00 89.19 305 LEU A O 1
ATOM 2463 N N . GLN A 1 306 ? -46.454 1.880 34.722 1.00 87.94 306 GLN A N 1
ATOM 2464 C CA . GLN A 1 306 ? -47.169 2.164 33.478 1.00 87.94 306 GLN A CA 1
ATOM 2465 C C . GLN A 1 306 ? -46.734 3.499 32.868 1.00 87.94 306 GLN A C 1
ATOM 2467 O O . GLN A 1 306 ? -46.482 3.564 31.665 1.00 87.94 306 GLN A O 1
ATOM 2472 N N . GLN A 1 307 ? -46.575 4.549 33.677 1.00 91.81 307 GLN A N 1
ATOM 2473 C CA . GLN A 1 307 ? -46.078 5.840 33.206 1.00 91.81 307 GLN A CA 1
ATOM 2474 C C . GLN A 1 307 ? -44.647 5.723 32.665 1.00 91.81 307 GLN A C 1
ATOM 2476 O O . GLN A 1 307 ? -44.366 6.215 31.574 1.00 91.81 307 GLN A O 1
ATOM 2481 N N . LYS A 1 308 ? -43.764 5.005 33.372 1.00 91.75 308 LYS A N 1
ATOM 2482 C CA . LYS A 1 308 ? -42.392 4.739 32.914 1.00 91.75 308 LYS A CA 1
ATOM 2483 C C . LYS A 1 308 ? -42.355 3.899 31.634 1.00 91.75 308 LYS A C 1
ATOM 2485 O O . LYS A 1 308 ? -41.505 4.119 30.780 1.00 91.75 308 LYS A O 1
ATOM 2490 N N . ASN A 1 309 ? -43.271 2.945 31.481 1.00 86.44 309 ASN A N 1
ATOM 2491 C CA . ASN A 1 309 ? -43.384 2.145 30.265 1.00 86.44 309 ASN A CA 1
ATOM 2492 C C . ASN A 1 309 ? -43.838 3.014 29.079 1.00 86.44 309 ASN A C 1
ATOM 2494 O O . ASN A 1 309 ? -43.233 2.957 28.015 1.00 86.44 309 ASN A O 1
ATOM 2498 N N . ARG A 1 310 ? -44.814 3.913 29.282 1.00 91.19 310 ARG A N 1
ATOM 2499 C CA . ARG A 1 310 ? -45.235 4.890 28.262 1.00 91.19 310 ARG A CA 1
ATOM 2500 C C . ARG A 1 310 ? -44.094 5.814 27.838 1.00 91.19 310 ARG A C 1
ATOM 2502 O O . ARG A 1 310 ? -43.919 6.027 26.642 1.00 91.19 310 ARG A O 1
ATOM 2509 N N . THR A 1 311 ? -43.310 6.344 28.779 1.00 90.50 311 THR A N 1
ATOM 2510 C CA . THR A 1 311 ? -42.170 7.211 28.437 1.00 90.50 311 THR A CA 1
ATOM 2511 C C . THR A 1 311 ? -41.066 6.442 27.721 1.00 90.50 311 THR A C 1
ATOM 2513 O O . THR A 1 311 ? -40.548 6.938 26.725 1.00 90.50 311 THR A O 1
ATOM 2516 N N . LEU A 1 312 ? -40.751 5.217 28.155 1.00 86.94 312 LEU A N 1
ATOM 2517 C CA . LEU A 1 312 ? -39.797 4.354 27.457 1.00 86.94 312 LEU A CA 1
ATOM 2518 C C . LEU A 1 312 ? -40.257 4.047 26.030 1.00 86.94 312 LEU A C 1
ATOM 2520 O O . LEU A 1 312 ? -39.478 4.225 25.101 1.00 86.94 312 LEU A O 1
ATOM 2524 N N . ASN A 1 313 ? -41.525 3.695 25.826 1.00 87.56 313 ASN A N 1
ATOM 2525 C CA . ASN A 1 313 ? -42.054 3.446 24.485 1.00 87.56 313 ASN A CA 1
ATOM 2526 C C . ASN A 1 313 ? -4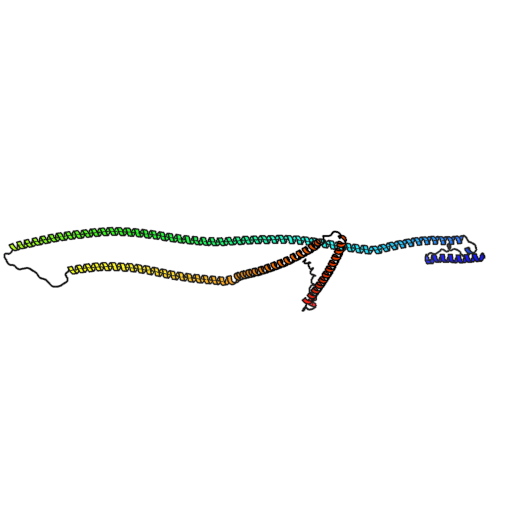1.995 4.702 23.605 1.00 87.56 313 ASN A C 1
ATOM 2528 O O . ASN A 1 313 ? -41.641 4.607 22.437 1.00 87.56 313 ASN A O 1
ATOM 2532 N N . GLN A 1 314 ? -42.251 5.895 24.156 1.00 91.19 314 GLN A N 1
ATOM 2533 C CA . GLN A 1 314 ? -42.052 7.151 23.420 1.00 91.19 314 GLN A CA 1
ATOM 2534 C C . GLN A 1 314 ? -40.580 7.390 23.056 1.00 91.19 314 GLN A C 1
ATOM 2536 O O . GLN A 1 314 ? -40.299 7.910 21.979 1.00 91.19 314 GLN A O 1
ATOM 2541 N N . THR A 1 315 ? -39.631 7.035 23.930 1.00 91.44 315 THR A N 1
ATOM 2542 C CA . THR A 1 315 ? -38.197 7.138 23.606 1.00 91.44 315 THR A CA 1
ATOM 2543 C C . THR A 1 315 ? -37.767 6.118 22.563 1.00 91.44 315 THR A C 1
ATOM 2545 O O . THR A 1 315 ? -37.003 6.477 21.677 1.00 91.44 315 THR A O 1
ATOM 2548 N N . VAL A 1 316 ? -38.291 4.892 22.626 1.00 88.12 316 VAL A N 1
ATOM 2549 C CA . VAL A 1 316 ? -38.054 3.854 21.617 1.00 88.12 316 VAL A CA 1
ATOM 2550 C C . VAL A 1 316 ? -38.562 4.336 20.267 1.00 88.12 316 VAL A C 1
ATOM 2552 O O . VAL A 1 316 ? -37.776 4.378 19.338 1.00 88.12 316 VAL A O 1
ATOM 2555 N N . LEU A 1 317 ? -39.792 4.850 20.192 1.00 91.38 317 LEU A N 1
ATOM 2556 C CA . LEU A 1 317 ? -40.355 5.375 18.945 1.00 91.38 317 LEU A CA 1
ATOM 2557 C C . LEU A 1 317 ? -39.511 6.520 18.350 1.00 91.38 317 LEU A C 1
ATOM 2559 O O . LEU A 1 317 ? -39.317 6.598 17.142 1.00 91.38 317 LEU A O 1
ATOM 2563 N N . LYS A 1 318 ? -38.981 7.415 19.197 1.00 89.75 318 LYS A N 1
ATOM 2564 C CA . LYS A 1 318 ? -38.079 8.497 18.760 1.00 89.75 318 LYS A CA 1
ATOM 2565 C C . LYS A 1 318 ? -36.734 7.970 18.267 1.00 89.75 318 LYS A C 1
ATOM 2567 O O . LYS A 1 318 ? -36.222 8.478 17.279 1.00 89.75 318 LYS A O 1
ATOM 2572 N N . LEU A 1 319 ? -36.158 6.989 18.960 1.00 85.19 319 LEU A N 1
ATOM 2573 C CA . LEU A 1 319 ? -34.900 6.360 18.560 1.00 85.19 319 LEU A CA 1
ATOM 2574 C C . LEU A 1 319 ? -35.074 5.542 17.278 1.00 85.19 319 LEU A C 1
ATOM 2576 O O . LEU A 1 319 ? -34.197 5.577 16.429 1.00 85.19 319 LEU A O 1
ATOM 2580 N N . GLU A 1 320 ? -36.203 4.857 17.112 1.00 84.38 320 GLU A N 1
ATOM 2581 C CA . GLU A 1 320 ? -36.572 4.147 15.886 1.00 84.38 320 GLU A CA 1
ATOM 2582 C C . GLU A 1 320 ? -36.714 5.121 14.715 1.00 84.38 320 GLU A C 1
ATOM 2584 O O . GLU A 1 320 ? -36.102 4.891 13.679 1.00 84.38 320 GLU A O 1
ATOM 2589 N N . ALA A 1 321 ? -37.399 6.255 14.899 1.00 86.62 321 ALA A N 1
ATOM 2590 C CA . ALA A 1 321 ? -37.488 7.299 13.876 1.00 86.62 321 ALA A CA 1
ATOM 2591 C C . ALA A 1 321 ? -36.114 7.905 13.529 1.00 86.62 321 ALA A C 1
ATOM 2593 O O . ALA A 1 321 ? -35.801 8.088 12.358 1.00 86.62 321 ALA A O 1
ATOM 2594 N N . GLN A 1 322 ? -35.258 8.164 14.525 1.00 86.75 322 GLN A N 1
ATOM 2595 C CA . GLN A 1 322 ? -33.886 8.642 14.295 1.00 86.75 322 GLN A CA 1
ATOM 2596 C C . GLN A 1 322 ? -33.012 7.602 13.586 1.00 86.75 322 GLN A C 1
ATOM 2598 O O . GLN A 1 322 ? -32.169 7.961 12.766 1.00 86.75 322 GLN A O 1
ATOM 2603 N N . LEU A 1 323 ? -33.189 6.316 13.897 1.00 77.44 323 LEU A N 1
ATOM 2604 C CA . LEU A 1 323 ? -32.515 5.226 13.197 1.00 77.44 323 LEU A CA 1
ATOM 2605 C C . LEU A 1 323 ? -33.020 5.105 11.762 1.00 77.44 323 LEU A C 1
ATOM 2607 O O . LEU A 1 323 ? -32.215 4.867 10.872 1.00 77.44 323 LEU A O 1
ATOM 2611 N N . GLU A 1 324 ? -34.313 5.297 11.523 1.00 84.25 324 GLU A N 1
ATOM 2612 C CA . GLU A 1 324 ? -34.899 5.279 10.187 1.00 84.25 324 GLU A CA 1
ATOM 2613 C C . GLU A 1 324 ? -34.439 6.485 9.353 1.00 84.25 324 GLU A C 1
ATOM 2615 O O . GLU A 1 324 ? -34.045 6.298 8.206 1.00 84.25 324 GLU A O 1
ATOM 2620 N N . GLU A 1 325 ? -34.345 7.683 9.941 1.00 82.56 325 GLU A N 1
ATOM 2621 C CA . GLU A 1 325 ? -33.731 8.866 9.318 1.00 82.56 325 GLU A CA 1
ATOM 2622 C C . GLU A 1 325 ? -32.239 8.660 9.027 1.00 82.56 325 GLU A C 1
ATOM 2624 O O . GLU A 1 325 ? -31.782 8.986 7.936 1.00 82.56 325 GLU A O 1
ATOM 2629 N N . LEU A 1 326 ? -31.466 8.084 9.956 1.00 73.25 326 LEU A N 1
ATOM 2630 C CA . LEU A 1 326 ? -30.051 7.759 9.727 1.00 73.25 326 LEU A CA 1
ATOM 2631 C C . LEU A 1 326 ? -29.874 6.682 8.656 1.00 73.25 326 LEU A C 1
ATOM 2633 O O . LEU A 1 326 ? -28.926 6.749 7.879 1.00 73.25 326 LEU A O 1
ATOM 2637 N N . ASN A 1 327 ? -30.773 5.702 8.597 1.00 70.38 327 ASN A N 1
ATOM 2638 C CA . ASN A 1 327 ? -30.740 4.632 7.607 1.00 70.38 327 ASN A CA 1
ATOM 2639 C C . ASN A 1 327 ? -31.184 5.136 6.221 1.00 70.38 327 ASN A C 1
ATOM 2641 O O . ASN A 1 327 ? -30.604 4.743 5.213 1.00 70.38 327 ASN A O 1
ATOM 2645 N N . GLN A 1 328 ? -32.142 6.067 6.150 1.00 67.75 328 GLN A N 1
ATOM 2646 C CA . GLN A 1 328 ? -32.494 6.787 4.919 1.00 67.75 328 GLN A CA 1
ATOM 2647 C C . GLN A 1 328 ? -31.365 7.730 4.479 1.00 67.75 328 GLN A C 1
ATOM 2649 O O . GLN A 1 328 ? -30.980 7.714 3.311 1.00 67.75 328 GLN A O 1
ATOM 2654 N N . ALA A 1 329 ? -30.744 8.460 5.410 1.00 62.47 329 ALA A N 1
ATOM 2655 C CA . ALA A 1 329 ? -29.574 9.292 5.140 1.00 62.47 329 ALA A CA 1
ATOM 2656 C C . ALA A 1 329 ? -28.365 8.451 4.689 1.00 62.47 329 ALA A C 1
ATOM 2658 O O . ALA A 1 329 ? -27.641 8.863 3.786 1.00 62.47 329 ALA A O 1
ATOM 2659 N N . GLN A 1 330 ? -28.161 7.248 5.239 1.00 52.97 330 GLN A N 1
ATOM 2660 C CA . GLN A 1 330 ? -27.185 6.279 4.724 1.00 52.97 330 GLN A CA 1
ATOM 2661 C C . GLN A 1 330 ? -27.596 5.716 3.357 1.00 52.97 330 GLN A C 1
ATOM 2663 O O . GLN A 1 330 ? -26.734 5.556 2.497 1.00 52.97 330 GLN A O 1
ATOM 2668 N N . GLY A 1 331 ? -28.884 5.479 3.106 1.00 50.66 331 GLY A N 1
ATOM 2669 C CA . GLY A 1 331 ? -29.404 5.073 1.798 1.00 50.66 331 GLY A CA 1
ATOM 2670 C C . GLY A 1 331 ? -29.137 6.105 0.695 1.00 50.66 331 GLY A C 1
ATOM 2671 O O . GLY A 1 331 ? -28.747 5.730 -0.412 1.00 50.66 331 GLY A O 1
ATOM 2672 N N . GLU A 1 332 ? -29.246 7.398 1.006 1.00 49.88 332 GLU A N 1
ATOM 2673 C CA . GLU A 1 332 ? -28.994 8.487 0.054 1.00 49.88 332 GLU A CA 1
ATOM 2674 C C . GLU A 1 332 ? -27.507 8.890 -0.048 1.00 49.88 332 GLU A C 1
ATOM 2676 O O . GLU A 1 332 ? -27.055 9.234 -1.141 1.00 49.88 332 GLU A O 1
ATOM 2681 N N . TYR A 1 333 ? -26.698 8.758 1.018 1.00 46.94 333 TYR A N 1
ATOM 2682 C CA . TYR A 1 333 ? -25.253 9.073 0.985 1.00 46.94 333 TYR A CA 1
ATOM 2683 C C . TYR A 1 333 ? -24.319 7.885 0.665 1.00 46.94 333 TYR A C 1
ATOM 2685 O O . TYR A 1 333 ? -23.202 8.107 0.194 1.00 46.94 333 TYR A O 1
ATOM 2693 N N . GLN A 1 334 ? -24.731 6.625 0.861 1.00 43.47 334 GLN A N 1
ATOM 2694 C CA . GLN A 1 334 ? -23.952 5.432 0.462 1.00 43.47 334 GLN A CA 1
ATOM 2695 C C . GLN A 1 334 ? -24.459 4.772 -0.829 1.00 43.47 334 GLN A C 1
ATOM 2697 O O . GLN A 1 334 ? -23.726 3.983 -1.435 1.00 43.47 334 GLN A O 1
ATOM 2702 N N . GLY A 1 335 ? -25.660 5.125 -1.301 1.00 44.09 335 GLY A N 1
ATOM 2703 C CA . GLY A 1 335 ? -26.256 4.573 -2.521 1.00 44.09 335 GLY A CA 1
ATOM 2704 C C . GLY A 1 335 ? -25.535 4.947 -3.822 1.00 44.09 335 GLY A C 1
ATOM 2705 O O . GLY A 1 335 ? -25.591 4.185 -4.786 1.00 44.09 335 GLY A O 1
ATOM 2706 N N . THR A 1 336 ? -24.805 6.064 -3.861 1.00 48.75 336 THR A N 1
ATOM 2707 C CA . THR A 1 336 ? -24.169 6.565 -5.095 1.00 48.75 336 THR A CA 1
ATOM 2708 C C . THR A 1 336 ? -22.647 6.435 -5.113 1.00 48.75 336 THR A C 1
ATOM 2710 O O . THR A 1 336 ? -22.096 6.122 -6.163 1.00 48.75 336 THR A O 1
ATOM 2713 N N . SER A 1 337 ? -21.949 6.598 -3.983 1.00 48.88 337 SER A N 1
ATOM 2714 C CA . SER A 1 337 ? -20.474 6.652 -3.988 1.00 48.88 337 SER A CA 1
ATOM 2715 C C . SER A 1 337 ? -19.805 5.313 -3.641 1.00 48.88 337 SER A C 1
ATOM 2717 O O . SER A 1 337 ? -19.012 4.797 -4.428 1.00 48.88 337 SER A O 1
ATOM 2719 N N . SER A 1 338 ? -20.189 4.659 -2.535 1.00 47.84 338 SER A N 1
ATOM 2720 C CA . SER A 1 338 ? -19.611 3.354 -2.153 1.00 47.84 338 SER A CA 1
ATOM 2721 C C . SER A 1 338 ? -20.013 2.223 -3.100 1.00 47.84 338 SER A C 1
ATOM 2723 O O . SER A 1 338 ? -19.180 1.392 -3.455 1.00 47.84 338 SER A O 1
ATOM 2725 N N . ASN A 1 339 ? -21.263 2.201 -3.573 1.00 53.66 339 ASN A N 1
ATOM 2726 C CA . ASN A 1 339 ? -21.706 1.193 -4.542 1.00 53.66 339 ASN A CA 1
ATOM 2727 C C . ASN A 1 339 ? -21.086 1.397 -5.935 1.00 53.66 339 ASN A C 1
ATOM 2729 O O . ASN A 1 339 ? -20.824 0.414 -6.625 1.00 53.66 339 ASN A O 1
ATOM 2733 N N . SER A 1 340 ? -20.806 2.645 -6.335 1.00 60.47 340 SER A N 1
ATOM 2734 C CA . SER A 1 340 ? -20.093 2.956 -7.582 1.00 60.47 340 SER A CA 1
ATOM 2735 C C . SER A 1 340 ? -18.656 2.445 -7.530 1.00 60.47 340 SER A C 1
ATOM 2737 O O . SER A 1 340 ? -18.256 1.648 -8.374 1.00 60.47 340 SER A O 1
ATOM 2739 N N . ILE A 1 341 ? -17.924 2.793 -6.470 1.00 68.31 341 ILE A N 1
ATOM 2740 C CA . ILE A 1 341 ? -16.522 2.407 -6.291 1.00 68.31 341 ILE A CA 1
ATOM 2741 C C . ILE A 1 341 ? -16.388 0.882 -6.174 1.00 68.31 341 ILE A C 1
ATOM 2743 O O . ILE A 1 341 ? -15.554 0.275 -6.841 1.00 68.31 341 ILE A O 1
ATOM 2747 N N . VAL A 1 342 ? -17.255 0.219 -5.401 1.00 71.88 342 VAL A N 1
ATOM 2748 C CA . VAL A 1 342 ? -17.250 -1.250 -5.289 1.00 71.88 342 VAL A CA 1
ATOM 2749 C C . VAL A 1 342 ? -17.597 -1.918 -6.623 1.00 71.88 342 VAL A C 1
ATOM 2751 O O . VAL A 1 342 ? -17.009 -2.946 -6.960 1.00 71.88 342 VAL A O 1
ATOM 2754 N N . LYS A 1 343 ? -18.517 -1.354 -7.413 1.00 75.75 343 LYS A N 1
ATOM 2755 C CA . LYS A 1 343 ? -18.856 -1.873 -8.747 1.00 75.75 343 LYS A CA 1
ATOM 2756 C C . LYS A 1 343 ? -17.715 -1.660 -9.744 1.00 75.75 343 LYS A C 1
ATOM 2758 O O . LYS A 1 343 ? -17.443 -2.551 -10.542 1.00 75.75 343 LYS A O 1
ATOM 2763 N N . GLU A 1 344 ? -17.013 -0.539 -9.652 1.00 77.00 344 GLU A N 1
ATOM 2764 C CA . GLU A 1 344 ? -15.863 -0.202 -10.487 1.00 77.00 344 GLU A CA 1
ATOM 2765 C C . GLU A 1 344 ? -14.655 -1.090 -10.162 1.00 77.00 344 GLU A C 1
ATOM 2767 O O . GLU A 1 344 ? -14.056 -1.665 -11.069 1.00 77.00 344 GLU A O 1
ATOM 2772 N N . TYR A 1 345 ? -14.364 -1.329 -8.878 1.00 74.50 345 TYR A N 1
ATOM 2773 C CA . TYR A 1 345 ? -13.347 -2.298 -8.464 1.00 74.50 345 TYR A CA 1
ATOM 2774 C C . TYR A 1 345 ? -13.721 -3.731 -8.849 1.00 74.50 345 TYR A C 1
ATOM 2776 O O . TYR A 1 345 ? -12.860 -4.459 -9.339 1.00 74.50 345 TYR A O 1
ATOM 2784 N N . LYS A 1 346 ? -14.991 -4.140 -8.719 1.00 79.31 346 LYS A N 1
ATOM 2785 C CA . LYS A 1 346 ? -15.448 -5.455 -9.205 1.00 79.31 346 LYS A CA 1
ATOM 2786 C C . LYS A 1 346 ? -15.275 -5.595 -10.716 1.00 79.31 346 LYS A C 1
ATOM 2788 O O . LYS A 1 346 ? -14.752 -6.609 -11.167 1.00 79.31 346 LYS A O 1
ATOM 2793 N N . GLN A 1 347 ? -15.644 -4.578 -11.493 1.00 85.81 347 GLN A N 1
ATOM 2794 C CA . GLN A 1 347 ? -15.444 -4.582 -12.942 1.00 85.81 347 GLN A CA 1
ATOM 2795 C C . GLN A 1 347 ? -13.952 -4.641 -13.296 1.00 85.81 347 GLN A C 1
ATOM 2797 O O . GLN A 1 347 ? -13.554 -5.393 -14.183 1.00 85.81 347 GLN A O 1
ATOM 2802 N N . LYS A 1 348 ? -13.111 -3.906 -12.560 1.00 90.75 348 LYS A N 1
ATOM 2803 C CA . LYS A 1 348 ? -11.657 -3.900 -12.748 1.00 90.75 348 LYS A CA 1
ATOM 2804 C C . LYS A 1 348 ? -11.042 -5.268 -12.451 1.00 90.75 348 LYS A C 1
ATOM 2806 O O . LYS A 1 348 ? -10.215 -5.733 -13.229 1.00 90.75 348 LYS A O 1
ATOM 2811 N N . ILE A 1 349 ? -11.497 -5.946 -11.397 1.00 86.06 349 ILE A N 1
ATOM 2812 C CA . ILE A 1 349 ? -11.094 -7.322 -11.072 1.00 86.06 349 ILE A CA 1
ATOM 2813 C C . ILE A 1 349 ? -11.441 -8.276 -12.221 1.00 86.06 349 ILE A C 1
ATOM 2815 O O . ILE A 1 349 ? -10.568 -9.025 -12.649 1.00 86.06 349 ILE A O 1
ATOM 2819 N N . VAL A 1 350 ? -12.655 -8.194 -12.778 1.00 91.00 350 VAL A N 1
ATOM 2820 C CA . VAL A 1 350 ? -13.067 -9.035 -13.917 1.00 91.00 350 VAL A CA 1
ATOM 2821 C C . VAL A 1 350 ? -12.190 -8.772 -15.144 1.00 91.00 350 VAL A C 1
ATOM 2823 O O . VAL A 1 350 ? -11.646 -9.709 -15.719 1.00 91.00 350 VAL A O 1
ATOM 2826 N N . THR A 1 351 ? -11.952 -7.506 -15.501 1.00 89.81 351 THR A N 1
ATOM 2827 C CA . THR A 1 351 ? -11.094 -7.172 -16.655 1.00 89.81 351 THR A CA 1
ATOM 2828 C C . THR A 1 351 ? -9.640 -7.614 -16.470 1.00 89.81 351 THR A C 1
ATOM 2830 O O . THR A 1 351 ? -8.993 -8.042 -17.424 1.00 89.81 351 THR A O 1
ATOM 2833 N N . LEU A 1 352 ? -9.115 -7.542 -15.242 1.00 89.94 352 LEU A N 1
ATOM 2834 C CA . LEU A 1 352 ? -7.768 -8.014 -14.929 1.00 89.94 352 LEU A CA 1
ATOM 2835 C C . LEU A 1 352 ? -7.691 -9.543 -14.966 1.00 89.94 352 LEU A C 1
ATOM 2837 O O . LEU A 1 352 ? -6.698 -10.077 -15.452 1.00 89.94 352 LEU A O 1
ATOM 2841 N N . GLN A 1 353 ? -8.735 -10.245 -14.519 1.00 87.31 353 GLN A N 1
ATOM 2842 C CA . GLN A 1 353 ? -8.835 -11.700 -14.640 1.00 87.31 353 GLN A CA 1
ATOM 2843 C C . GLN A 1 353 ? -8.897 -12.137 -16.108 1.00 87.31 353 GLN A C 1
ATOM 2845 O O . GLN A 1 353 ? -8.153 -13.029 -16.507 1.00 87.31 353 GLN A O 1
ATOM 2850 N N . GLU A 1 354 ? -9.697 -11.474 -16.943 1.00 92.19 354 GLU A N 1
ATOM 2851 C CA . GLU A 1 354 ? -9.750 -11.745 -18.385 1.00 92.19 354 GLU A CA 1
ATOM 2852 C C . GLU A 1 354 ? -8.390 -11.502 -19.057 1.00 92.19 354 GLU A C 1
ATOM 2854 O O . GLU A 1 354 ? -7.903 -12.357 -19.799 1.00 92.19 354 GLU A O 1
ATOM 2859 N N . ALA A 1 355 ? -7.719 -10.390 -18.744 1.00 90.56 355 ALA A N 1
ATOM 2860 C CA . ALA A 1 355 ? -6.384 -10.096 -19.265 1.00 90.56 355 ALA A CA 1
ATOM 2861 C C . ALA A 1 355 ? -5.332 -11.123 -18.811 1.00 90.56 355 ALA A C 1
ATOM 2863 O O . ALA A 1 355 ? -4.476 -11.512 -19.609 1.00 90.56 355 ALA A O 1
ATOM 2864 N N . LEU A 1 356 ? -5.411 -11.591 -17.560 1.00 88.94 356 LEU A N 1
ATOM 2865 C CA . LEU A 1 356 ? -4.554 -12.655 -17.038 1.00 88.94 356 LEU A CA 1
ATOM 2866 C C . LEU A 1 356 ? -4.761 -13.948 -17.836 1.00 88.94 356 LEU A C 1
ATOM 2868 O O . LEU A 1 356 ? -3.796 -14.486 -18.373 1.00 88.94 356 LEU A O 1
ATOM 2872 N N . THR A 1 357 ? -6.012 -14.384 -18.016 1.00 90.81 357 THR A N 1
ATOM 2873 C CA . THR A 1 357 ? -6.315 -15.599 -18.792 1.00 90.81 357 THR A CA 1
ATOM 2874 C C . THR A 1 357 ? -5.884 -15.480 -20.258 1.00 90.81 357 THR A C 1
ATOM 2876 O O . THR A 1 357 ? -5.379 -16.436 -20.850 1.00 90.81 357 THR A O 1
ATOM 2879 N N . ALA A 1 358 ? -6.004 -14.294 -20.863 1.00 92.56 358 ALA A N 1
ATOM 2880 C CA . ALA A 1 358 ? -5.506 -14.041 -22.211 1.00 92.56 358 ALA A CA 1
ATOM 2881 C C . ALA A 1 358 ? -3.975 -14.166 -22.282 1.00 92.56 358 ALA A C 1
ATOM 2883 O O . ALA A 1 358 ? -3.448 -14.789 -23.206 1.00 92.56 358 ALA A O 1
ATOM 2884 N N . LYS A 1 359 ? -3.254 -13.637 -21.285 1.00 90.31 359 LYS A N 1
ATOM 2885 C CA . LYS A 1 359 ? -1.791 -13.751 -21.198 1.00 90.31 359 LYS A CA 1
ATOM 2886 C C . LYS A 1 359 ? -1.324 -15.179 -20.940 1.00 90.31 359 LYS A C 1
ATOM 2888 O O . LYS A 1 359 ? -0.346 -15.606 -21.552 1.00 90.31 359 LYS A O 1
ATOM 2893 N N . GLU A 1 360 ? -2.037 -15.937 -20.116 1.00 91.12 360 GLU A N 1
ATOM 2894 C CA . GLU A 1 360 ? -1.785 -17.367 -19.904 1.00 91.12 360 GLU A CA 1
ATOM 2895 C C . GLU A 1 360 ? -1.954 -18.164 -21.205 1.00 91.12 360 GLU A C 1
ATOM 2897 O O . GLU A 1 360 ? -1.104 -18.988 -21.549 1.00 91.12 360 GLU A O 1
ATOM 2902 N N . ASN A 1 361 ? -2.992 -17.863 -21.991 1.00 91.69 361 ASN A N 1
ATOM 2903 C CA . ASN A 1 361 ? -3.204 -18.477 -23.302 1.00 91.69 361 ASN A CA 1
ATOM 2904 C C . ASN A 1 361 ? -2.099 -18.107 -24.309 1.00 91.69 361 ASN A C 1
ATOM 2906 O O . ASN A 1 361 ? -1.600 -18.978 -25.027 1.00 91.69 361 ASN A O 1
ATOM 2910 N N . GLU A 1 362 ? -1.670 -16.841 -24.358 1.00 91.75 362 GLU A N 1
ATOM 2911 C CA . GLU A 1 362 ? -0.539 -16.404 -25.191 1.00 91.75 362 GLU A CA 1
ATOM 2912 C C . GLU A 1 362 ? 0.761 -17.127 -24.812 1.00 91.75 362 GLU A C 1
ATOM 2914 O O . GLU A 1 362 ? 1.472 -17.622 -25.694 1.00 91.75 362 GLU A O 1
ATOM 2919 N N . LEU A 1 363 ? 1.046 -17.239 -23.510 1.00 89.94 363 LEU A N 1
ATOM 2920 C CA . LEU A 1 363 ? 2.200 -17.966 -22.983 1.00 89.94 363 LEU A CA 1
ATOM 2921 C C . LEU A 1 363 ? 2.141 -19.443 -23.385 1.00 89.94 363 LEU A C 1
ATOM 2923 O O . LEU A 1 363 ? 3.133 -19.991 -23.867 1.00 89.94 363 LEU A O 1
ATOM 2927 N N . GLN A 1 364 ? 0.975 -20.079 -23.263 1.00 93.69 364 GLN A N 1
ATOM 2928 C CA . GLN A 1 364 ? 0.792 -21.477 -23.639 1.00 93.69 364 GLN A CA 1
ATOM 2929 C C . GLN A 1 364 ? 1.019 -21.691 -25.144 1.00 93.69 364 GLN A C 1
ATOM 2931 O O . GLN A 1 364 ? 1.662 -22.661 -25.556 1.00 93.69 364 GLN A O 1
ATOM 2936 N N . ILE A 1 365 ? 0.542 -20.774 -25.991 1.00 92.75 365 ILE A N 1
ATOM 2937 C CA . ILE A 1 365 ? 0.797 -20.807 -27.438 1.00 92.75 365 ILE A CA 1
ATOM 2938 C C . ILE A 1 365 ? 2.293 -20.626 -27.726 1.00 92.75 365 ILE A C 1
ATOM 2940 O O . ILE A 1 365 ? 2.844 -21.347 -28.564 1.00 92.75 365 ILE A O 1
ATOM 2944 N N . ALA A 1 366 ? 2.960 -19.692 -27.046 1.00 88.12 366 ALA A N 1
ATOM 2945 C CA . ALA A 1 366 ? 4.393 -19.460 -27.191 1.00 88.12 366 ALA A CA 1
ATOM 2946 C C . ALA A 1 366 ? 5.212 -20.687 -26.759 1.00 88.12 366 ALA A C 1
ATOM 2948 O O . ALA A 1 366 ? 6.087 -21.121 -27.506 1.00 88.12 366 ALA A O 1
ATOM 2949 N N . GLN A 1 367 ? 4.869 -21.318 -25.634 1.00 89.50 367 GLN A N 1
ATOM 2950 C CA . GLN A 1 367 ? 5.486 -22.563 -25.169 1.00 89.50 367 GLN A CA 1
ATOM 2951 C C . GLN A 1 367 ? 5.283 -23.710 -26.161 1.00 89.50 367 GLN A C 1
ATOM 2953 O O . GLN A 1 367 ? 6.236 -24.413 -26.487 1.00 89.50 367 GLN A O 1
ATOM 2958 N N . ARG A 1 368 ? 4.077 -23.880 -26.721 1.00 92.06 368 ARG A N 1
ATOM 2959 C CA . ARG A 1 368 ? 3.834 -24.892 -27.766 1.00 92.06 368 ARG A CA 1
ATOM 2960 C C . ARG A 1 368 ? 4.683 -24.640 -29.012 1.00 92.06 368 ARG A C 1
ATOM 2962 O O . ARG A 1 368 ? 5.213 -25.587 -29.591 1.00 92.06 368 ARG A O 1
ATOM 2969 N N . LYS A 1 369 ? 4.836 -23.378 -29.429 1.00 92.31 369 LYS A N 1
ATOM 2970 C CA . LYS A 1 369 ? 5.708 -23.004 -30.556 1.00 92.31 369 LYS A CA 1
ATOM 2971 C C . LYS A 1 369 ? 7.178 -23.271 -30.244 1.00 92.31 369 LYS A C 1
ATOM 2973 O O . LYS A 1 369 ? 7.863 -23.854 -31.080 1.00 92.31 369 LYS A O 1
ATOM 2978 N N . TYR A 1 370 ? 7.636 -22.890 -29.055 1.00 89.06 370 TYR A N 1
ATOM 2979 C CA . TYR A 1 370 ? 8.992 -23.148 -28.582 1.00 89.06 370 TYR A CA 1
ATOM 2980 C C . TYR A 1 370 ? 9.294 -24.649 -28.567 1.00 89.06 370 TYR A C 1
ATOM 2982 O O . TYR A 1 370 ? 10.258 -25.074 -29.195 1.00 89.06 370 TYR A O 1
ATOM 2990 N N . ASN A 1 371 ? 8.413 -25.464 -27.980 1.00 89.88 371 ASN A N 1
ATOM 2991 C CA . ASN A 1 371 ? 8.558 -26.920 -27.950 1.00 89.88 371 ASN A CA 1
ATOM 2992 C C . ASN A 1 371 ? 8.584 -27.524 -29.357 1.00 89.88 371 ASN A C 1
ATOM 2994 O O . ASN A 1 371 ? 9.406 -28.387 -29.637 1.00 89.88 371 ASN A O 1
ATOM 2998 N N . ARG A 1 372 ? 7.744 -27.037 -30.278 1.00 91.94 372 ARG A N 1
ATOM 2999 C CA . ARG A 1 372 ? 7.762 -27.494 -31.675 1.00 91.94 372 ARG A CA 1
ATOM 3000 C C . ARG A 1 372 ? 9.061 -27.136 -32.395 1.00 91.94 372 ARG A C 1
ATOM 3002 O O . ARG A 1 372 ? 9.527 -27.912 -33.222 1.00 91.94 372 ARG A O 1
ATOM 3009 N N . ASN A 1 373 ? 9.624 -25.964 -32.117 1.00 84.25 373 ASN A N 1
ATOM 3010 C CA . ASN A 1 373 ? 10.906 -25.558 -32.686 1.00 84.25 373 ASN A CA 1
ATOM 3011 C C . ASN A 1 373 ? 12.069 -26.347 -32.071 1.00 84.25 373 ASN A C 1
ATOM 3013 O O . ASN A 1 373 ? 12.973 -26.735 -32.803 1.00 84.25 373 ASN A O 1
ATOM 3017 N N . LEU A 1 374 ? 12.018 -26.634 -30.767 1.00 88.69 374 LEU A N 1
ATOM 3018 C CA . LEU A 1 374 ? 12.967 -27.520 -30.094 1.00 88.69 374 LEU A CA 1
ATOM 3019 C C . LEU A 1 374 ? 12.932 -28.930 -30.674 1.00 88.69 374 LEU A C 1
ATOM 3021 O O . LEU A 1 374 ? 13.985 -29.493 -30.946 1.00 88.69 374 LEU A O 1
ATOM 3025 N N . GLU A 1 375 ? 11.743 -29.481 -30.907 1.00 87.31 375 GLU A N 1
ATOM 3026 C CA . GLU A 1 375 ? 11.608 -30.825 -31.465 1.00 87.31 375 GLU A CA 1
ATOM 3027 C C . GLU A 1 375 ? 12.133 -30.887 -32.901 1.00 87.31 375 GLU A C 1
ATOM 3029 O O . GLU A 1 375 ? 12.902 -31.778 -33.232 1.00 87.31 375 GLU A O 1
ATOM 3034 N N . LYS A 1 376 ? 11.855 -29.870 -33.725 1.00 88.50 376 LYS A N 1
ATOM 3035 C CA . LYS A 1 376 ? 12.478 -29.746 -35.053 1.00 88.50 376 LYS A CA 1
ATOM 3036 C C . LYS A 1 376 ? 13.998 -29.617 -34.981 1.00 88.50 376 LYS A C 1
ATOM 3038 O O . LYS A 1 376 ? 14.696 -30.198 -35.802 1.00 88.50 376 LYS A O 1
ATOM 3043 N N . ALA A 1 377 ? 14.522 -28.846 -34.029 1.00 81.38 377 ALA A N 1
ATOM 3044 C CA . ALA A 1 377 ? 15.964 -28.722 -33.838 1.00 81.38 377 ALA A CA 1
ATOM 3045 C C . ALA A 1 377 ? 16.587 -30.062 -33.411 1.00 81.38 377 ALA A C 1
ATOM 3047 O O . ALA A 1 377 ? 17.660 -30.410 -33.898 1.00 81.38 377 ALA A O 1
ATOM 3048 N N . ARG A 1 378 ? 15.890 -30.839 -32.569 1.00 84.88 378 ARG A N 1
ATOM 3049 C CA . ARG A 1 378 ? 16.276 -32.208 -32.202 1.00 84.88 378 ARG A CA 1
ATOM 3050 C C . ARG A 1 378 ? 16.211 -33.165 -33.386 1.00 84.88 378 ARG A C 1
ATOM 3052 O O . ARG A 1 378 ? 17.171 -33.892 -33.589 1.00 84.88 378 ARG A O 1
ATOM 3059 N N . GLU A 1 379 ? 15.155 -33.135 -34.196 1.00 83.88 379 GLU A N 1
ATOM 3060 C CA . GLU A 1 379 ? 15.042 -33.943 -35.421 1.00 83.88 379 GLU A CA 1
ATOM 3061 C C . GLU A 1 379 ? 16.183 -33.633 -36.399 1.00 83.88 379 GLU A C 1
ATOM 3063 O O . GLU A 1 379 ? 16.794 -34.543 -36.955 1.00 83.88 379 GLU A O 1
ATOM 3068 N N . VAL A 1 380 ? 16.512 -32.351 -36.585 1.00 80.38 380 VAL A N 1
ATOM 3069 C CA . VAL A 1 380 ? 17.635 -31.921 -37.429 1.00 80.38 380 VAL A CA 1
ATOM 3070 C C . VAL A 1 380 ? 18.963 -32.417 -36.853 1.00 80.38 380 VAL A C 1
ATOM 3072 O O . VAL A 1 380 ? 19.750 -33.011 -37.588 1.00 80.38 380 VAL A O 1
ATOM 3075 N N . ALA A 1 381 ? 19.203 -32.246 -35.550 1.00 76.25 381 ALA A N 1
ATOM 3076 C CA . ALA A 1 381 ? 20.396 -32.773 -34.884 1.00 76.25 381 ALA A CA 1
ATOM 3077 C C . ALA A 1 381 ? 20.498 -34.304 -35.025 1.00 76.25 381 ALA A C 1
ATOM 3079 O O . ALA A 1 381 ? 21.544 -34.824 -35.407 1.00 76.25 381 ALA A O 1
ATOM 3080 N N . GLN A 1 382 ? 19.388 -35.021 -34.846 1.00 78.69 382 GLN A N 1
ATOM 3081 C CA . GLN A 1 382 ? 19.311 -36.471 -35.003 1.00 78.69 382 GLN A CA 1
ATOM 3082 C C . GLN A 1 382 ? 19.556 -36.916 -36.454 1.00 78.69 382 GLN A C 1
ATOM 3084 O O . GLN A 1 382 ? 20.176 -37.954 -36.679 1.00 78.69 382 GLN A O 1
ATOM 3089 N N . GLN A 1 383 ? 19.128 -36.145 -37.460 1.00 73.94 383 GLN A N 1
ATOM 3090 C CA . GLN A 1 383 ? 19.450 -36.408 -38.870 1.00 73.94 383 GLN A CA 1
ATOM 3091 C C . GLN A 1 383 ? 20.941 -36.226 -39.180 1.00 73.94 383 GLN A C 1
ATOM 3093 O O . GLN A 1 383 ? 21.472 -36.930 -40.046 1.00 73.94 383 GLN A O 1
ATOM 3098 N N . PHE A 1 384 ? 21.620 -35.313 -38.481 1.00 63.31 384 PHE A N 1
ATOM 3099 C CA . PHE A 1 384 ? 23.070 -35.159 -38.576 1.00 63.31 384 PHE A CA 1
ATOM 3100 C C . PHE A 1 384 ? 23.815 -36.302 -37.872 1.00 63.31 384 PHE A C 1
ATOM 3102 O O . PHE A 1 384 ? 24.783 -36.813 -38.433 1.00 63.31 384 PHE A O 1
ATOM 3109 N N . GLU A 1 385 ? 23.333 -36.765 -36.717 1.00 61.31 385 GLU A N 1
ATOM 3110 C CA . GLU A 1 385 ? 23.921 -37.891 -35.972 1.00 61.31 385 GLU A CA 1
ATOM 3111 C C . GLU A 1 385 ? 23.648 -39.261 -36.622 1.00 61.31 385 GLU A C 1
ATOM 3113 O O . GLU A 1 385 ? 24.509 -40.134 -36.633 1.00 61.31 385 GLU A O 1
ATOM 3118 N N . SER A 1 386 ? 22.496 -39.455 -37.272 1.00 58.94 386 SER A N 1
ATOM 3119 C CA . SER A 1 386 ? 22.163 -40.723 -37.949 1.00 58.94 386 SER A CA 1
ATOM 3120 C C . SER A 1 386 ? 22.981 -40.963 -39.231 1.00 58.94 386 SER A C 1
ATOM 3122 O O . SER A 1 386 ? 22.959 -42.061 -39.782 1.00 58.94 386 SER A O 1
ATOM 3124 N N . LYS A 1 387 ? 23.713 -39.950 -39.727 1.00 53.88 387 LYS A N 1
ATOM 3125 C CA . LYS A 1 387 ? 24.534 -40.014 -40.953 1.00 53.88 387 LYS A CA 1
ATOM 3126 C C . LYS A 1 387 ? 26.046 -39.934 -40.698 1.00 53.88 387 LYS A C 1
ATOM 3128 O O . LYS A 1 387 ? 26.805 -39.735 -41.652 1.00 53.88 387 LYS A O 1
ATOM 3133 N N . THR A 1 388 ? 26.505 -40.072 -39.453 1.00 49.50 388 THR A N 1
ATOM 3134 C CA . THR A 1 388 ? 27.941 -40.106 -39.102 1.00 49.50 388 THR A CA 1
ATOM 3135 C C . THR A 1 388 ? 28.508 -41.513 -38.889 1.00 49.50 388 THR A C 1
ATOM 3137 O O . THR A 1 388 ? 29.713 -41.644 -38.686 1.00 49.50 388 THR A O 1
ATOM 3140 N N . ASN A 1 389 ? 27.715 -42.577 -39.063 1.00 47.59 389 ASN A N 1
ATOM 3141 C CA . ASN A 1 389 ? 28.251 -43.939 -39.165 1.00 47.59 389 ASN A CA 1
ATOM 3142 C C . ASN A 1 389 ? 28.765 -44.221 -40.584 1.00 47.59 389 ASN A C 1
ATOM 3144 O O . ASN A 1 389 ? 28.069 -44.796 -41.415 1.00 47.59 389 ASN A O 1
ATOM 3148 N N . GLY A 1 390 ? 29.995 -43.791 -40.855 1.00 47.22 390 GLY A N 1
ATOM 3149 C CA . GLY A 1 390 ? 30.718 -44.103 -42.087 1.00 47.22 390 GLY A CA 1
ATOM 3150 C C . GLY A 1 390 ? 31.660 -42.974 -42.471 1.00 47.22 390 GLY A C 1
ATOM 3151 O O . GLY A 1 390 ? 31.245 -41.991 -43.081 1.00 47.22 390 GLY A O 1
ATOM 3152 N N . GLY A 1 391 ? 32.924 -43.102 -42.063 1.00 51.88 391 GLY A N 1
ATOM 3153 C CA . GLY A 1 391 ? 33.995 -42.194 -42.456 1.00 51.88 391 GLY A CA 1
ATOM 3154 C C . GLY A 1 391 ? 34.233 -42.220 -43.967 1.00 51.88 391 GLY A C 1
ATOM 3155 O O . GLY A 1 391 ? 33.959 -43.221 -44.621 1.00 51.88 391 GLY A O 1
ATOM 3156 N N . ILE A 1 392 ? 34.817 -41.127 -44.468 1.00 53.06 392 ILE A N 1
ATOM 3157 C CA . ILE A 1 392 ? 35.098 -40.801 -45.879 1.00 53.06 392 ILE A CA 1
ATOM 3158 C C . ILE A 1 392 ? 33.939 -40.057 -46.560 1.00 53.06 392 ILE A C 1
ATOM 3160 O O . ILE A 1 392 ? 33.319 -40.609 -47.453 1.00 53.06 392 ILE A O 1
ATOM 3164 N N . ASP A 1 393 ? 33.663 -38.798 -46.175 1.00 53.59 393 ASP A N 1
ATOM 3165 C CA . ASP A 1 393 ? 33.205 -37.784 -47.153 1.00 53.59 393 ASP A CA 1
ATOM 3166 C C . ASP A 1 393 ? 33.169 -36.331 -46.612 1.00 53.59 393 ASP A C 1
ATOM 3168 O O . ASP A 1 393 ? 32.126 -35.677 -46.565 1.00 53.59 393 ASP A O 1
ATOM 3172 N N . SER A 1 394 ? 34.283 -35.783 -46.123 1.00 54.06 394 SER A N 1
ATOM 3173 C CA . SER A 1 394 ? 34.301 -34.385 -45.649 1.00 54.06 394 SER A CA 1
ATOM 3174 C C . SER A 1 394 ? 34.321 -33.352 -46.788 1.00 54.06 394 SER A C 1
ATOM 3176 O O . SER A 1 394 ? 33.950 -32.197 -46.565 1.00 54.06 394 SER A O 1
ATOM 3178 N N . SER A 1 395 ? 34.710 -33.751 -48.007 1.00 53.62 395 SER A N 1
ATOM 3179 C CA . SER A 1 395 ? 34.925 -32.832 -49.133 1.00 53.62 395 SER A CA 1
ATOM 3180 C C . SER A 1 395 ? 33.697 -32.679 -50.045 1.00 53.62 395 SER A C 1
ATOM 3182 O O . SER A 1 395 ? 33.338 -31.539 -50.347 1.00 53.62 395 SER A O 1
ATOM 3184 N N . LEU A 1 396 ? 32.964 -33.754 -50.405 1.00 54.38 396 LEU A N 1
ATOM 3185 C CA . LEU A 1 396 ? 31.694 -33.575 -51.138 1.00 54.38 396 LEU A CA 1
ATOM 3186 C C . LEU A 1 396 ? 30.627 -32.941 -50.241 1.00 54.38 396 LEU A C 1
ATOM 3188 O O . LEU A 1 396 ? 29.884 -32.083 -50.714 1.00 54.38 396 LEU A O 1
ATOM 3192 N N . ARG A 1 397 ? 30.587 -33.276 -48.940 1.00 54.69 397 ARG A N 1
ATOM 3193 C CA . ARG A 1 397 ? 29.607 -32.700 -47.998 1.00 54.69 397 ARG A CA 1
ATOM 3194 C C . ARG A 1 397 ? 29.673 -31.176 -47.925 1.00 54.69 397 ARG A C 1
ATOM 3196 O O . ARG A 1 397 ? 28.632 -30.532 -47.827 1.00 54.69 397 ARG A O 1
ATOM 3203 N N . ARG A 1 398 ? 30.871 -30.581 -47.995 1.00 57.56 398 ARG A N 1
ATOM 3204 C CA . ARG A 1 398 ? 31.043 -29.118 -47.975 1.00 57.56 398 ARG A CA 1
ATOM 3205 C C . ARG A 1 398 ? 30.572 -28.466 -49.280 1.00 57.56 398 ARG A C 1
ATOM 3207 O O . ARG A 1 398 ? 30.039 -27.361 -49.230 1.00 57.56 398 ARG A O 1
ATOM 3214 N N . SER A 1 399 ? 30.705 -29.156 -50.413 1.00 57.34 399 SER A N 1
ATOM 3215 C CA . SER A 1 399 ? 30.203 -28.687 -51.712 1.00 57.34 399 SER A CA 1
ATOM 3216 C C . SER A 1 399 ? 28.677 -28.753 -51.789 1.00 57.34 399 SER A C 1
ATOM 3218 O O . SER A 1 399 ? 28.038 -27.765 -52.136 1.00 57.34 399 SER A O 1
ATOM 3220 N N . THR A 1 400 ? 28.076 -29.871 -51.371 1.00 60.81 400 THR A N 1
ATOM 3221 C CA . THR A 1 400 ? 26.612 -30.023 -51.343 1.00 60.81 400 THR A CA 1
ATOM 3222 C C . THR A 1 400 ? 25.951 -29.110 -50.309 1.00 60.81 400 THR A C 1
ATOM 3224 O O . THR A 1 400 ? 24.832 -28.654 -50.521 1.00 60.81 400 THR A O 1
ATOM 3227 N N . MET A 1 401 ? 26.638 -28.816 -49.195 1.00 57.31 401 MET A N 1
ATOM 3228 C CA . MET A 1 401 ? 26.177 -27.831 -48.207 1.00 57.31 401 MET A CA 1
ATOM 3229 C C . MET A 1 401 ? 26.194 -26.418 -48.782 1.00 57.31 401 MET A C 1
ATOM 3231 O O . MET A 1 401 ? 25.203 -25.716 -48.630 1.00 57.31 401 MET A O 1
ATOM 3235 N N . LYS A 1 402 ? 27.252 -26.026 -49.507 1.00 71.69 402 LYS A N 1
ATOM 3236 C CA . LYS A 1 402 ? 27.296 -24.725 -50.189 1.00 71.69 402 LYS A CA 1
ATOM 3237 C C . LYS A 1 402 ? 26.176 -24.566 -51.215 1.00 71.69 402 LYS A C 1
ATOM 3239 O O . LYS A 1 402 ? 25.505 -23.542 -51.211 1.00 71.69 402 LYS A O 1
ATOM 3244 N N . GLU A 1 403 ? 25.928 -25.578 -52.046 1.00 73.38 403 GLU A N 1
ATOM 3245 C CA . GLU A 1 403 ? 24.827 -25.537 -53.021 1.00 73.38 403 GLU A CA 1
ATOM 3246 C C . GLU A 1 403 ? 23.452 -25.457 -52.347 1.00 73.38 403 GLU A C 1
ATOM 3248 O O . GLU A 1 403 ? 22.574 -24.724 -52.804 1.00 73.38 403 GLU A O 1
ATOM 3253 N N . LEU A 1 404 ? 23.247 -26.191 -51.248 1.00 77.12 404 LEU A N 1
ATOM 3254 C CA . LEU A 1 404 ? 22.001 -26.140 -50.486 1.00 77.12 404 LEU A CA 1
ATOM 3255 C C . LEU A 1 404 ? 21.816 -24.778 -49.800 1.00 77.12 404 LEU A C 1
ATOM 3257 O O . LEU A 1 404 ? 20.714 -24.227 -49.832 1.00 77.12 404 LEU A O 1
ATOM 3261 N N . GLU A 1 405 ? 22.882 -24.229 -49.214 1.00 74.12 405 GLU A N 1
ATOM 3262 C CA . GLU A 1 405 ? 22.912 -22.898 -48.605 1.00 74.12 405 GLU A CA 1
ATOM 3263 C C . GLU A 1 405 ? 22.604 -21.817 -49.639 1.00 74.12 405 GLU A C 1
ATOM 3265 O O . GLU A 1 405 ? 21.709 -21.010 -49.405 1.00 74.12 405 GLU A O 1
ATOM 3270 N N . GLU A 1 406 ? 23.243 -21.843 -50.811 1.00 78.56 406 GLU A N 1
ATOM 3271 C CA . GLU A 1 406 ? 22.956 -20.911 -51.907 1.00 78.56 406 GLU A CA 1
ATOM 3272 C C . GLU A 1 406 ? 21.507 -21.027 -52.390 1.00 78.56 406 GLU A C 1
ATOM 3274 O O . GLU A 1 406 ? 20.839 -20.009 -52.603 1.00 78.56 406 GLU A O 1
ATOM 3279 N N . ARG A 1 407 ? 20.959 -22.245 -52.496 1.00 82.19 407 ARG A N 1
ATOM 3280 C CA . ARG A 1 407 ? 19.549 -22.450 -52.866 1.00 82.19 407 ARG A CA 1
ATOM 3281 C C . ARG A 1 407 ? 18.580 -21.908 -51.821 1.00 82.19 407 ARG A C 1
ATOM 3283 O O . ARG A 1 407 ? 17.555 -21.315 -52.178 1.00 82.19 407 ARG A O 1
ATOM 3290 N N . LEU A 1 408 ? 18.879 -22.110 -50.540 1.00 83.75 408 LEU A N 1
ATOM 3291 C CA . LEU A 1 408 ? 18.076 -21.600 -49.432 1.00 83.75 408 LEU A CA 1
ATOM 3292 C C . LEU A 1 408 ? 18.163 -20.076 -49.346 1.00 83.75 408 LEU A C 1
ATOM 3294 O O . LEU A 1 408 ? 17.121 -19.437 -49.204 1.00 83.75 408 LEU A O 1
ATOM 3298 N N . LEU A 1 409 ? 19.354 -19.494 -49.518 1.00 82.25 409 LEU A N 1
ATOM 3299 C CA . LEU A 1 409 ? 19.555 -18.045 -49.554 1.00 82.25 409 LEU A CA 1
ATOM 3300 C C . LEU A 1 409 ? 18.795 -17.421 -50.721 1.00 82.25 409 LEU A C 1
ATOM 3302 O O . LEU A 1 409 ? 18.067 -16.452 -50.532 1.00 82.25 409 LEU A O 1
ATOM 3306 N N . THR A 1 410 ? 18.891 -18.026 -51.905 1.00 86.31 410 THR A N 1
ATOM 3307 C CA . THR A 1 410 ? 18.167 -17.580 -53.100 1.00 86.31 410 THR A CA 1
ATOM 3308 C C . THR A 1 410 ? 16.660 -17.630 -52.856 1.00 86.31 410 THR A C 1
ATOM 3310 O O . THR A 1 410 ? 15.955 -16.646 -53.069 1.00 86.31 410 THR A O 1
ATOM 3313 N N . THR A 1 411 ? 16.146 -18.740 -52.319 1.00 88.19 411 THR A N 1
ATOM 3314 C CA . THR A 1 411 ? 14.713 -18.885 -52.017 1.00 88.19 411 THR A CA 1
ATOM 3315 C C . THR A 1 411 ? 14.247 -17.892 -50.949 1.00 88.19 411 THR A C 1
ATOM 3317 O O . THR A 1 411 ? 13.158 -17.329 -51.066 1.00 88.19 411 THR A O 1
ATOM 3320 N N . ALA A 1 412 ? 15.052 -17.660 -49.910 1.00 82.31 412 ALA A N 1
ATOM 3321 C CA . ALA A 1 412 ? 14.764 -16.689 -48.861 1.00 82.31 412 ALA A CA 1
ATOM 3322 C C . ALA A 1 412 ? 14.764 -15.256 -49.409 1.00 82.31 412 ALA A C 1
ATOM 3324 O O . ALA A 1 412 ? 13.847 -14.499 -49.102 1.00 82.31 412 ALA A O 1
ATOM 3325 N N . PHE A 1 413 ? 15.721 -14.914 -50.274 1.00 86.31 413 PHE A N 1
ATOM 3326 C CA . PHE A 1 413 ? 15.809 -13.610 -50.923 1.00 86.31 413 PHE A CA 1
ATOM 3327 C C . PHE A 1 413 ? 14.602 -13.347 -51.828 1.00 86.31 413 PHE A C 1
ATOM 3329 O O . PHE A 1 413 ? 13.964 -12.304 -51.711 1.00 86.31 413 PHE A O 1
ATOM 3336 N N . TYR A 1 414 ? 14.208 -14.322 -52.655 1.00 87.25 414 TYR A N 1
ATOM 3337 C CA . TYR A 1 414 ? 13.005 -14.205 -53.483 1.00 87.25 414 TYR A CA 1
ATOM 3338 C C . TYR A 1 414 ? 11.730 -14.095 -52.645 1.00 87.25 414 TYR A C 1
ATOM 3340 O O . TYR A 1 414 ? 10.888 -13.250 -52.937 1.00 87.25 414 TYR A O 1
ATOM 3348 N N . LYS A 1 415 ? 11.583 -14.897 -51.580 1.00 87.19 415 LYS A N 1
ATOM 3349 C CA . LYS A 1 415 ? 10.426 -14.804 -50.672 1.00 87.19 415 LYS A CA 1
ATOM 3350 C C . LYS A 1 415 ? 10.364 -13.460 -49.953 1.00 87.19 415 LYS A C 1
ATOM 3352 O O . LYS A 1 415 ? 9.278 -12.894 -49.832 1.00 87.19 415 LYS A O 1
ATOM 3357 N N . LEU A 1 416 ? 11.503 -12.950 -49.488 1.00 87.25 416 LEU A N 1
ATOM 3358 C CA . LEU A 1 416 ? 11.585 -11.648 -48.836 1.00 87.25 416 LEU A CA 1
ATOM 3359 C C . LEU A 1 416 ? 11.247 -10.531 -49.826 1.00 87.25 416 LEU A C 1
ATOM 3361 O O . LEU A 1 416 ? 10.404 -9.697 -49.520 1.00 87.25 416 LEU A O 1
ATOM 3365 N N . GLY A 1 417 ? 11.804 -10.577 -51.039 1.00 86.88 417 GLY A N 1
ATOM 3366 C CA . GLY A 1 417 ? 11.479 -9.639 -52.113 1.00 86.88 417 GLY A CA 1
ATOM 3367 C C . GLY A 1 417 ? 9.986 -9.623 -52.449 1.00 86.88 417 GLY A C 1
ATOM 3368 O O . GLY A 1 417 ? 9.385 -8.554 -52.507 1.00 86.88 417 GLY A O 1
ATOM 3369 N N . LEU A 1 418 ? 9.359 -10.797 -52.582 1.00 86.75 418 LEU A N 1
ATOM 3370 C CA . LEU A 1 418 ? 7.913 -10.930 -52.807 1.00 86.75 418 LEU A CA 1
ATOM 3371 C C . LEU A 1 418 ? 7.086 -10.358 -51.648 1.00 86.75 418 LEU A C 1
ATOM 3373 O O . LEU A 1 418 ? 6.053 -9.731 -51.874 1.00 86.75 418 LEU A O 1
ATOM 3377 N N . THR A 1 419 ? 7.545 -10.555 -50.411 1.00 83.06 419 THR A N 1
ATOM 3378 C CA . THR A 1 419 ? 6.871 -10.040 -49.211 1.00 83.06 419 THR A CA 1
ATOM 3379 C C . THR A 1 419 ? 6.964 -8.518 -49.153 1.00 83.06 419 THR A C 1
ATOM 3381 O O . THR A 1 419 ? 5.936 -7.865 -49.019 1.00 83.06 419 THR A O 1
ATOM 3384 N N . CYS A 1 420 ? 8.149 -7.942 -49.375 1.00 82.00 420 CYS A N 1
ATOM 3385 C CA . CYS A 1 420 ? 8.329 -6.492 -49.432 1.00 82.00 420 CYS A CA 1
ATOM 3386 C C . CYS A 1 420 ? 7.526 -5.852 -50.574 1.00 82.00 420 CYS A C 1
ATOM 3388 O O . CYS A 1 420 ? 6.962 -4.774 -50.404 1.00 82.00 420 CYS A O 1
ATOM 3390 N N . GLN A 1 421 ? 7.440 -6.507 -51.737 1.00 81.25 421 GLN A N 1
ATOM 3391 C CA . GLN A 1 421 ? 6.596 -6.036 -52.840 1.00 81.25 421 GLN A CA 1
ATOM 3392 C C . GLN A 1 421 ? 5.112 -6.061 -52.468 1.00 81.25 421 GLN A C 1
ATOM 3394 O O . GLN A 1 421 ? 4.406 -5.092 -52.739 1.00 81.25 421 GLN A O 1
ATOM 3399 N N . ARG A 1 422 ? 4.638 -7.134 -51.822 1.00 84.12 422 ARG A N 1
ATOM 3400 C CA . ARG A 1 422 ? 3.252 -7.231 -51.350 1.00 84.12 422 ARG A CA 1
ATOM 3401 C C . ARG A 1 422 ? 2.940 -6.165 -50.303 1.00 84.12 422 ARG A C 1
ATOM 3403 O O . ARG A 1 422 ? 1.947 -5.470 -50.454 1.00 84.12 422 ARG A O 1
ATOM 3410 N N . GLU A 1 423 ? 3.808 -5.978 -49.315 1.00 76.50 423 GLU A N 1
ATOM 3411 C CA . GLU A 1 423 ? 3.650 -4.944 -48.285 1.00 76.50 423 GLU A CA 1
ATOM 3412 C C . GLU A 1 423 ? 3.628 -3.533 -48.890 1.00 76.50 423 GLU A C 1
ATOM 3414 O O . GLU A 1 423 ? 2.782 -2.724 -48.523 1.00 76.50 423 GLU A O 1
ATOM 3419 N N . ALA A 1 424 ? 4.479 -3.247 -49.881 1.00 74.81 424 ALA A N 1
ATOM 3420 C CA . ALA A 1 424 ? 4.462 -1.966 -50.589 1.00 74.81 424 ALA A CA 1
ATOM 3421 C C . ALA A 1 424 ? 3.181 -1.754 -51.421 1.00 74.81 424 ALA A C 1
ATOM 3423 O O . ALA A 1 424 ? 2.712 -0.622 -51.566 1.00 74.81 424 ALA A O 1
ATOM 3424 N N . ILE A 1 425 ? 2.611 -2.824 -51.987 1.00 75.56 425 ILE A N 1
ATOM 3425 C CA . ILE A 1 425 ? 1.321 -2.780 -52.690 1.00 75.56 425 ILE A CA 1
ATOM 3426 C C . ILE A 1 425 ? 0.182 -2.559 -51.690 1.00 75.56 425 ILE A C 1
ATOM 3428 O O . ILE A 1 425 ? -0.654 -1.688 -51.922 1.00 75.56 425 ILE A O 1
ATOM 3432 N N . ASP A 1 426 ? 0.175 -3.280 -50.571 1.00 75.44 426 ASP A N 1
ATOM 3433 C CA . ASP A 1 426 ? -0.831 -3.154 -49.516 1.00 75.44 426 ASP A CA 1
ATOM 3434 C C . ASP A 1 426 ? -0.798 -1.758 -48.879 1.00 75.44 426 ASP A C 1
ATOM 3436 O O . ASP A 1 426 ? -1.847 -1.165 -48.646 1.00 75.44 426 ASP A O 1
ATOM 3440 N N . GLU A 1 427 ? 0.384 -1.168 -48.684 1.00 74.56 427 GLU A N 1
ATOM 3441 C CA . GLU A 1 427 ? 0.536 0.205 -48.190 1.00 74.56 427 GLU A CA 1
ATOM 3442 C C . GLU A 1 427 ? -0.020 1.231 -49.196 1.00 74.56 427 GLU A C 1
ATOM 3444 O O . GLU A 1 427 ? -0.747 2.155 -48.820 1.00 74.56 427 GLU A O 1
ATOM 3449 N N . ARG A 1 428 ? 0.214 1.035 -50.503 1.00 72.94 428 ARG A N 1
ATOM 3450 C CA . ARG A 1 428 ? -0.405 1.859 -51.559 1.00 72.94 428 ARG A CA 1
ATOM 3451 C C . ARG A 1 428 ? -1.925 1.688 -51.610 1.00 72.94 428 ARG A C 1
ATOM 3453 O O . ARG A 1 428 ? -2.640 2.679 -51.762 1.00 72.94 428 ARG A O 1
ATOM 3460 N N . LEU A 1 429 ? -2.428 0.463 -51.464 1.00 71.06 429 LEU A N 1
ATOM 3461 C CA . LEU A 1 429 ? -3.862 0.166 -51.416 1.00 71.06 429 LEU A CA 1
ATOM 3462 C C . LEU A 1 429 ? -4.523 0.736 -50.155 1.00 71.06 429 LEU A C 1
ATOM 3464 O O . LEU A 1 429 ? -5.646 1.235 -50.237 1.00 71.06 429 LEU A O 1
ATOM 3468 N N . ALA A 1 430 ? -3.830 0.741 -49.016 1.00 68.50 430 ALA A N 1
ATOM 3469 C CA . ALA A 1 430 ? -4.292 1.353 -47.775 1.00 68.50 430 ALA A CA 1
ATOM 3470 C C . ALA A 1 430 ? -4.406 2.879 -47.908 1.00 68.50 430 ALA A C 1
ATOM 3472 O O . ALA A 1 430 ? -5.418 3.455 -47.514 1.00 68.50 430 ALA A O 1
ATOM 3473 N N . VAL A 1 431 ? -3.434 3.537 -48.550 1.00 65.50 431 VAL A N 1
ATOM 3474 C CA . VAL A 1 431 ? -3.492 4.982 -48.857 1.00 65.50 431 VAL A CA 1
ATOM 3475 C C . VAL A 1 431 ? -4.627 5.318 -49.835 1.00 65.50 431 VAL A C 1
ATOM 3477 O O . VAL A 1 431 ? -5.245 6.383 -49.742 1.00 65.50 431 VAL A O 1
ATOM 3480 N N . LEU A 1 432 ? -4.939 4.423 -50.774 1.00 63.03 432 LEU A N 1
ATOM 3481 C CA . LEU A 1 432 ? -6.070 4.594 -51.689 1.00 63.03 432 LEU A CA 1
ATOM 3482 C C . LEU A 1 432 ? -7.420 4.373 -50.984 1.00 63.03 432 LEU A C 1
ATOM 3484 O O . LEU A 1 432 ? -8.337 5.170 -51.193 1.00 63.03 432 LEU A O 1
ATOM 3488 N N . SER A 1 433 ? -7.511 3.368 -50.107 1.00 60.97 433 SER A N 1
ATOM 3489 C CA . SER A 1 433 ? -8.723 3.011 -49.351 1.00 60.97 433 SER A CA 1
ATOM 3490 C C . SER A 1 433 ? -9.059 4.020 -48.248 1.00 60.97 433 SER A C 1
ATOM 3492 O O . SER A 1 433 ? -10.229 4.314 -48.027 1.00 60.97 433 SER A O 1
ATOM 3494 N N . ALA A 1 434 ? -8.053 4.638 -47.617 1.00 58.12 434 ALA A N 1
ATOM 3495 C CA . ALA A 1 434 ? -8.230 5.660 -46.579 1.00 58.12 434 ALA A CA 1
ATOM 3496 C C . ALA A 1 434 ? -8.840 6.986 -47.084 1.00 58.12 434 ALA A C 1
ATOM 3498 O O . ALA A 1 434 ? -9.048 7.909 -46.300 1.00 58.12 434 ALA A O 1
ATOM 3499 N N . GLY A 1 435 ? -9.118 7.113 -48.386 1.00 55.31 435 GLY A N 1
ATOM 3500 C CA . GLY A 1 435 ? -9.639 8.344 -48.974 1.00 55.31 435 GLY A CA 1
ATOM 3501 C C . GLY A 1 435 ? -10.792 8.153 -49.952 1.00 55.31 435 GLY A C 1
ATOM 3502 O O . GLY A 1 435 ? -10.900 8.959 -50.879 1.00 55.31 435 GLY A O 1
ATOM 3503 N N . GLN A 1 436 ? -11.644 7.138 -49.773 1.00 50.72 436 GLN A N 1
ATOM 3504 C CA . GLN A 1 436 ? -12.993 7.186 -50.344 1.00 50.72 436 GLN A CA 1
ATOM 3505 C C . GLN A 1 436 ? -13.797 8.269 -49.602 1.00 50.72 436 GLN A C 1
ATOM 3507 O O . GLN A 1 436 ? -14.222 8.071 -48.470 1.00 50.72 436 GLN A O 1
ATOM 3512 N N . GLY A 1 437 ? -13.944 9.444 -50.230 1.00 56.72 437 GLY A N 1
ATOM 3513 C CA . GLY A 1 437 ? -14.764 10.561 -49.729 1.00 56.72 437 GLY A CA 1
ATOM 3514 C C . GLY A 1 437 ? -14.060 11.917 -49.573 1.00 56.72 437 GLY A C 1
ATOM 3515 O O . GLY A 1 437 ? -14.715 12.885 -49.204 1.00 56.72 437 GLY A O 1
ATOM 3516 N N . GLN A 1 438 ? -12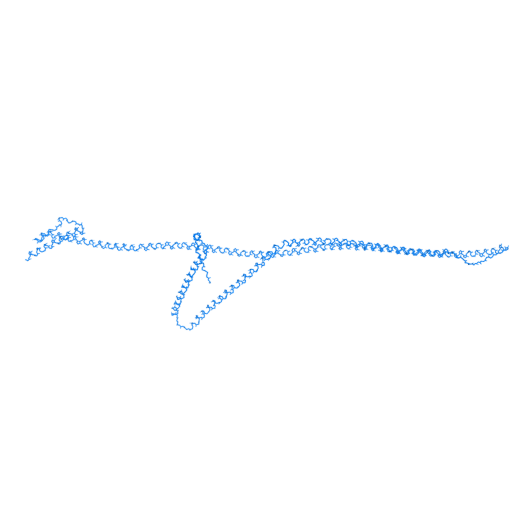.756 12.029 -49.856 1.00 57.53 438 GLN A N 1
ATOM 3517 C CA . GLN A 1 438 ? -11.992 13.279 -49.676 1.00 57.53 438 GLN A CA 1
ATOM 3518 C C . GLN A 1 438 ? -11.565 13.899 -51.017 1.00 57.53 438 GLN A C 1
ATOM 3520 O O . GLN A 1 438 ? -11.054 13.201 -51.895 1.00 57.53 438 GLN A O 1
ATOM 3525 N N . SER A 1 439 ? -11.760 15.216 -51.177 1.00 61.94 439 SER A N 1
ATOM 3526 C CA . SER A 1 439 ? -11.467 15.951 -52.418 1.00 61.94 439 SER A CA 1
ATOM 3527 C C . SER A 1 439 ? -9.959 16.071 -52.695 1.00 61.94 439 SER A C 1
ATOM 3529 O O . SER A 1 439 ? -9.128 16.035 -51.786 1.00 61.94 439 SER A O 1
ATOM 3531 N N . PHE A 1 440 ? -9.586 16.231 -53.969 1.00 56.97 440 PHE A N 1
ATOM 3532 C CA . PHE A 1 440 ? -8.187 16.247 -54.428 1.00 56.97 440 PHE A CA 1
ATOM 3533 C C . PHE A 1 440 ? -7.328 17.310 -53.709 1.00 56.97 440 PHE A C 1
ATOM 3535 O O . PHE A 1 440 ? -6.191 17.043 -53.323 1.00 56.97 440 PHE A O 1
ATOM 3542 N N . LEU A 1 441 ? -7.909 18.482 -53.425 1.00 59.00 441 LEU A N 1
ATOM 3543 C CA . LEU A 1 441 ? -7.267 19.552 -52.652 1.00 59.00 441 LEU A CA 1
ATOM 3544 C C . LEU A 1 441 ? -7.076 19.206 -51.166 1.00 59.00 441 LEU A C 1
ATOM 3546 O O . LEU A 1 441 ? -6.113 19.673 -50.559 1.00 59.00 441 LEU A O 1
ATOM 3550 N N . ALA A 1 442 ? -7.962 18.400 -50.573 1.00 60.31 442 ALA A N 1
ATOM 3551 C CA . ALA A 1 442 ? -7.824 17.946 -49.189 1.00 60.31 442 ALA A CA 1
ATOM 3552 C C . ALA A 1 442 ? -6.679 16.929 -49.047 1.00 60.31 442 ALA A C 1
ATOM 3554 O O . ALA A 1 442 ? -5.950 16.964 -48.058 1.00 60.31 442 ALA A O 1
ATOM 3555 N N . ARG A 1 443 ? -6.449 16.092 -50.071 1.00 61.53 443 ARG A N 1
ATOM 3556 C CA . ARG A 1 443 ? -5.282 15.191 -50.138 1.00 61.53 443 ARG A CA 1
ATOM 3557 C C . ARG A 1 443 ? -3.956 15.947 -50.259 1.00 61.53 443 ARG A C 1
ATOM 3559 O O . ARG A 1 443 ? -2.974 15.519 -49.667 1.00 61.53 443 ARG A O 1
ATOM 3566 N N . GLN A 1 444 ? -3.923 17.077 -50.970 1.00 60.78 444 GLN A N 1
ATOM 3567 C CA . GLN A 1 444 ? -2.696 17.861 -51.183 1.00 60.78 444 GLN A CA 1
ATOM 3568 C C . GLN A 1 444 ? -2.249 18.663 -49.944 1.00 60.78 444 GLN A C 1
ATOM 3570 O O . GLN A 1 444 ? -1.100 19.087 -49.869 1.00 60.78 444 GLN A O 1
ATOM 3575 N N . ARG A 1 445 ? -3.144 18.864 -48.965 1.00 61.59 445 ARG A N 1
ATOM 3576 C CA . ARG A 1 445 ? -2.857 19.574 -47.703 1.00 61.59 445 ARG A CA 1
ATOM 3577 C C . ARG A 1 445 ? -2.491 18.646 -46.542 1.00 61.59 445 ARG A C 1
ATOM 3579 O O . ARG A 1 445 ? -2.168 19.141 -45.466 1.00 61.59 445 ARG A O 1
ATOM 3586 N N . GLN A 1 446 ? -2.548 17.327 -46.732 1.00 59.31 446 GLN A N 1
ATOM 3587 C CA . GLN A 1 446 ? -2.113 16.383 -45.708 1.00 59.31 446 GLN A CA 1
ATOM 3588 C C . GLN A 1 446 ? -0.581 16.292 -45.717 1.00 59.31 446 GLN A C 1
ATOM 3590 O O . GLN A 1 446 ? 0.007 16.113 -46.787 1.00 59.31 446 GLN A O 1
ATOM 3595 N N . PRO A 1 447 ? 0.084 16.413 -44.556 1.00 52.44 447 PRO A N 1
ATOM 3596 C CA . PRO A 1 447 ? 1.521 16.211 -44.477 1.00 52.44 447 PRO A CA 1
ATOM 3597 C C . PRO A 1 447 ? 1.844 14.794 -44.952 1.00 52.44 447 PRO A C 1
ATOM 3599 O O . PRO A 1 447 ? 1.231 13.823 -44.506 1.00 52.44 447 PRO A O 1
ATOM 3602 N N . THR A 1 448 ? 2.793 14.675 -45.881 1.00 55.91 448 THR A N 1
ATOM 3603 C CA . THR A 1 448 ? 3.258 13.388 -46.403 1.00 55.91 448 THR A CA 1
ATOM 3604 C C . THR A 1 448 ? 3.631 12.494 -45.220 1.00 55.91 448 THR A C 1
ATOM 3606 O O . THR A 1 448 ? 4.467 12.906 -44.406 1.00 55.91 448 THR A O 1
ATOM 3609 N N . PRO A 1 449 ? 3.024 11.301 -45.071 1.00 46.56 449 PRO A N 1
ATOM 3610 C CA . PRO A 1 449 ? 3.316 10.448 -43.933 1.00 46.56 449 PRO A CA 1
ATOM 3611 C C . PRO A 1 449 ? 4.805 10.110 -43.986 1.00 46.56 449 PRO A C 1
ATOM 3613 O O . PRO A 1 449 ? 5.297 9.542 -44.965 1.00 46.56 449 PRO A O 1
ATOM 3616 N N . ARG A 1 450 ? 5.553 10.525 -42.955 1.00 48.88 450 ARG A N 1
ATOM 3617 C CA . ARG A 1 450 ? 6.943 10.096 -42.780 1.00 48.88 450 ARG A CA 1
ATOM 3618 C C . ARG A 1 450 ? 6.931 8.574 -42.782 1.00 48.88 450 ARG A C 1
ATOM 3620 O O . ARG A 1 450 ? 6.225 7.987 -41.964 1.00 48.88 450 ARG A O 1
ATOM 3627 N N . LYS A 1 451 ? 7.712 7.968 -43.684 1.00 44.22 451 LYS A N 1
ATOM 3628 C CA . LYS A 1 451 ? 7.987 6.526 -43.706 1.00 44.22 451 LYS A CA 1
ATOM 3629 C C . LYS A 1 451 ? 8.188 6.055 -42.268 1.00 44.22 451 LYS A C 1
ATOM 3631 O O . LYS A 1 451 ? 9.165 6.451 -41.629 1.00 44.22 451 LYS A O 1
ATOM 3636 N N . GLN A 1 452 ? 7.264 5.246 -41.751 1.00 46.41 452 GLN A N 1
ATOM 3637 C CA . GLN A 1 452 ? 7.535 4.514 -40.527 1.00 46.41 452 GLN A CA 1
ATOM 3638 C C . GLN A 1 452 ? 8.669 3.557 -40.863 1.00 46.41 452 GLN A C 1
ATOM 3640 O O . GLN A 1 452 ? 8.506 2.630 -41.652 1.00 46.41 452 GLN A O 1
ATOM 3645 N N . ILE A 1 453 ? 9.843 3.817 -40.294 1.00 42.94 453 ILE A N 1
ATOM 3646 C CA . ILE A 1 453 ? 10.912 2.832 -40.234 1.00 42.94 453 ILE A CA 1
ATOM 3647 C C . ILE A 1 453 ? 10.331 1.685 -39.408 1.00 42.94 453 ILE A C 1
ATOM 3649 O O . ILE A 1 453 ? 10.251 1.768 -38.180 1.00 42.94 453 ILE A O 1
ATOM 3653 N N . GLN A 1 454 ? 9.836 0.654 -40.092 1.00 40.31 454 GLN A N 1
ATOM 3654 C CA . GLN A 1 454 ? 9.443 -0.592 -39.461 1.00 40.31 454 GLN A CA 1
ATOM 3655 C C . GLN A 1 454 ? 10.676 -1.121 -38.731 1.00 40.31 454 GLN A C 1
ATOM 3657 O O . GLN A 1 454 ? 11.641 -1.580 -39.342 1.00 40.31 454 GLN A O 1
ATOM 3662 N N . ARG A 1 455 ? 10.664 -1.029 -37.398 1.00 41.38 455 ARG A N 1
ATOM 3663 C CA . ARG A 1 455 ? 11.562 -1.833 -36.578 1.00 41.38 455 ARG A CA 1
ATOM 3664 C C . ARG A 1 455 ? 11.251 -3.283 -36.915 1.00 41.38 455 ARG A C 1
ATOM 3666 O O . ARG A 1 455 ? 10.131 -3.731 -36.669 1.00 41.38 455 ARG A O 1
ATOM 3673 N N . PHE A 1 456 ? 12.233 -3.981 -37.482 1.00 36.28 456 PHE A N 1
ATOM 3674 C CA . PHE A 1 456 ? 12.223 -5.429 -37.625 1.00 36.28 456 PHE A CA 1
ATOM 3675 C C . PHE A 1 456 ? 11.815 -6.037 -36.280 1.00 36.28 456 PHE A C 1
ATOM 3677 O O . PHE A 1 456 ? 12.597 -6.081 -35.332 1.00 36.28 456 PHE A O 1
ATOM 3684 N N . LYS A 1 457 ? 10.556 -6.469 -36.173 1.00 42.41 457 LYS A N 1
ATOM 3685 C CA . LYS A 1 457 ? 10.139 -7.360 -35.099 1.00 42.41 457 LYS A CA 1
ATOM 3686 C C . LYS A 1 457 ? 10.735 -8.714 -35.448 1.00 42.41 457 LYS A C 1
ATOM 3688 O O . LYS A 1 457 ? 10.215 -9.407 -36.321 1.00 42.41 457 LYS A O 1
ATOM 3693 N N . SER A 1 458 ? 11.845 -9.053 -34.795 1.00 35.72 458 SER A N 1
ATOM 3694 C CA . SER A 1 458 ? 12.299 -10.439 -34.727 1.00 35.72 458 SER A CA 1
ATOM 3695 C C . SER A 1 458 ? 11.145 -11.257 -34.155 1.00 35.72 458 SER A C 1
ATOM 3697 O O . SER A 1 458 ? 10.668 -10.969 -33.057 1.00 35.72 458 SER A O 1
ATOM 3699 N N . LYS A 1 459 ? 10.639 -12.196 -34.955 1.00 40.81 459 LYS A N 1
ATOM 3700 C CA . LYS A 1 459 ? 9.767 -13.267 -34.471 1.00 40.81 459 LYS A CA 1
ATOM 3701 C C . LYS A 1 459 ? 10.546 -14.232 -33.595 1.00 40.81 459 LYS A C 1
ATOM 3703 O O . LYS A 1 459 ? 11.779 -14.323 -33.799 1.00 40.81 459 LYS A O 1
#